Protein 9GVW (pdb70)

Solvent-accessible surface area: 19944 Å² total; per-residue (Å²): 140,54,30,56,88,81,26,29,65,70,102,11,78,9,83,36,24,0,63,81,16,10,127,26,106,97,22,15,12,88,2,2,64,9,3,2,23,0,2,6,2,0,4,46,30,26,50,4,141,25,101,9,0,0,0,0,15,3,8,3,6,1,3,0,0,0,3,0,5,66,24,6,156,40,0,0,1,0,13,56,0,67,79,3,13,112,16,1,57,90,9,28,159,63,36,146,65,19,14,96,3,55,53,1,1,74,46,1,6,67,16,17,6,77,141,38,166,19,107,108,0,31,87,92,0,52,109,5,14,127,60,34,26,85,4,23,5,31,83,73,120,4,10,50,109,64,117,37,86,91,0,21,0,0,0,1,9,38,16,0,4,14,35,0,65,65,76,86,11,1,7,119,0,0,119,16,0,4,73,22,4,76,113,22,0,35,0,0,2,0,2,9,8,100,3,51,55,34,35,6,36,181,62,122,0,19,7,15,71,14,14,31,106,29,0,36,59,3,0,123,111,13,25,6,64,23,64,11,6,1,29,7,60,72,33,25,39,98,105,20,7,62,10,112,0,3,1,4,0,4,0,98,51,140,108,29,56,96,85,29,31,64,71,99,11,76,8,137,38,25,1,76,86,18,9,130,26,99,210,51,22,16,10,73,2,2,54,22,6,3,22,5,3,6,4,3,3,42,10,53,7,143,26,97,12,0,0,0,0,14,4,8,3,5,1,3,1,0,0,4,0,4,66,24,6,149,32,0,0,1,0,12,52,0,70,80,3,14,109,12,0,56,77,10,28,156,68,33,147,48,27,28,96,2,54,55,1,1,73,45,1,6,66,11,17,7,81,136,41,164,17,108,109,1,30,86,95,0,54,108,5,13,131,59,33,26,86,3,22,8,43,85,80,121,4,10,47,109,64,117,34,88,93,0,19,0,0,0,1,9,37,17,1,3,11,33,0,64,65,75,84,10,0,7,123,0,0,122,18,0,4,70,22,4,78,108,22,0,41,0,0,1,0,2,8,8,101,2,50,52,36,34,6,34,177,62,123,0,23,7,16,70,14,14,27,107,29,0,33,57,3,0,122,110,13,25,7,62,24,52,42,5,3,32,9,65,70,32,24,37,95,116,28,5,61,11,112,0,3,3,6,0,2,0,100,53,143

Organism: Homo sapiens (NCBI:txid9606)

Nearest PDB structures (foldseek):
  7rkl-assembly3_C  TM=9.988E-01  e=2.154E-51  Homo sapiens
  7sok-assembly1_C  TM=1.000E+00  e=2.577E-51  Homo sapiens
  6chh-assembly1_A  TM=9.974E-01  e=8.021E-51  Homo sapiens
  7nbq-assembly1_A  TM=9.969E-01  e=1.744E-50  Homo sapiens
  7nbq-assembly4_D  TM=9.943E-01  e=6.494E-50  Homo sapiens

B-factor: mean 25.22, std 9.33, range [12.54, 70.05]

Secondary structure (DSSP, 8-state):
----THHHHHS--HHHHHHHHS----HHHHHHHHHHHHHHIIIIISS--EEEEEESS-TT--GGGTTGGGTEEEEEEEES-HHHHHHHHHHHTT-TTS---HHHHHHHHHHTTSSS-HHHHHHHHHHHEEEEEE--TTSSSTTTT---PPEEEEEEES-HHHH-SSHHHHHHHHHHHHTTEEEEEEEEEEEESS-SEEEETTEEEE-----HHHHHHHHHHTTEEEEEEEEE-----TTTB----EEEEEEEE-/---THHHHHH--HHHHHHHHS-----HHHHHHHHHHHHHHHHHT----EEEEEESS-TT--GGGTTGGGTEEEEEEEES-HHHHHHHHHHHTT-TT----HHHHHHHHHHTTSSS-HHHHHHHHHHHEEEEEE--TTSSSTTTT---PPEEEEEEES-HHHH-SSHHHHHHHHHHHHTTEEEEEEEEEEEESS-SEEEETTEEEE-----HHHHHHHHHHTTEEEEEEEEE-----TTTB----EEEEEEEE-

Sequence (507 aa):
GFTSKDTYLSHFNPRDYLEKYYKFGSAESQILKHLLKNLFKIFCLDGVKGDLLIDIGSGPTIYQLLSACESFKEIVVTDYSDQNLQELEKWLKAAPAAFDWSPVVTYVCDLEGNRVKGPEKEEKLRQAVKQVLKCCDVTQSQPLGAVPLPPADCVLSTLCLDAACPDLPTYCRALRNLGSLLKPGGFLVIMDALKSSYYMIGEQKFSSLPLGREAVEAAVKEAGYTIEWFEVISSQSYSSTMANNEGLFSLVARKLFTSKDTYLSHFNPRDYLEKYYKFGHSAESQILKHLLKNLFKIFCLGVKGDLLIDIGSGPTIYQLLSACESFKEIVVTDYSDQNLQELEKWLKAAPAAFDWSPVVTYVCDLEGNRVKGPEKEEKLRQAVKQVLKCCDVTQSQPLGAVPLPPADCVLSTLCLDAACPDLPTYCRALRNLGSLLKPGGFLVIMDALKSSYYMIGEQKFSSLPLGREAVEAAVKEAGYTIEWFEVISSQSYSSTMANNEGLFSLVARKL

GO terms:
  GO:0008112 nicotinamide N-methyltransferase activity (F, IDA)
  GO:0006769 nicotinamide metabolic process (P, IDA)
  GO:0008112 nicotinamide N-methyltransferase activity (F, IMP)
  GO:0008112 nicotinamide N-methyltransferase activity (F, TAS)
  GO:0030760 pyridine N-methyltransferase activity (F, TAS)
  GO:0005829 cytosol (C, TAS)
  GO:1901847 nicotinate metabolic process (P, TAS)
  GO:0032259 methylation (P, TAS)
  GO:0005829 cytosol (C, IDA)

Structure (mmCIF, N/CA/C/O backbone):
data_9GVW
#
_entry.id   9GVW
#
_cell.length_a   61.887
_cell.length_b   69.818
_cell.length_c   116.789
_cell.angle_alpha   90
_cell.angle_beta   90
_cell.angle_gamma   90
#
_symmetry.space_group_name_H-M   'P 21 21 21'
#
loop_
_entity.id
_entity.type
_entity.pdbx_description
1 polymer 'Nicotinamide N-methyltransferase'
2 non-polymer 4-methoxy-2,3-dimethyl-pyridine
3 non-polymer S-ADENOSYL-L-HOMOCYSTEINE
4 water water
#
loop_
_atom_site.group_PDB
_atom_site.id
_atom_site.type_symbol
_atom_site.label_atom_id
_atom_site.label_alt_id
_atom_site.label_comp_id
_atom_site.label_asym_id
_atom_site.label_entity_id
_atom_site.label_seq_id
_atom_site.pdbx_PDB_ins_code
_atom_site.Cartn_x
_atom_site.Cartn_y
_atom_site.Cartn_z
_atom_site.occupancy
_atom_site.B_iso_or_equiv
_atom_site.auth_seq_id
_atom_site.auth_comp_id
_atom_site.auth_asym_id
_atom_site.auth_atom_id
_atom_site.pdbx_PDB_model_num
ATOM 1 N N . GLY A 1 23 ? -0.413 12.32 21.289 1 29.53 4 GLY A N 1
ATOM 2 C CA . GLY A 1 23 ? 0.889 11.868 21.78 1 28.02 4 GLY A CA 1
ATOM 3 C C . GLY A 1 23 ? 1.264 12.367 23.16 1 26.11 4 GLY A C 1
ATOM 4 O O . GLY A 1 23 ? 2.422 12.218 23.549 1 28.49 4 GLY A O 1
ATOM 5 N N . PHE A 1 24 ? 0.293 12.934 23.934 1 20.49 5 PHE A N 1
ATOM 6 C CA . PHE A 1 24 ? 0.499 13.518 25.277 1 20.08 5 PHE A CA 1
ATOM 7 C C . PHE A 1 24 ? -0.323 12.73 26.309 1 19.74 5 PHE A C 1
ATOM 8 O O . PHE A 1 24 ? -1.454 12.281 25.995 1 20.59 5 PHE A O 1
ATOM 16 N N . THR A 1 25 ? 0.166 12.596 27.552 1 18.54 6 THR A N 1
ATOM 17 C CA . THR A 1 25 ? -0.547 11.925 28.668 1 19.04 6 THR A CA 1
ATOM 18 C C . THR A 1 25 ? -1.99 12.404 28.751 1 21.14 6 THR A C 1
ATOM 19 O O . THR A 1 25 ? -2.255 13.599 28.773 1 21.47 6 THR A O 1
ATOM 23 N N . SER A 1 26 ? -2.924 11.452 28.774 1 22.24 7 SER A N 1
ATOM 24 C CA . SER A 1 26 ? -4.344 11.822 28.917 1 22.03 7 SER A CA 1
ATOM 25 C C . SER A 1 26 ? -4.596 12.31 30.369 1 21.35 7 SER A C 1
ATOM 26 O O . SER A 1 26 ? -3.974 11.813 31.3 1 20.66 7 SER A O 1
ATOM 29 N N . LYS A 1 27 ? -5.526 13.259 30.577 1 22.59 8 LYS A N 1
ATOM 30 C CA . LYS A 1 27 ? -5.756 13.793 31.923 1 23.48 8 LYS A CA 1
ATOM 31 C C . LYS A 1 27 ? -6.176 12.702 32.915 1 22.36 8 LYS A C 1
ATOM 32 O O . LYS A 1 27 ? -5.81 12.745 34.079 1 21.64 8 LYS A O 1
ATOM 38 N N . ASP A 1 28 ? -6.941 11.715 32.45 1 22.07 9 ASP A N 1
ATOM 39 C CA . ASP A 1 28 ? -7.397 10.632 33.321 1 21.61 9 ASP A CA 1
ATOM 40 C C . ASP A 1 28 ? -6.231 9.818 33.897 1 21.64 9 ASP A C 1
ATOM 41 O O . ASP A 1 28 ? -6.375 9.152 34.937 1 22.67 9 ASP A O 1
ATOM 46 N N . THR A 1 29 ? -5.037 9.857 33.251 1 19.93 10 THR A N 1
ATOM 47 C CA . THR A 1 29 ? -3.857 9.197 33.772 1 19.75 10 THR A CA 1
ATOM 48 C C . THR A 1 29 ? -3.483 9.732 35.134 1 19.19 10 THR A C 1
ATOM 49 O O . THR A 1 29 ? -2.919 9.022 35.962 1 18.53 10 THR A O 1
ATOM 53 N N . TYR A 1 30 ? -3.731 11.043 35.367 1 18.06 11 TYR A N 1
ATOM 54 C CA . TYR A 1 30 ? -3.422 11.619 36.663 1 17.79 11 TYR A CA 1
ATOM 55 C C . TYR A 1 30 ? -4.305 11.109 37.765 1 20.23 11 TYR A C 1
ATOM 56 O O . TYR A 1 30 ? -3.856 11.083 38.908 1 22.24 11 TYR A O 1
ATOM 65 N N . LEU A 1 31 ? -5.548 10.66 37.454 1 21.28 12 LEU A N 1
ATOM 66 C CA . LEU A 1 31 ? -6.413 10.157 38.512 1 23.17 12 LEU A CA 1
ATOM 67 C C . LEU A 1 31 ? -5.952 8.786 39.022 1 23.01 12 LEU A C 1
ATOM 68 O O . LEU A 1 31 ? -6.038 8.506 40.207 1 24.21 12 LEU A O 1
ATOM 73 N N . SER A 1 32 ? -5.392 7.989 38.143 1 22.27 13 SER A N 1
ATOM 74 C CA . SER A 1 32 ? -5.076 6.602 38.362 1 22.4 13 SER A CA 1
ATOM 75 C C . SER A 1 32 ? -3.632 6.226 38.528 1 23.64 13 SER A C 1
ATOM 76 O O . SER A 1 32 ? -3.297 5.288 39.283 1 27.48 13 SER A O 1
ATOM 79 N N . HIS A 1 33 ? -2.741 6.914 37.83 1 18.78 14 HIS A N 1
ATOM 80 C CA . HIS A 1 33 ? -1.353 6.492 37.719 1 18.4 14 HIS A CA 1
ATOM 81 C C . HIS A 1 33 ? -0.322 7.413 38.34 1 18.1 14 HIS A C 1
ATOM 82 O O . HIS A 1 33 ? 0.878 7.142 38.276 1 18.07 14 HIS A O 1
ATOM 89 N N . PHE A 1 34 ? -0.769 8.592 38.837 1 18.3 15 PHE A N 1
ATOM 90 C CA . PHE A 1 34 ? 0.138 9.496 39.527 1 18.04 15 PHE A CA 1
ATOM 91 C C . PHE A 1 34 ? 0.091 9.093 40.988 1 18.49 15 PHE A C 1
ATOM 92 O O . PHE A 1 34 ? -0.936 9.287 41.631 1 18.17 15 PHE A O 1
ATOM 100 N N . ASN A 1 35 ? 1.166 8.462 41.456 1 17.79 16 ASN A N 1
ATOM 101 C CA . ASN A 1 35 ? 1.224 7.916 42.811 1 18.94 16 ASN A CA 1
ATOM 102 C C . ASN A 1 35 ? 1.712 9.003 43.727 1 19.1 16 ASN A C 1
ATOM 103 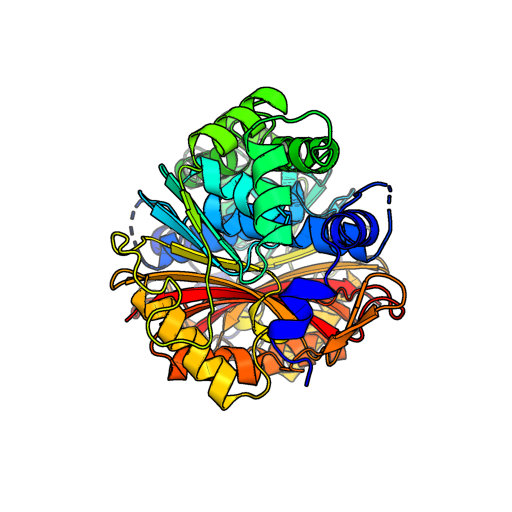O O . ASN A 1 35 ? 2.889 9.364 43.666 1 18.98 16 ASN A O 1
ATOM 108 N N . PRO A 1 36 ? 0.839 9.581 44.57 1 18.6 17 PRO A N 1
ATOM 109 C CA . PRO A 1 36 ? 1.305 10.767 45.352 1 20.42 17 PRO A CA 1
ATOM 110 C C . PRO A 1 36 ? 2.477 10.527 46.291 1 20.69 17 PRO A C 1
ATOM 111 O O . PRO A 1 36 ? 3.389 11.353 46.372 1 19.85 17 PRO A O 1
ATOM 115 N N . ARG A 1 37 ? 2.446 9.401 47.032 1 21.12 18 ARG A N 1
ATOM 116 C CA . ARG A 1 37 ? 3.534 9.142 47.96 1 22.28 18 ARG A CA 1
ATOM 117 C C . ARG A 1 37 ? 4.845 8.887 47.21 1 21.71 18 ARG A C 1
ATOM 118 O O . ARG A 1 37 ? 5.909 9.356 47.643 1 22.2 18 ARG A O 1
ATOM 126 N N . ASP A 1 38 ? 4.768 8.218 46.047 1 19.93 19 ASP A N 1
ATOM 127 C CA . ASP A 1 38 ? 5.991 7.982 45.273 1 20.27 19 ASP A CA 1
ATOM 128 C C . ASP A 1 38 ? 6.527 9.306 44.712 1 19.83 19 ASP A C 1
ATOM 129 O O . ASP A 1 38 ? 7.724 9.542 44.738 1 19.95 19 ASP A O 1
ATOM 134 N N . TYR A 1 39 ? 5.632 10.196 44.284 1 18.57 20 TYR A N 1
ATOM 135 C CA . TYR A 1 39 ? 6.076 11.545 43.819 1 16.22 20 TYR A CA 1
ATOM 136 C C . TYR A 1 39 ? 6.842 12.261 44.951 1 17.59 20 TYR A C 1
ATOM 137 O O . TYR A 1 39 ? 7.903 12.825 44.709 1 17.55 20 TYR A O 1
ATOM 146 N N . LEU A 1 40 ? 6.295 12.231 46.171 1 18.65 21 LEU A N 1
ATOM 147 C CA . LEU A 1 40 ? 6.95 12.901 47.291 1 19.71 21 LEU A CA 1
ATOM 148 C C . LEU A 1 40 ? 8.303 12.263 47.626 1 20.68 21 LEU A C 1
ATOM 149 O O . LEU A 1 40 ? 9.288 12.976 47.834 1 21.15 21 LEU A O 1
ATOM 154 N N . GLU A 1 41 ? 8.348 10.92 47.578 1 20.5 22 GLU A N 1
ATOM 155 C CA . GLU A 1 41 ? 9.609 10.234 47.832 1 22.29 22 GLU A CA 1
ATOM 156 C C . GLU A 1 41 ? 10.67 10.581 46.807 1 22.99 22 GLU A C 1
ATOM 157 O O . GLU A 1 41 ? 11.834 10.722 47.156 1 24.78 22 GLU A O 1
ATOM 163 N N . LYS A 1 42 ? 10.283 10.684 45.521 1 21.92 23 LYS A N 1
ATOM 164 C CA . LYS A 1 42 ? 11.246 10.933 44.461 1 21.37 23 LYS A CA 1
ATOM 165 C C . LYS A 1 42 ? 11.771 12.358 44.42 1 20.14 23 LYS A C 1
ATOM 166 O O . LYS A 1 42 ? 12.94 12.607 44.127 1 22.68 23 LYS A O 1
ATOM 172 N N . TYR A 1 43 ? 10.877 13.323 44.664 1 19.17 24 TYR A N 1
ATOM 173 C CA . TYR A 1 43 ? 11.256 14.722 44.492 1 18.15 24 TYR A CA 1
ATOM 174 C C . TYR A 1 43 ? 11.392 15.58 45.742 1 18.43 24 TYR A C 1
ATOM 175 O O . TYR A 1 43 ? 12.017 16.659 45.662 1 19.19 24 TYR A O 1
ATOM 184 N N . TYR A 1 44 ? 10.778 15.161 46.864 1 19.48 25 TYR A N 1
ATOM 185 C CA . TYR A 1 44 ? 10.686 16.057 48.012 1 21.5 25 TYR A CA 1
ATOM 186 C C . TYR A 1 44 ? 11.2 15.503 49.329 1 24.49 25 TYR A C 1
ATOM 187 O O . TYR A 1 44 ? 10.881 16.063 50.376 1 24.83 25 TYR A O 1
ATOM 196 N N . LYS A 1 45 ? 12 14.452 49.283 1 27.18 26 LYS A N 1
ATOM 197 C CA . LYS A 1 45 ? 12.55 13.849 50.519 1 31.53 26 LYS A CA 1
ATOM 198 C C . LYS A 1 45 ? 13.481 14.805 51.25 1 34.23 26 LYS A C 1
ATOM 199 O O . LYS A 1 45 ? 13.538 14.793 52.499 1 35.75 26 LYS A O 1
ATOM 205 N N . PHE A 1 46 ? 14.218 15.633 50.488 1 33.94 27 PHE A N 1
ATOM 206 C CA . PHE A 1 46 ? 15.096 16.677 51.032 1 35.79 27 PHE A CA 1
ATOM 207 C C . PHE A 1 46 ? 16.1 16.107 52.03 1 38.82 27 PHE A C 1
ATOM 208 O O . PHE A 1 46 ? 16.244 16.638 53.121 1 39.8 27 PHE A O 1
ATOM 216 N N . GLY A 1 47 ? 16.725 14.993 51.67 1 39.68 28 GLY A N 1
ATOM 217 C CA . GLY A 1 47 ? 17.72 14.349 52.526 1 41.89 28 GLY A CA 1
ATOM 218 C C . GLY A 1 47 ? 19.01 15.145 52.608 1 44.32 28 GLY A C 1
ATOM 219 O O . GLY A 1 47 ? 19.168 16.163 51.92 1 45.72 28 GLY A O 1
ATOM 220 N N . SER A 1 51 ? 21.307 16.652 46.185 1 29.14 32 SER A N 1
ATOM 221 C CA . SER A 1 51 ? 20.798 16.158 44.891 1 27.55 32 SER A CA 1
ATOM 222 C C . SER A 1 51 ? 20.292 17.322 44.047 1 24.57 32 SER A C 1
ATOM 223 O O . SER A 1 51 ? 19.939 18.379 44.58 1 24.47 32 SER A O 1
ATOM 226 N N . ALA A 1 52 ? 20.127 17.101 42.736 1 23.18 33 ALA A N 1
ATOM 227 C CA . ALA A 1 52 ? 19.519 18.106 41.851 1 22.1 33 ALA A CA 1
ATOM 228 C C . ALA A 1 52 ? 18.118 18.465 42.324 1 21.28 33 ALA A C 1
ATOM 229 O O . ALA A 1 52 ? 17.757 19.642 42.351 1 21.31 33 ALA A O 1
ATOM 231 N N . GLU A 1 53 ? 17.33 17.46 42.737 1 20.71 34 GLU A N 1
ATOM 232 C CA . GLU A 1 53 ? 15.979 17.718 43.225 1 19.77 34 GLU A CA 1
ATOM 233 C C . GLU A 1 53 ? 15.956 18.619 44.442 1 19.42 34 GLU A C 1
ATOM 234 O O . GLU A 1 53 ? 15.108 19.526 44.536 1 20.43 34 GLU A O 1
ATOM 240 N N . SER A 1 54 ? 16.904 18.41 45.396 1 20.94 35 SER A N 1
ATOM 241 C CA . SER A 1 54 ? 16.92 19.244 46.576 1 22.14 35 SER A CA 1
ATOM 242 C C . SER A 1 54 ? 17.44 20.632 46.256 1 20.45 35 SER A C 1
ATOM 243 O O . SER A 1 54 ? 16.971 21.612 46.865 1 22.55 35 SER A O 1
ATOM 246 N N . GLN A 1 55 ? 18.376 20.763 45.293 1 20.77 36 GLN A N 1
ATOM 247 C CA . GLN A 1 55 ? 18.87 22.101 44.921 1 21.59 36 GLN A CA 1
ATOM 248 C C . GLN A 1 55 ? 17.731 22.918 44.302 1 20.2 36 GLN A C 1
ATOM 249 O O . GLN A 1 55 ? 17.588 24.121 44.607 1 21.05 36 GLN A O 1
ATOM 255 N N . ILE A 1 56 ? 16.912 22.271 43.456 1 18.93 37 ILE A N 1
ATOM 256 C CA . ILE A 1 56 ? 15.774 22.987 42.857 1 18.1 37 ILE A CA 1
ATOM 257 C C . ILE A 1 56 ? 14.771 23.353 43.924 1 17.88 37 ILE A C 1
ATOM 258 O O . ILE A 1 56 ? 14.315 24.506 43.94 1 18.23 37 ILE A O 1
ATOM 263 N N . LEU A 1 57 ? 14.465 22.415 44.856 1 18.71 38 LEU A N 1
ATOM 264 C CA . LEU A 1 57 ? 13.544 22.721 45.962 1 19.5 38 LEU A CA 1
ATOM 265 C C . LEU A 1 57 ? 14.016 23.946 46.782 1 19.51 38 LEU A C 1
ATOM 266 O O . LEU A 1 57 ? 13.221 24.863 47.067 1 20.08 38 LEU A O 1
ATOM 271 N N . LYS A 1 58 ? 15.304 24.014 47.12 1 20.21 39 LYS A N 1
ATOM 272 C CA . LYS A 1 58 ? 15.832 25.156 47.856 1 20.5 39 LYS A CA 1
ATOM 273 C C . LYS A 1 58 ? 15.621 26.452 47.085 1 20.66 39 LYS A C 1
ATOM 274 O O . LYS A 1 58 ? 15.211 27.477 47.669 1 21.03 39 LYS A O 1
ATOM 280 N N . HIS A 1 59 ? 15.872 26.403 45.752 1 20.15 40 HIS A N 1
ATOM 281 C CA . HIS A 1 59 ? 15.678 27.623 44.956 1 20.45 40 HIS A CA 1
ATOM 282 C C . HIS A 1 59 ? 14.224 28.069 44.924 1 18.81 40 HIS A C 1
ATOM 283 O O . HIS A 1 59 ? 13.942 29.253 45.135 1 19.67 40 HIS A O 1
ATOM 290 N N . LEU A 1 60 ? 13.283 27.099 44.741 1 18.56 41 LEU A N 1
ATOM 291 C CA . LEU A 1 60 ? 11.859 27.422 44.76 1 19.03 41 LEU A CA 1
ATOM 292 C C . LEU A 1 60 ? 11.475 28.056 46.101 1 17.97 41 LEU A C 1
ATOM 293 O O . LEU A 1 60 ? 10.804 29.097 46.127 1 18.11 41 LEU A O 1
ATOM 298 N N . LEU A 1 61 ? 11.978 27.485 47.214 1 19.09 42 LEU A N 1
ATOM 299 C CA . LEU A 1 61 ? 11.653 28.046 48.545 1 18.64 42 LEU A CA 1
ATOM 300 C C . LEU A 1 61 ? 12.18 29.472 48.746 1 17.45 42 LEU A C 1
ATOM 301 O O . LEU A 1 61 ? 11.48 30.323 49.32 1 19.67 42 LEU A O 1
ATOM 306 N N . LYS A 1 62 ? 13.375 29.748 48.241 1 18.47 43 LYS A N 1
ATOM 307 C CA . LYS A 1 62 ? 13.929 31.107 48.365 1 19.06 43 LYS A CA 1
ATOM 308 C C . LYS A 1 62 ? 13.055 32.11 47.566 1 19.55 43 LYS A C 1
ATOM 309 O O . LYS A 1 62 ? 12.727 33.216 48.047 1 20.21 43 LYS A O 1
ATOM 315 N N . ASN A 1 63 ? 12.602 31.695 46.349 1 18.97 44 ASN A N 1
ATOM 316 C CA . ASN A 1 63 ? 11.75 32.6 45.564 1 18.32 44 ASN A CA 1
ATOM 317 C C . ASN A 1 63 ? 10.405 32.796 46.213 1 19.15 44 ASN A C 1
ATOM 318 O O . ASN A 1 63 ? 9.877 33.924 46.226 1 19.61 44 ASN A O 1
ATOM 323 N N . LEU A 1 64 ? 9.814 31.736 46.763 1 18.18 45 LEU A N 1
ATOM 324 C CA . LEU A 1 64 ? 8.505 31.873 47.409 1 19.07 45 LEU A CA 1
ATOM 325 C C . LEU A 1 64 ? 8.595 32.802 48.615 1 20.13 45 LEU A C 1
ATOM 326 O O . LEU A 1 64 ? 7.682 33.604 48.864 1 20.63 45 LEU A O 1
ATOM 331 N N . PHE A 1 65 ? 9.692 32.7 49.366 1 20.53 46 PHE A N 1
ATOM 332 C CA . PHE A 1 65 ? 9.927 33.584 50.51 1 21.44 46 PHE A CA 1
ATOM 333 C C . PHE A 1 65 ? 10.05 35.033 50.036 1 21.58 46 PHE A C 1
ATOM 334 O O . PHE A 1 65 ? 9.356 35.925 50.565 1 21.34 46 PHE A O 1
ATOM 342 N N . LYS A 1 66 ? 10.797 35.272 48.989 1 19.92 47 LYS A N 1
ATOM 343 C CA . LYS A 1 66 ? 10.924 36.619 48.455 1 21.24 47 LYS A CA 1
ATOM 344 C C . LYS A 1 66 ? 9.553 37.186 48.047 1 21.69 47 LYS A C 1
ATOM 345 O O . LYS A 1 66 ? 9.198 38.285 48.438 1 23.2 47 LYS A O 1
ATOM 351 N N . ILE A 1 67 ? 8.758 36.401 47.319 1 19.59 48 ILE A N 1
ATOM 352 C CA . ILE A 1 67 ? 7.462 36.882 46.851 1 19.01 48 ILE A CA 1
ATOM 353 C C . ILE A 1 67 ? 6.479 37.178 47.957 1 20.92 48 ILE A C 1
ATOM 354 O O . ILE A 1 67 ? 5.86 38.262 47.967 1 21.92 48 ILE A O 1
ATOM 359 N N . PHE A 1 68 ? 6.287 36.229 48.899 1 20.56 49 PHE A N 1
ATOM 360 C CA . PHE A 1 68 ? 5.208 36.386 49.895 1 23.79 49 PHE A CA 1
ATOM 361 C C . PHE A 1 68 ? 5.613 37.15 51.116 1 26.23 49 PHE A C 1
ATOM 362 O O . PHE A 1 68 ? 4.754 37.785 51.751 1 29.24 49 PHE A O 1
ATOM 370 N N . CYS A 1 69 ? 6.898 37.099 51.476 1 24.35 50 CYS A N 1
ATOM 371 C CA . CYS A 1 69 ? 7.314 37.793 52.68 1 25.86 50 CYS A CA 1
ATOM 372 C C . CYS A 1 69 ? 8.028 39.115 52.419 1 26.59 50 CYS A C 1
ATOM 373 O O . CYS A 1 69 ? 7.936 40.005 53.263 1 28.71 50 CYS A O 1
ATOM 376 N N . LEU A 1 70 ? 8.781 39.228 51.323 1 26.29 51 LEU A N 1
ATOM 377 C CA . LEU A 1 70 ? 9.521 40.469 51.08 1 25.67 51 LEU A CA 1
ATOM 378 C C . LEU A 1 70 ? 8.798 41.399 50.147 1 27 51 LEU A C 1
ATOM 379 O O . LEU A 1 70 ? 8.809 42.613 50.346 1 27.49 51 LEU A O 1
ATOM 384 N N . ASP A 1 71 ? 8.247 40.855 49.079 1 27.71 52 ASP A N 1
ATOM 385 C CA . ASP A 1 71 ? 7.507 41.626 48.108 1 29.38 52 ASP A CA 1
ATOM 386 C C . ASP A 1 71 ? 6.094 41.798 48.744 1 34.51 52 ASP A C 1
ATOM 387 O O . ASP A 1 71 ? 5.789 41.179 49.771 1 37.3 52 ASP A O 1
ATOM 392 N N . GLY A 1 72 ? 5.271 42.636 48.169 1 35.9 53 GLY A N 1
ATOM 393 C CA . GLY A 1 72 ? 3.924 42.87 48.717 1 35.45 53 GLY A CA 1
ATOM 394 C C . GLY A 1 72 ? 2.835 41.864 48.383 1 34.11 53 GLY A C 1
ATOM 395 O O . GLY A 1 72 ? 1.657 42.228 48.452 1 35.04 53 GLY A O 1
ATOM 396 N N . VAL A 1 73 ? 3.187 40.595 48.056 1 31.65 54 VAL A N 1
ATOM 397 C CA . VAL A 1 73 ? 2.154 39.647 47.668 1 29.51 54 VAL A CA 1
ATOM 398 C C . VAL A 1 73 ? 1.444 39.106 48.898 1 29.57 54 VAL A C 1
ATOM 399 O O . VAL A 1 73 ? 1.919 38.176 49.57 1 29.64 54 VAL A O 1
ATOM 403 N N . LYS A 1 74 ? 0.259 39.668 49.168 1 28.7 55 LYS A N 1
ATOM 404 C CA . LYS A 1 74 ? -0.504 39.365 50.353 1 28.39 55 LYS A CA 1
ATOM 405 C C . LYS A 1 74 ? -1.996 39.516 50.063 1 28.13 55 LYS A C 1
ATOM 406 O O . LYS A 1 74 ? -2.386 40.027 48.997 1 28.38 55 LYS A O 1
ATOM 412 N N . GLY A 1 75 ? -2.813 39.108 51.016 1 28.76 56 GLY A N 1
ATOM 413 C CA . GLY A 1 75 ? -4.243 39.272 50.856 1 30.5 56 GLY A CA 1
ATOM 414 C C . GLY A 1 75 ? -5.093 38.347 51.658 1 31.27 56 GLY A C 1
ATOM 415 O O . GLY A 1 75 ? -4.627 37.645 52.557 1 32.14 56 GLY A O 1
ATOM 416 N N . ASP A 1 76 ? -6.365 38.363 51.327 1 30.27 57 ASP A N 1
ATOM 417 C CA . ASP A 1 76 ? -7.33 37.531 52.002 1 30.65 57 ASP A CA 1
ATOM 418 C C . ASP A 1 76 ? -7.342 36.127 51.431 1 30.02 57 ASP A C 1
ATOM 419 O O . ASP A 1 76 ? -7.616 35.189 52.179 1 31.66 57 ASP A O 1
ATOM 424 N N . LEU A 1 77 ? -7.059 35.968 50.102 1 28.91 58 LEU A N 1
ATOM 425 C CA . LEU A 1 77 ? -7.165 34.672 49.495 1 26.4 58 LEU A CA 1
ATOM 426 C C . LEU A 1 77 ? -6.096 34.418 48.427 1 23.66 58 LEU A C 1
ATOM 427 O O . LEU A 1 77 ? -5.925 35.207 47.482 1 22.93 58 LEU A O 1
ATOM 432 N N . LEU A 1 78 ? -5.452 33.25 48.55 1 22.31 59 LEU A N 1
ATOM 433 C CA . LEU A 1 78 ? -4.532 32.741 47.544 1 21.71 59 LEU A CA 1
ATOM 434 C C . LEU A 1 78 ? -5.103 31.403 47.137 1 21.67 59 LEU A C 1
ATOM 435 O O . LEU A 1 78 ? -5.492 30.604 47.996 1 22.79 59 LEU A O 1
ATOM 440 N N . ILE A 1 79 ? -5.14 31.155 45.814 1 20.75 60 ILE A N 1
ATOM 441 C CA . ILE A 1 79 ? -5.527 29.858 45.302 1 20.78 60 ILE A CA 1
ATOM 442 C C . ILE A 1 79 ? -4.251 29.235 44.715 1 19.96 60 ILE A C 1
ATOM 443 O O . ILE A 1 79 ? -3.601 29.836 43.859 1 18.85 60 ILE A O 1
ATOM 448 N N . ASP A 1 80 ? -3.922 28.007 45.171 1 18.89 61 ASP A N 1
ATOM 449 C CA . ASP A 1 80 ? -2.785 27.242 44.647 1 18.6 61 ASP A CA 1
ATOM 450 C C . ASP A 1 80 ? -3.352 26.238 43.682 1 19.21 61 ASP A C 1
ATOM 451 O O . ASP A 1 80 ? -4.282 25.458 44.023 1 20.33 61 ASP A O 1
ATOM 456 N N . ILE A 1 81 ? -2.898 26.283 42.449 1 18.4 62 ILE A N 1
ATOM 457 C CA . ILE A 1 81 ? -3.415 25.501 41.317 1 18.93 62 ILE A CA 1
ATOM 458 C C . ILE A 1 81 ? -2.519 24.366 40.993 1 17.68 62 ILE A C 1
ATOM 459 O O . ILE A 1 81 ? -1.319 24.568 40.786 1 18.21 62 ILE A O 1
ATOM 464 N N . GLY A 1 82 ? -3.06 23.146 41.002 1 16.82 63 GLY A N 1
ATOM 465 C CA . GLY A 1 82 ? -2.233 21.984 40.699 1 16.07 63 GLY A CA 1
ATOM 466 C C . GLY A 1 82 ? -1.242 21.686 41.805 1 16.12 63 GLY A C 1
ATOM 467 O O . GLY A 1 82 ? -0.079 21.331 41.539 1 16.02 63 GLY A O 1
ATOM 468 N N . SER A 1 83 ? -1.696 21.796 43.066 1 15.61 64 SER A N 1
ATOM 469 C CA . SER A 1 83 ? -0.894 21.596 44.261 1 16.85 64 SER A CA 1
ATOM 470 C C . SER A 1 83 ? -0.304 20.193 44.332 1 17.83 64 SER A C 1
ATOM 471 O O . SER A 1 83 ? 0.655 19.974 45.074 1 18.37 64 SER A O 1
ATOM 474 N N . GLY A 1 84 ? -0.948 19.221 43.686 1 17 65 GLY A N 1
ATOM 475 C CA . GLY A 1 84 ? -0.523 17.823 43.853 1 17.68 65 GLY A CA 1
ATOM 476 C C . GLY A 1 84 ? -0.629 17.47 45.337 1 17.64 65 GLY A C 1
ATOM 477 O O . GLY A 1 84 ? -1.482 17.99 46.059 1 18.45 65 GLY A O 1
ATOM 478 N N . PRO A 1 85 ? 0.301 16.628 45.789 1 17.17 66 PRO A N 1
ATOM 479 C CA . PRO A 1 85 ? 0.326 16.277 47.204 1 17.67 66 PRO A CA 1
ATOM 480 C C . PRO A 1 85 ? 1.316 17.131 47.991 1 19.47 66 PRO A C 1
ATOM 481 O O . PRO A 1 85 ? 1.721 16.693 49.084 1 20.53 66 PRO A O 1
ATOM 485 N N . THR A 1 86 ? 1.762 18.286 47.449 1 17.64 67 THR A N 1
ATOM 486 C CA . THR A 1 86 ? 2.801 19.041 48.134 1 17.88 67 THR A CA 1
ATOM 487 C C . THR A 1 86 ? 2.295 20.252 48.897 1 19.02 67 THR A C 1
ATOM 488 O O . THR A 1 86 ? 1.309 20.888 48.505 1 20.75 67 THR A O 1
ATOM 492 N N . ILE A 1 87 ? 3.052 20.61 49.937 1 19.52 68 ILE A N 1
ATOM 493 C CA . ILE A 1 87 ? 2.739 21.83 50.698 1 19.97 68 ILE A CA 1
ATOM 494 C C . ILE A 1 87 ? 3.918 22.798 50.736 1 19.74 68 ILE A C 1
ATOM 495 O O . ILE A 1 87 ? 3.769 23.878 51.282 1 20.13 68 ILE A O 1
ATOM 500 N N . TYR A 1 88 ? 5.111 22.435 50.193 1 19.09 69 TYR A N 1
ATOM 501 C CA . TYR A 1 88 ? 6.269 23.317 50.267 1 20.07 69 TYR A CA 1
ATOM 502 C C . TYR A 1 88 ? 5.988 24.711 49.71 1 19.28 69 TYR A C 1
ATOM 503 O O . TYR A 1 88 ? 6.507 25.714 50.202 1 19.82 69 TYR A O 1
ATOM 512 N N . GLN A 1 89 ? 5.161 24.76 48.655 1 18.16 70 GLN A N 1
ATOM 513 C CA . GLN A 1 89 ? 4.901 26.015 47.972 1 19.01 70 GLN A CA 1
ATOM 514 C C . GLN A 1 89 ? 3.966 26.948 48.749 1 19.25 70 GLN A C 1
ATOM 515 O O . GLN A 1 89 ? 3.731 28.071 48.304 1 19.3 70 GLN A O 1
ATOM 521 N N . LEU A 1 90 ? 3.481 26.524 49.917 1 19.16 71 LEU A N 1
ATOM 522 C CA . LEU A 1 90 ? 2.545 27.295 50.757 1 20.51 71 LEU A CA 1
ATOM 523 C C . LEU A 1 90 ? 3.141 27.782 52.059 1 22.73 71 LEU A C 1
ATOM 524 O O . LEU A 1 90 ? 2.457 28.51 52.793 1 23.61 71 LEU A O 1
ATOM 529 N N . LEU A 1 91 ? 4.357 27.361 52.387 1 21.2 72 LEU A N 1
ATOM 530 C CA . LEU A 1 91 ? 4.923 27.65 53.696 1 22.85 72 LEU A CA 1
ATOM 531 C C . LEU A 1 91 ? 5.199 29.128 53.932 1 24.67 72 LEU A C 1
ATOM 532 O O . LEU A 1 91 ? 4.866 29.608 55.018 1 25.19 72 LEU A O 1
ATOM 537 N N . SER A 1 92 ? 5.693 29.866 52.945 1 22.5 73 SER A N 1
ATOM 538 C CA . SER A 1 92 ? 5.822 31.304 53.129 1 22.7 73 SER A CA 1
ATOM 539 C C . SER A 1 92 ? 4.479 32.002 52.891 1 24.12 73 SER A C 1
ATOM 540 O O . SER A 1 92 ? 4.17 32.972 53.568 1 24.19 73 SER A O 1
ATOM 543 N N . ALA A 1 93 ? 3.679 31.503 51.953 1 23 74 ALA A N 1
ATOM 544 C CA . ALA A 1 93 ? 2.389 32.114 51.647 1 24.49 74 ALA A CA 1
ATOM 545 C C . ALA A 1 93 ? 1.46 32.19 52.848 1 26.62 74 ALA A C 1
ATOM 546 O O . ALA A 1 93 ? 0.681 33.157 52.952 1 27.09 74 ALA A O 1
ATOM 548 N N . CYS A 1 94 ? 1.5 31.197 53.765 1 26.3 75 CYS A N 1
ATOM 549 C CA . CYS A 1 94 ? 0.575 31.23 54.899 1 26.99 75 CYS A CA 1
ATOM 550 C C . CYS A 1 94 ? 0.849 32.408 55.868 1 28.46 75 CYS A C 1
ATOM 551 O O . CYS A 1 94 ? -0.005 32.724 56.7 1 30.69 75 CYS A O 1
ATOM 554 N N . GLU A 1 95 ? 2.007 33.056 55.743 1 27.4 76 GLU A N 1
ATOM 555 C CA . GLU A 1 95 ? 2.28 34.246 56.556 1 28.38 76 GLU A CA 1
ATOM 556 C C . GLU A 1 95 ? 1.551 35.475 56 1 30.01 76 GLU A C 1
ATOM 557 O O . GLU A 1 95 ? 1.37 36.458 56.729 1 31.84 76 GLU A O 1
ATOM 563 N N . SER A 1 96 ? 1.173 35.457 54.703 1 28.66 77 SER A N 1
ATOM 564 C CA . SER A 1 96 ? 0.636 36.633 54.023 1 28.98 77 SER A CA 1
ATOM 565 C C . SER A 1 96 ? -0.782 36.532 53.564 1 29.48 77 SER A C 1
ATOM 566 O O . SER A 1 96 ? -1.336 37.54 53.111 1 29.23 77 SER A O 1
ATOM 569 N N . PHE A 1 97 ? -1.382 35.346 53.641 1 28.17 78 PHE A N 1
ATOM 570 C CA . PHE A 1 97 ? -2.753 35.178 53.211 1 28.85 78 PHE A CA 1
ATOM 571 C C . PHE A 1 97 ? -3.607 34.605 54.338 1 31.78 78 PHE A C 1
ATOM 572 O O . PHE A 1 97 ? -3.222 33.601 54.928 1 33.03 78 PHE A O 1
ATOM 580 N N . LYS A 1 98 ? -4.786 35.186 54.568 1 31.9 79 LYS A N 1
ATOM 581 C CA . LYS A 1 98 ? -5.69 34.694 55.6 1 33.42 79 LYS A CA 1
ATOM 582 C C . LYS A 1 98 ? -6.2 33.3 55.231 1 33.19 79 LYS A C 1
ATOM 583 O O . LYS A 1 98 ? -6.314 32.434 56.101 1 34.97 79 LYS A O 1
ATOM 589 N N . GLU A 1 99 ? -6.494 33.065 53.938 1 30.5 80 GLU A N 1
ATOM 590 C CA . GLU A 1 99 ? -6.987 31.77 53.499 1 29.1 80 GLU A CA 1
ATOM 591 C C . GLU A 1 99 ? -6.205 31.349 52.267 1 28.46 80 GLU A C 1
ATOM 592 O O . GLU A 1 99 ? -5.919 32.159 51.397 1 27.9 80 GLU A O 1
ATOM 598 N N . ILE A 1 100 ? -5.901 30.062 52.206 1 26.02 81 ILE A N 1
ATOM 599 C CA . ILE A 1 100 ? -5.263 29.438 51.053 1 26.02 81 ILE A CA 1
ATOM 600 C C . ILE A 1 100 ? -6.169 28.281 50.633 1 25.37 81 ILE A C 1
ATOM 601 O O . ILE A 1 100 ? -6.598 27.501 51.489 1 27.56 81 ILE A O 1
ATOM 606 N N . VAL A 1 101 ? -6.522 28.218 49.345 1 23.57 82 VAL A N 1
ATOM 607 C CA . VAL A 1 101 ? -7.327 27.144 48.794 1 23.83 82 VAL A CA 1
ATOM 608 C C . VAL A 1 101 ? -6.334 26.312 47.996 1 22.34 82 VAL A C 1
ATOM 609 O O . VAL A 1 101 ? -5.614 26.875 47.172 1 22.43 82 VAL A O 1
ATOM 613 N N . VAL A 1 102 ? -6.298 24.995 48.248 1 21.09 83 VAL A N 1
ATOM 614 C CA . VAL A 1 102 ? -5.417 24.096 47.516 1 22.55 83 VAL A CA 1
ATOM 615 C C . VAL A 1 102 ? -6.258 23.289 46.568 1 21.74 83 VAL A C 1
ATOM 616 O O . VAL A 1 102 ? -7.412 22.955 46.877 1 21.85 83 VAL A O 1
ATOM 620 N N . THR A 1 103 ? -5.739 23.083 45.367 1 20.64 84 THR A N 1
ATOM 621 C CA . THR A 1 103 ? -6.527 22.422 44.329 1 20.7 84 THR A CA 1
ATOM 622 C C . THR A 1 103 ? -5.692 21.495 43.491 1 20.36 84 THR A C 1
ATOM 623 O O . THR A 1 103 ? -4.486 21.736 43.302 1 19.74 84 THR A O 1
ATOM 627 N N . ASP A 1 104 ? -6.325 20.506 42.871 1 19.91 85 ASP A N 1
ATOM 628 C CA . ASP A 1 104 ? -5.607 19.604 41.986 1 19.19 85 ASP A CA 1
ATOM 629 C C . ASP A 1 104 ? -6.602 18.824 41.161 1 18.74 85 ASP A C 1
ATOM 630 O O . ASP A 1 104 ? -7.77 18.639 41.585 1 19.08 85 ASP A O 1
ATOM 635 N N . TYR A 1 105 ? -6.167 18.299 40.021 1 18.46 86 TYR A N 1
ATOM 636 C CA . TYR A 1 105 ? -7.023 17.418 39.228 1 19.21 86 TYR A CA 1
ATOM 637 C C . TYR A 1 105 ? -7.2 16.056 39.907 1 19.03 86 TYR A C 1
ATOM 638 O O . TYR A 1 105 ? -8.248 15.423 39.699 1 20.41 86 TYR A O 1
ATOM 647 N N . SER A 1 106 ? -6.176 15.579 40.606 1 19.1 87 SER A N 1
ATOM 648 C CA . SER A 1 106 ? -6.197 14.23 41.179 1 18.74 87 SER A CA 1
ATOM 649 C C . SER A 1 106 ? -6.776 14.187 42.582 1 19.82 87 SER A C 1
ATOM 650 O O . SER A 1 106 ? -6.209 14.76 43.506 1 20.15 87 SER A O 1
ATOM 653 N N . ASP A 1 107 ? -7.846 13.377 42.767 1 21.38 88 ASP A N 1
ATOM 654 C CA . ASP A 1 107 ? -8.411 13.204 44.105 1 22.37 88 ASP A CA 1
ATOM 655 C C . ASP A 1 107 ? -7.425 12.437 44.983 1 21.03 88 ASP A C 1
ATOM 656 O O . ASP A 1 107 ? -7.362 12.749 46.172 1 23.31 88 ASP A O 1
ATOM 661 N N . GLN A 1 108 ? -6.588 11.509 44.433 1 20.25 89 GLN A N 1
ATOM 662 C CA . GLN A 1 108 ? -5.576 10.825 45.252 1 21.77 89 GLN A CA 1
ATOM 663 C C . GLN A 1 108 ? -4.568 11.831 45.827 1 21.39 89 GLN A C 1
ATOM 664 O O . GLN A 1 108 ? -4.164 11.734 46.996 1 21.82 89 GLN A O 1
ATOM 670 N N . ASN A 1 109 ? -4.193 12.829 45.012 1 19.95 90 ASN A N 1
ATOM 671 C CA . ASN A 1 109 ? -3.272 13.845 45.506 1 20.79 90 ASN A CA 1
ATOM 672 C C . ASN A 1 109 ? -3.903 14.67 46.622 1 21.79 90 ASN A C 1
ATOM 673 O O . ASN A 1 109 ? -3.244 14.94 47.633 1 23.33 90 ASN A O 1
ATOM 678 N N . LEU A 1 110 ? -5.166 15.074 46.449 1 22.05 91 LEU A N 1
ATOM 679 C CA . LEU A 1 110 ? -5.851 15.852 47.482 1 24.21 91 LEU A CA 1
ATOM 680 C C . LEU A 1 110 ? -5.966 15.047 48.777 1 25.56 91 LEU A C 1
ATOM 681 O O . LEU A 1 110 ? -5.831 15.614 49.862 1 27.15 91 LEU A O 1
ATOM 686 N N . GLN A 1 111 ? -6.19 13.732 48.671 1 24.48 92 GLN A N 1
ATOM 687 C CA . GLN A 1 111 ? -6.272 12.901 49.886 1 24.3 92 GLN A CA 1
ATOM 688 C C . GLN A 1 111 ? -4.917 12.837 50.608 1 24.86 92 GLN A C 1
ATOM 689 O O . GLN A 1 111 ? -4.866 12.887 51.839 1 26.74 92 GLN A O 1
ATOM 695 N N . GLU A 1 112 ? -3.812 12.794 49.854 1 24.31 93 GLU A N 1
ATOM 696 C CA . GLU A 1 112 ? -2.477 12.807 50.448 1 24.74 93 GLU A CA 1
ATOM 697 C C . GLU A 1 112 ? -2.211 14.166 51.149 1 26.8 93 GLU A C 1
ATOM 698 O O . GLU A 1 112 ? -1.712 14.185 52.285 1 26.21 93 GLU A O 1
ATOM 704 N N . LEU A 1 113 ? -2.661 15.287 50.536 1 27.43 94 LEU A N 1
ATOM 705 C CA . LEU A 1 113 ? -2.587 16.625 51.145 1 30.31 94 LEU A CA 1
ATOM 706 C C . LEU A 1 113 ? -3.352 16.619 52.447 1 29.7 94 LEU A C 1
ATOM 707 O O . LEU A 1 113 ? -2.854 17.105 53.475 1 29.23 94 LEU A O 1
ATOM 712 N N . GLU A 1 114 ? -4.58 16.089 52.401 1 29.14 95 GLU A N 1
ATOM 713 C CA . GLU A 1 114 ? -5.442 16.092 53.562 1 30.07 95 GLU A CA 1
ATOM 714 C C . GLU A 1 114 ? -4.873 15.277 54.694 1 29.5 95 GLU A C 1
ATOM 715 O O . GLU A 1 114 ? -5.02 15.691 55.834 1 30.31 95 GLU A O 1
ATOM 721 N N . LYS A 1 115 ? -4.119 14.204 54.41 1 29.04 96 LYS A N 1
ATOM 722 C CA . LYS A 1 115 ? -3.458 13.431 55.491 1 29.19 96 LYS A CA 1
ATOM 723 C C . LYS A 1 115 ? -2.482 14.34 56.247 1 28.87 96 LYS A C 1
ATOM 724 O O . LYS A 1 115 ? -2.414 14.297 57.49 1 30.42 96 LYS A O 1
ATOM 730 N N . TRP A 1 116 ? -1.765 15.226 55.518 1 27.57 97 TRP A N 1
ATOM 731 C CA . TRP A 1 116 ? -0.849 16.138 56.182 1 27.47 97 TRP A CA 1
ATOM 732 C C . TRP A 1 116 ? -1.595 17.228 56.913 1 28.23 97 TRP A C 1
ATOM 733 O O . TRP A 1 116 ? -1.241 17.552 58.058 1 27.81 97 TRP A O 1
ATOM 744 N N . LEU A 1 117 ? -2.63 17.805 56.29 1 28.52 98 LEU A N 1
ATOM 745 C CA . LEU A 1 117 ? -3.396 18.869 56.916 1 29.94 98 LEU A CA 1
ATOM 746 C C . LEU A 1 117 ? -4.027 18.411 58.227 1 31.28 98 LEU A C 1
ATOM 747 O O . LEU A 1 117 ? -4.04 19.166 59.188 1 32.66 98 LEU A O 1
ATOM 752 N N . LYS A 1 118 ? -4.512 17.163 58.259 1 31.81 99 LYS A N 1
ATOM 753 C CA . LYS A 1 118 ? -5.111 16.591 59.478 1 33.7 99 LYS A CA 1
ATOM 754 C C . LYS A 1 118 ? -4.083 16 60.45 1 35.23 99 LYS A C 1
ATOM 755 O O . LYS A 1 118 ? -4.484 15.48 61.512 1 34.5 99 LYS A O 1
ATOM 761 N N . ALA A 1 119 ? -2.777 16.129 60.152 1 35.83 100 ALA A N 1
ATOM 762 C CA . ALA A 1 119 ? -1.657 15.622 60.955 1 37.9 100 ALA A CA 1
ATOM 763 C C . ALA A 1 119 ? -1.784 14.134 61.266 1 39.76 100 ALA A C 1
ATOM 764 O O . ALA A 1 119 ? -1.577 13.703 62.404 1 40.78 100 ALA A O 1
ATOM 766 N N . ALA A 1 120 ? -2.155 13.358 60.255 1 39.77 101 ALA A N 1
ATOM 767 C CA . ALA A 1 120 ? -2.279 11.916 60.387 1 41.08 101 ALA A CA 1
ATOM 768 C C . ALA A 1 120 ? -0.878 11.298 60.449 1 42.6 101 ALA A C 1
ATOM 769 O O . ALA A 1 120 ? 0.043 11.75 59.765 1 42.21 101 ALA A O 1
ATOM 771 N N . PRO A 1 121 ? -0.673 10.275 61.295 1 43.74 102 PRO A N 1
ATOM 772 C CA . PRO A 1 121 ? 0.654 9.626 61.364 1 43.73 102 PRO A CA 1
ATOM 773 C C . PRO A 1 121 ? 1.204 9.137 60.02 1 42.64 102 PRO A C 1
ATOM 774 O O . PRO A 1 121 ? 2.42 9.154 59.851 1 43.46 102 PRO A O 1
ATOM 778 N N . ALA A 1 122 ? 0.34 8.758 59.063 1 40.29 103 ALA A N 1
ATOM 779 C CA . ALA A 1 122 ? 0.765 8.313 57.73 1 38.03 103 ALA A CA 1
ATOM 780 C C . ALA A 1 122 ? 1.115 9.468 56.756 1 35.38 103 ALA A C 1
ATOM 781 O O . ALA A 1 122 ? 1.435 9.204 55.6 1 36.56 103 ALA A O 1
ATOM 783 N N . ALA A 1 123 ? 0.969 10.71 57.201 1 33.11 104 ALA A N 1
ATOM 784 C CA . ALA A 1 123 ? 1.272 11.873 56.368 1 32.23 104 ALA A CA 1
ATOM 785 C C . ALA A 1 123 ? 2.75 11.922 56.044 1 30.98 104 ALA A C 1
ATOM 786 O O . ALA A 1 123 ? 3.58 11.431 56.799 1 31.78 104 ALA A O 1
ATOM 788 N N . PHE A 1 124 ? 3.106 12.589 54.938 1 27.8 105 PHE A N 1
ATOM 789 C CA . PHE A 1 124 ? 4.504 12.736 54.574 1 26.92 105 PHE A CA 1
ATOM 790 C C . PHE A 1 124 ? 5.236 13.621 55.598 1 27.78 105 PHE A C 1
ATOM 791 O O . PHE A 1 124 ? 4.651 14.555 56.159 1 29.04 105 PHE A O 1
ATOM 799 N N . ASP A 1 125 ? 6.521 13.365 55.786 1 28.75 106 ASP A N 1
ATOM 800 C CA . ASP A 1 125 ? 7.318 14.165 56.71 1 29.07 106 ASP A CA 1
ATOM 801 C C . ASP A 1 125 ? 7.925 15.363 55.99 1 27.95 106 ASP A C 1
ATOM 802 O O . ASP A 1 125 ? 8.953 15.239 55.326 1 29.4 106 ASP A O 1
ATOM 807 N N . TRP A 1 126 ? 7.301 16.527 56.148 1 26.32 107 TRP A N 1
ATOM 808 C CA . TRP A 1 126 ? 7.813 17.768 55.563 1 25.73 107 TRP A CA 1
ATOM 809 C C . TRP A 1 126 ? 8.751 18.525 56.525 1 27.34 107 TRP A C 1
ATOM 810 O O . TRP A 1 126 ? 9.221 19.616 56.172 1 26.56 107 TRP A O 1
ATOM 821 N N . SER A 1 127 ? 9.052 17.975 57.733 1 28.57 108 SER A N 1
ATOM 822 C CA . SER A 1 127 ? 9.837 18.742 58.722 1 29.98 108 SER A CA 1
ATOM 823 C C . SER A 1 127 ? 11.19 19.299 58.23 1 30.17 108 SER A C 1
ATOM 824 O O . SER A 1 127 ? 11.489 20.457 58.576 1 30.51 108 SER A O 1
ATOM 827 N N . PRO A 1 128 ? 11.999 18.616 57.382 1 31.45 109 PRO A N 1
ATOM 828 C CA . PRO A 1 128 ? 13.256 19.251 56.924 1 30.96 109 PRO A CA 1
ATOM 829 C C . PRO A 1 128 ? 12.993 20.497 56.062 1 29.8 109 PRO A C 1
ATOM 830 O O . PRO A 1 128 ? 13.74 21.45 56.098 1 30.78 109 PRO A O 1
ATOM 834 N N . VAL A 1 129 ? 11.898 20.473 55.271 1 28.37 110 VAL A N 1
ATOM 835 C CA . VAL A 1 129 ? 11.543 21.59 54.423 1 26.61 110 VAL A CA 1
ATOM 836 C C . VAL A 1 129 ? 10.994 22.723 55.283 1 27.08 110 VAL A C 1
ATOM 837 O O . VAL A 1 129 ? 11.338 23.888 55.072 1 26.77 110 VAL A O 1
ATOM 841 N N . VAL A 1 130 ? 10.119 22.387 56.269 1 27.26 111 VAL A N 1
ATOM 842 C CA . VAL A 1 130 ? 9.564 23.411 57.158 1 28.27 111 VAL A CA 1
ATOM 843 C C . VAL A 1 130 ? 10.691 24.139 57.927 1 29.26 111 VAL A C 1
ATOM 844 O O . VAL A 1 130 ? 10.689 25.368 58.033 1 29.92 111 VAL A O 1
ATOM 848 N N . THR A 1 131 ? 11.669 23.379 58.397 1 29.81 112 THR A N 1
ATOM 849 C CA . THR A 1 131 ? 12.819 23.936 59.127 1 30.43 112 THR A CA 1
ATOM 850 C C . THR A 1 131 ? 13.592 24.892 58.218 1 30.74 112 THR A C 1
ATOM 851 O O . THR A 1 131 ? 13.946 25.989 58.644 1 32.04 112 THR A O 1
ATOM 855 N N . TYR A 1 132 ? 13.794 24.497 56.94 1 29.36 113 TYR A N 1
ATOM 856 C CA . TYR A 1 132 ? 14.508 25.329 55.971 1 29.22 113 TYR A CA 1
ATOM 857 C C . TYR A 1 132 ? 13.781 26.667 55.764 1 27.6 113 TYR A C 1
ATOM 858 O O . TYR A 1 132 ? 14.416 27.722 55.796 1 28.06 113 TYR A O 1
ATOM 867 N N . VAL A 1 133 ? 12.435 26.65 55.63 1 24.81 114 VAL A N 1
ATOM 868 C CA . VAL A 1 133 ? 11.67 27.897 55.488 1 24.54 114 VAL A CA 1
ATOM 869 C C . VAL A 1 133 ? 11.747 28.75 56.77 1 26.56 114 VAL A C 1
ATOM 870 O O . VAL A 1 133 ? 11.874 29.969 56.68 1 26.34 114 VAL A O 1
ATOM 874 N N . CYS A 1 134 ? 11.682 28.115 57.953 1 27.79 115 CYS A N 1
ATOM 875 C CA . CYS A 1 134 ? 11.805 28.864 59.213 1 29.45 115 CYS A CA 1
ATOM 876 C C . CYS A 1 134 ? 13.151 29.603 59.283 1 30.28 115 CYS A C 1
ATOM 877 O O . CYS A 1 134 ? 13.202 30.752 59.716 1 31 115 CYS A O 1
ATOM 880 N N . ASP A 1 135 ? 14.215 28.929 58.82 1 30.17 116 ASP A N 1
ATOM 881 C CA . ASP A 1 135 ? 15.555 29.517 58.744 1 30.99 116 ASP A CA 1
ATOM 882 C C . ASP A 1 135 ? 15.587 30.72 57.782 1 32.61 116 ASP A C 1
ATOM 883 O O . ASP A 1 135 ? 16.126 31.764 58.136 1 34.8 116 ASP A O 1
ATOM 888 N N . LEU A 1 136 ? 15.009 30.564 56.562 1 32.06 117 LEU A N 1
ATOM 889 C CA . LEU A 1 136 ? 14.987 31.647 55.566 1 32.6 117 LEU A CA 1
ATOM 890 C C . LEU A 1 136 ? 14.309 32.895 56.119 1 31.75 117 LEU A C 1
ATOM 891 O O . LEU A 1 136 ? 14.755 34.023 55.863 1 31.3 117 LEU A O 1
ATOM 896 N N . GLU A 1 137 ? 13.18 32.681 56.842 1 31.45 118 GLU A N 1
ATOM 897 C CA . GLU A 1 137 ? 12.328 33.735 57.374 1 32.15 118 GLU A CA 1
ATOM 898 C C . GLU A 1 137 ? 12.872 34.429 58.627 1 34.4 118 GLU A C 1
ATOM 899 O O . GLU A 1 137 ? 12.243 35.367 59.119 1 36.99 118 GLU A O 1
ATOM 905 N N . GLY A 1 138 ? 14.055 34.039 59.084 1 33.58 119 GLY A N 1
ATOM 906 C CA . GLY A 1 138 ? 14.71 34.72 60.19 1 34.37 119 GLY A CA 1
ATOM 907 C C . GLY A 1 138 ? 14.65 34.032 61.533 1 35.33 119 GLY A C 1
ATOM 908 O O . GLY A 1 138 ? 15.007 34.631 62.556 1 35.95 119 GLY A O 1
ATOM 909 N N . ASN A 1 139 ? 14.2 32.771 61.55 1 35.56 120 ASN A N 1
ATOM 910 C CA . ASN A 1 139 ? 14.03 32.013 62.79 1 37.12 120 ASN A CA 1
ATOM 911 C C . ASN A 1 139 ? 13.12 32.734 63.774 1 38.87 120 ASN A C 1
ATOM 912 O O . ASN A 1 139 ? 13.359 32.708 64.984 1 39.81 120 ASN A O 1
ATOM 917 N N . ARG A 1 140 ? 12.103 33.441 63.24 1 39.24 121 ARG A N 1
ATOM 918 C CA . ARG A 1 140 ? 11.111 34.122 64.066 1 39.75 121 ARG A CA 1
ATOM 919 C C . ARG A 1 140 ? 10.254 33.069 64.774 1 41.15 121 ARG A C 1
ATOM 920 O O . ARG A 1 140 ? 9.808 33.304 65.9 1 42.6 121 ARG A O 1
ATOM 928 N N . VAL A 1 141 ? 9.977 31.928 64.103 1 40.73 122 VAL A N 1
ATOM 929 C CA . VAL A 1 141 ? 9.19 30.825 64.642 1 40.94 122 VAL A CA 1
ATOM 930 C C . VAL A 1 141 ? 9.908 29.476 64.425 1 40.68 122 VAL A C 1
ATOM 931 O O . VAL A 1 141 ? 10.814 29.361 63.591 1 41.23 122 VAL A O 1
ATOM 935 N N . LYS A 1 142 ? 9.483 28.448 65.164 1 39.45 123 LYS A N 1
ATOM 936 C CA . LYS A 1 142 ? 9.997 27.104 65.004 1 39.32 123 LYS A CA 1
ATOM 937 C C . LYS A 1 142 ? 8.994 26.289 64.166 1 38.56 123 LYS A C 1
ATOM 938 O O . LYS A 1 142 ? 7.868 26.742 63.933 1 38.08 123 LYS A O 1
ATOM 944 N N . GLY A 1 143 ? 9.408 25.097 63.755 1 38.43 124 GLY A N 1
ATOM 945 C CA . GLY A 1 143 ? 8.627 24.212 62.889 1 39.5 124 GLY A CA 1
ATOM 946 C C . GLY A 1 143 ? 7.161 24.026 63.255 1 40.79 124 GLY A C 1
ATOM 947 O O . GLY A 1 143 ? 6.287 24.25 62.412 1 40.66 124 GLY A O 1
ATOM 948 N N . PRO A 1 144 ? 6.845 23.602 64.501 1 40.84 125 PRO A N 1
ATOM 949 C CA . PRO A 1 144 ? 5.434 23.351 64.841 1 41.05 125 PRO A CA 1
ATOM 950 C C . PRO A 1 144 ? 4.507 24.564 64.676 1 39.9 125 PRO A C 1
ATOM 951 O O . PRO A 1 144 ? 3.366 24.4 64.223 1 40 125 PRO A O 1
ATOM 955 N N . GLU A 1 145 ? 4.981 25.76 65.02 1 38.3 126 GLU A N 1
ATOM 956 C CA . GLU A 1 145 ? 4.189 26.984 64.883 1 37.34 126 GLU A CA 1
ATOM 957 C C . GLU A 1 145 ? 3.943 27.272 63.389 1 36.6 126 GLU A C 1
ATOM 958 O O . GLU A 1 145 ? 2.83 27.638 63.008 1 36.96 126 GLU A O 1
ATOM 964 N N . LYS A 1 146 ? 4.978 27.111 62.56 1 34.16 127 LYS A N 1
ATOM 965 C CA . LYS A 1 146 ? 4.841 27.301 61.106 1 33.42 127 LYS A CA 1
ATOM 966 C C . LYS A 1 146 ? 3.792 26.331 60.515 1 32.99 127 LYS A C 1
ATOM 967 O O . LYS A 1 146 ? 2.893 26.759 59.783 1 32.8 127 LYS A O 1
ATOM 973 N N . G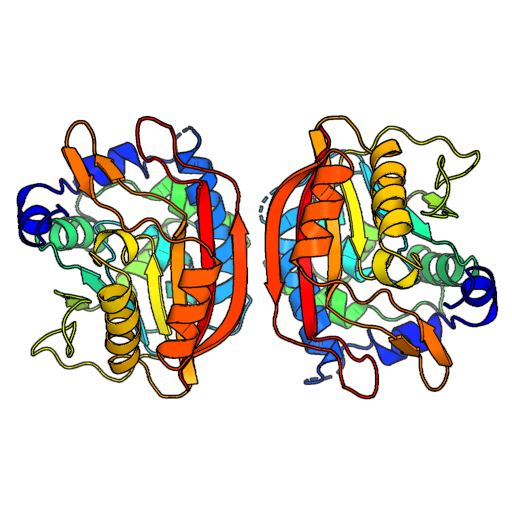LU A 1 147 ? 3.892 25.045 60.845 1 33.2 128 GLU A N 1
ATOM 974 C CA . GLU A 1 147 ? 2.937 24.057 60.348 1 33.21 128 GLU A CA 1
ATOM 975 C C . GLU A 1 147 ? 1.526 24.352 60.793 1 33.8 128 GLU A C 1
ATOM 976 O O . GLU A 1 147 ? 0.592 24.2 60.007 1 33.73 128 GLU A O 1
ATOM 982 N N . GLU A 1 148 ? 1.361 24.788 62.068 1 34.57 129 GLU A N 1
ATOM 983 C CA . GLU A 1 148 ? 0.014 25.098 62.547 1 35.38 129 GLU A CA 1
ATOM 984 C C . GLU A 1 148 ? -0.563 26.29 61.794 1 35.05 129 GLU A C 1
ATOM 985 O O . GLU A 1 148 ? -1.748 26.27 61.45 1 36.88 129 GLU A O 1
ATOM 991 N N . LYS A 1 149 ? 0.262 27.288 61.495 1 33.57 130 LYS A N 1
ATOM 992 C CA . LYS A 1 149 ? -0.193 28.446 60.731 1 34.19 130 LYS A CA 1
ATOM 993 C C . LYS A 1 149 ? -0.692 28.028 59.321 1 33.04 130 LYS A C 1
ATOM 994 O O . LYS A 1 149 ? -1.758 28.476 58.868 1 33.13 130 LYS A O 1
ATOM 1000 N N . LEU A 1 150 ? 0.026 27.098 58.688 1 30.39 131 LEU A N 1
ATOM 1001 C CA . LEU A 1 150 ? -0.411 26.615 57.382 1 29.31 131 LEU A CA 1
ATOM 1002 C C . LEU A 1 150 ? -1.699 25.811 57.486 1 30.39 131 LEU A C 1
ATOM 1003 O O . LEU A 1 150 ? -2.631 26.016 56.7 1 30.38 131 LEU A O 1
ATOM 1008 N N . ARG A 1 151 ? -1.796 24.928 58.481 1 30.72 132 ARG A N 1
ATOM 1009 C CA . ARG A 1 151 ? -3.007 24.123 58.655 1 32.57 132 ARG A CA 1
ATOM 1010 C C . ARG A 1 151 ? -4.225 25.011 58.89 1 33.9 132 ARG A C 1
ATOM 1011 O O . ARG A 1 151 ? -5.288 24.734 58.341 1 34.85 132 ARG A O 1
ATOM 1019 N N . GLN A 1 152 ? -4.05 26.117 59.656 1 35.05 133 GLN A N 1
ATOM 1020 C CA . GLN A 1 152 ? -5.165 27.028 59.889 1 36.79 133 GLN A CA 1
ATOM 1021 C C . GLN A 1 152 ? -5.546 27.829 58.653 1 36.22 133 GLN A C 1
ATOM 1022 O O . GLN A 1 152 ? -6.708 28.199 58.51 1 37.19 133 GLN A O 1
ATOM 1028 N N . ALA A 1 153 ? -4.599 28.055 57.735 1 33.99 134 ALA A N 1
ATOM 1029 C CA . ALA A 1 153 ? -4.878 28.832 56.53 1 34.07 134 ALA A CA 1
ATOM 1030 C C . ALA A 1 153 ? -5.644 28.077 55.477 1 33.27 134 ALA A C 1
ATOM 1031 O O . ALA A 1 153 ? -6.418 28.676 54.742 1 32.9 134 ALA A O 1
ATOM 1033 N N . VAL A 1 154 ? -5.47 26.753 55.421 1 33.66 135 VAL A N 1
ATOM 1034 C CA . VAL A 1 154 ? -6.128 25.952 54.392 1 34.74 135 VAL A CA 1
ATOM 1035 C C . VAL A 1 154 ? -7.515 25.502 54.83 1 37.25 135 VAL A C 1
ATOM 1036 O O . VAL A 1 154 ? -7.61 24.648 55.701 1 37.34 135 VAL A O 1
ATOM 1040 N N . LYS A 1 155 ? -8.595 26.046 54.232 1 38.84 136 LYS A N 1
ATOM 1041 C CA . LYS A 1 155 ? -9.969 25.639 54.59 1 39.97 136 LYS A CA 1
ATOM 1042 C C . LYS A 1 155 ? -10.657 24.807 53.525 1 38.39 136 LYS A C 1
ATOM 1043 O O . LYS A 1 155 ? -11.604 24.079 53.828 1 40.26 136 LYS A O 1
ATOM 1049 N N . GLN A 1 156 ? -10.209 24.929 52.252 1 34.62 137 GLN A N 1
ATOM 1050 C CA . GLN A 1 156 ? -10.835 24.205 51.166 1 30.73 137 GLN A CA 1
ATOM 1051 C C . GLN A 1 156 ? -9.793 23.479 50.333 1 28.8 137 GLN A C 1
ATOM 1052 O O . GLN A 1 156 ? -8.721 24.025 50.074 1 28.9 137 GLN A O 1
ATOM 1058 N N . VAL A 1 157 ? -10.094 22.252 49.968 1 27.33 138 VAL A N 1
ATOM 1059 C CA . VAL A 1 157 ? -9.25 21.364 49.186 1 26.93 138 VAL A CA 1
ATOM 1060 C C . VAL A 1 157 ? -10.162 20.928 48.048 1 27.36 138 VAL A C 1
ATOM 1061 O O . VAL A 1 157 ? -11.132 20.206 48.284 1 29.2 138 VAL A O 1
ATOM 1065 N N . LEU A 1 158 ? -9.918 21.446 46.827 1 26.1 139 LEU A N 1
ATOM 1066 C CA . LEU A 1 158 ? -10.836 21.338 45.716 1 24.61 139 LEU A CA 1
ATOM 1067 C C . LEU A 1 158 ? -10.293 20.726 44.478 1 23.69 139 LEU A C 1
ATOM 1068 O O . LEU A 1 158 ? -9.13 20.911 44.141 1 22.83 139 LEU A O 1
ATOM 1073 N N . LYS A 1 159 ? -11.154 20.136 43.693 1 23.45 140 LYS A N 1
ATOM 1074 C CA . LYS A 1 159 ? -10.865 19.66 42.38 1 24.02 140 LYS A CA 1
ATOM 1075 C C . LYS A 1 159 ? -10.691 20.844 41.427 1 24.97 140 LYS A C 1
ATOM 1076 O O . LYS A 1 159 ? -11.446 21.834 41.474 1 25.95 140 LYS A O 1
ATOM 1082 N N A CYS A 1 160 ? -9.701 20.754 40.55 0.5 22.96 141 CYS A N 1
ATOM 1083 N N B CYS A 1 160 ? -9.701 20.73 40.551 0.5 23.43 141 CYS A N 1
ATOM 1084 C CA A CYS A 1 160 ? -9.524 21.755 39.522 0.5 22.28 141 CYS A CA 1
ATOM 1085 C CA B CYS A 1 160 ? -9.388 21.756 39.591 0.5 23.09 141 CYS A CA 1
ATOM 1086 C C A CYS A 1 160 ? -9.089 21.128 38.22 0.5 20.61 141 CYS A C 1
ATOM 1087 C C B CYS A 1 160 ? -9.008 21.149 38.241 0.5 21.02 141 CYS A C 1
ATOM 1088 O O A CYS A 1 160 ? -8.483 20.051 38.2 0.5 20.84 141 CYS A O 1
ATOM 1089 O O B CYS A 1 160 ? -8.307 20.136 38.208 0.5 21.21 141 CYS A O 1
ATOM 1094 N N . ASP A 1 161 ? -9.38 21.821 37.113 1 19.88 142 ASP A N 1
ATOM 1095 C CA . ASP A 1 161 ? -8.916 21.407 35.806 1 18.36 142 ASP A CA 1
ATOM 1096 C C . ASP A 1 161 ? -8.552 22.715 35.087 1 19.01 142 ASP A C 1
ATOM 1097 O O . ASP A 1 161 ? -9.44 23.463 34.666 1 20.71 142 ASP A O 1
ATOM 1102 N N . VAL A 1 162 ? -7.256 22.979 34.952 1 17.37 143 VAL A N 1
ATOM 1103 C CA . VAL A 1 162 ? -6.814 24.264 34.353 1 18.19 143 VAL A CA 1
ATOM 1104 C C . VAL A 1 162 ? -7.222 24.431 32.906 1 19.87 143 VAL A C 1
ATOM 1105 O O . VAL A 1 162 ? -7.128 25.559 32.376 1 19.44 143 VAL A O 1
ATOM 1109 N N . THR A 1 163 ? -7.557 23.322 32.214 1 19.22 144 THR A N 1
ATOM 1110 C CA . THR A 1 163 ? -7.911 23.448 30.79 1 20.74 144 THR A CA 1
ATOM 1111 C C . THR A 1 163 ? -9.353 23.908 30.581 1 22.22 144 THR A C 1
ATOM 1112 O O . THR A 1 163 ? -9.741 24.114 29.416 1 23.62 144 THR A O 1
ATOM 1116 N N . GLN A 1 164 ? -10.135 24.059 31.653 1 21.06 145 GLN A N 1
ATOM 1117 C CA . GLN A 1 164 ? -11.536 24.447 31.499 1 22.06 145 GLN A CA 1
ATOM 1118 C C . GLN A 1 164 ? -11.703 25.911 31.799 1 23.29 145 GLN A C 1
ATOM 1119 O O . GLN A 1 164 ? -11.029 26.489 32.681 1 23.4 145 GLN A O 1
ATOM 1125 N N . SER A 1 165 ? -12.683 26.527 31.105 1 24.1 146 SER A N 1
ATOM 1126 C CA . SER A 1 165 ? -12.989 27.946 31.287 1 25.51 146 SER A CA 1
ATOM 1127 C C . SER A 1 165 ? -13.306 28.258 32.764 1 26.86 146 SER A C 1
ATOM 1128 O O . SER A 1 165 ? -12.994 29.369 33.243 1 27.44 146 SER A O 1
ATOM 1131 N N . GLN A 1 166 ? -13.932 27.323 33.452 1 27.08 147 GLN A N 1
ATOM 1132 C CA . GLN A 1 166 ? -14.168 27.431 34.878 1 27.5 147 GLN A CA 1
ATOM 1133 C C . GLN A 1 166 ? -13.299 26.319 35.505 1 26.91 147 GLN A C 1
ATOM 1134 O O . GLN A 1 166 ? -13.75 25.17 35.608 1 27.87 147 GLN A O 1
ATOM 1140 N N . PRO A 1 167 ? -12.057 26.603 35.938 1 24.15 148 PRO A N 1
ATOM 1141 C CA . PRO A 1 167 ? -11.202 25.51 36.448 1 24.09 148 PRO A CA 1
ATOM 1142 C C . PRO A 1 167 ? -11.733 24.821 37.69 1 25.37 148 PRO A C 1
ATOM 1143 O O . PRO A 1 167 ? -11.458 23.622 37.878 1 25.67 148 PRO A O 1
ATOM 1147 N N . LEU A 1 168 ? -12.5 25.503 38.512 1 26.16 149 LEU A N 1
ATOM 1148 C CA . LEU A 1 168 ? -13.048 24.923 39.721 1 26.79 149 LEU A CA 1
ATOM 1149 C C . LEU A 1 168 ? -14.452 24.38 39.533 1 27.21 149 LEU A C 1
ATOM 1150 O O . LEU A 1 168 ? -15.091 24.057 40.532 1 28.46 149 LEU A O 1
ATOM 1155 N N . GLY A 1 169 ? -14.898 24.275 38.279 1 28.8 150 GLY A N 1
ATOM 1156 C CA . GLY A 1 169 ? -16.21 23.731 37.933 1 29.52 150 GLY A CA 1
ATOM 1157 C C . GLY A 1 169 ? -17.366 24.493 38.541 1 31.71 150 GLY A C 1
ATOM 1158 O O . GLY A 1 169 ? -17.475 25.704 38.378 1 33.54 150 GLY A O 1
ATOM 1159 N N . ALA A 1 170 ? -18.259 23.776 39.236 1 32.66 151 ALA A N 1
ATOM 1160 C CA . ALA A 1 170 ? -19.407 24.411 39.853 1 33.45 151 ALA A CA 1
ATOM 1161 C C . ALA A 1 170 ? -19.109 25.097 41.176 1 34.45 151 ALA A C 1
ATOM 1162 O O . ALA A 1 170 ? -19.979 25.792 41.69 1 36.01 151 ALA A O 1
ATOM 1164 N N . VAL A 1 171 ? -17.864 24.972 41.72 1 32.26 152 VAL A N 1
ATOM 1165 C CA . VAL A 1 171 ? -17.579 25.555 43.02 1 32.41 152 VAL A CA 1
ATOM 1166 C C . VAL A 1 171 ? -17.277 27.032 42.916 1 32.67 152 VAL A C 1
ATOM 1167 O O . VAL A 1 171 ? -16.305 27.42 42.271 1 33.43 152 VAL A O 1
ATOM 1171 N N . PRO A 1 172 ? -18.029 27.856 43.646 1 31.65 153 PRO A N 1
ATOM 1172 C CA . PRO A 1 172 ? -17.76 29.289 43.603 1 32.47 153 PRO A CA 1
ATOM 1173 C C . PRO A 1 172 ? -16.734 29.719 44.641 1 33.86 153 PRO A C 1
ATOM 1174 O O . PRO A 1 172 ? -16.682 29.181 45.742 1 35.53 153 PRO A O 1
ATOM 1178 N N . LEU A 1 173 ? -15.915 30.685 44.278 1 32.3 154 LEU A N 1
ATOM 1179 C CA . LEU A 1 173 ? -14.958 31.275 45.199 1 31.28 154 LEU A CA 1
ATOM 1180 C C . LEU A 1 173 ? -14.943 32.761 44.958 1 31.01 154 LEU A C 1
ATOM 1181 O O . LEU A 1 173 ? -15.126 33.211 43.822 1 32.63 154 LEU A O 1
ATOM 1186 N N . PRO A 1 174 ? -14.587 33.575 45.97 1 31.28 155 PRO A N 1
ATOM 1187 C CA . PRO A 1 174 ? -14.385 35.008 45.728 1 31.94 155 PRO A CA 1
ATOM 1188 C C . PRO A 1 174 ? -13.194 35.18 44.78 1 30.6 155 PRO A C 1
ATOM 1189 O O . PRO A 1 174 ? -12.319 34.307 44.741 1 30.17 155 PRO A O 1
ATOM 1193 N N . PRO A 1 175 ? -13.101 36.278 44.027 1 29.86 156 PRO A N 1
ATOM 1194 C CA . PRO A 1 175 ? -11.89 36.519 43.22 1 29 156 PRO A CA 1
ATOM 1195 C C . PRO A 1 175 ? -10.67 36.554 44.152 1 29.28 156 PRO A C 1
ATOM 1196 O O . PRO A 1 175 ? -10.707 37.188 45.198 1 31.38 156 PRO A O 1
ATOM 1200 N N . ALA A 1 176 ? -9.607 35.825 43.789 1 25.61 157 ALA A N 1
ATOM 1201 C CA . ALA A 1 176 ? -8.443 35.732 44.645 1 24.27 157 ALA A CA 1
ATOM 1202 C C . ALA A 1 176 ? -7.523 36.934 44.514 1 22.29 157 ALA A C 1
ATOM 1203 O O . ALA A 1 176 ? -7.492 37.643 43.481 1 23.08 157 ALA A O 1
ATOM 1205 N N . ASP A 1 177 ? -6.759 37.169 45.549 1 22.48 158 ASP A N 1
ATOM 1206 C CA . ASP A 1 177 ? -5.72 38.174 45.512 1 23.15 158 ASP A CA 1
ATOM 1207 C C . ASP A 1 177 ? -4.465 37.663 44.76 1 22.33 158 ASP A C 1
ATOM 1208 O O . ASP A 1 177 ? -3.681 38.451 44.246 1 22.85 158 ASP A O 1
ATOM 1213 N N . CYS A 1 178 ? -4.234 36.315 44.784 1 21.02 159 CYS A N 1
ATOM 1214 C CA . CYS A 1 178 ? -3.094 35.707 44.13 1 20.16 159 CYS A CA 1
ATOM 1215 C C . CYS A 1 178 ? -3.489 34.322 43.684 1 20.19 159 CYS A C 1
ATOM 1216 O O . CYS A 1 178 ? -4.188 33.614 44.404 1 20.36 159 CYS A O 1
ATOM 1219 N N . VAL A 1 179 ? -2.989 33.943 42.509 1 17.8 160 VAL A N 1
ATOM 1220 C CA . VAL A 1 179 ? -3.092 32.56 42.01 1 18.29 160 VAL A CA 1
ATOM 1221 C C . VAL A 1 179 ? -1.632 32.1 41.857 1 17.69 160 VAL A C 1
ATOM 1222 O O . VAL A 1 179 ? -0.829 32.786 41.204 1 17.87 160 VAL A O 1
ATOM 1226 N N . LEU A 1 180 ? -1.317 30.965 42.467 1 17.47 161 LEU A N 1
ATOM 1227 C CA . LEU A 1 180 ? 0.024 30.374 42.449 1 16.52 161 LEU A CA 1
ATOM 1228 C C . LEU A 1 180 ? -0.06 29.039 41.746 1 16 161 LEU A C 1
ATOM 1229 O O . LEU A 1 180 ? -1.009 28.278 41.963 1 17.13 161 LEU A O 1
ATOM 1234 N N . SER A 1 181 ? 0.946 28.725 40.934 1 15.22 162 SER A N 1
ATOM 1235 C CA . SER A 1 181 ? 0.985 27.375 40.347 1 14.69 162 SER A CA 1
ATOM 1236 C C . SER A 1 181 ? 2.413 26.938 40.169 1 14.49 162 SER A C 1
ATOM 1237 O O . SER A 1 181 ? 3.167 27.579 39.403 1 15.87 162 SER A O 1
ATOM 1240 N N . THR A 1 182 ? 2.808 25.844 40.832 1 14.57 163 THR A N 1
ATOM 1241 C CA . THR A 1 182 ? 4.191 25.338 40.742 1 14.29 163 THR A CA 1
ATOM 1242 C C . THR A 1 182 ? 4.198 23.977 40.063 1 14.06 163 THR A C 1
ATOM 1243 O O . THR A 1 182 ? 3.478 23.049 40.457 1 14.77 163 THR A O 1
ATOM 1247 N N . LEU A 1 183 ? 4.956 23.886 38.98 1 13.79 164 LEU A N 1
ATOM 1248 C CA . LEU A 1 183 ? 5.205 22.606 38.294 1 13.92 164 LEU A CA 1
ATOM 1249 C C . LEU A 1 183 ? 3.945 21.927 37.819 1 13.55 164 LEU A C 1
ATOM 1250 O O . LEU A 1 183 ? 3.913 20.706 37.708 1 14.91 164 LEU A O 1
ATOM 1255 N N . CYS A 1 184 ? 2.931 22.697 37.463 1 12.54 165 CYS A N 1
ATOM 1256 C CA . CYS A 1 184 ? 1.65 22.179 36.996 1 13.45 165 CYS A CA 1
ATOM 1257 C C . CYS A 1 184 ? 1.407 22.418 35.52 1 14.39 165 CYS A C 1
ATOM 1258 O O . CYS A 1 184 ? 1.001 21.485 34.803 1 14.55 165 CYS A O 1
ATOM 1261 N N . LEU A 1 185 ? 1.548 23.655 35.039 1 13.62 166 LEU A N 1
ATOM 1262 C CA . LEU A 1 185 ? 1.056 23.958 33.715 1 15.38 166 LEU A CA 1
ATOM 1263 C C . LEU A 1 185 ? 1.761 23.239 32.614 1 15.23 166 LEU A C 1
ATOM 1264 O O . LEU A 1 185 ? 1.071 22.831 31.661 1 16.35 166 LEU A O 1
ATOM 1269 N N . ASP A 1 186 ? 3.064 22.951 32.724 1 16.11 167 ASP A N 1
ATOM 1270 C CA . ASP A 1 186 ? 3.709 22.203 31.629 1 15.61 167 ASP A CA 1
ATOM 1271 C C . ASP A 1 186 ? 3.157 20.744 31.578 1 15.94 167 ASP A C 1
ATOM 1272 O O . ASP A 1 186 ? 3.075 20.153 30.494 1 18.12 167 ASP A O 1
ATOM 1277 N N . ALA A 1 187 ? 2.805 20.189 32.734 1 15.1 168 ALA A N 1
ATOM 1278 C CA . ALA A 1 187 ? 2.267 18.82 32.754 1 15.5 168 ALA A CA 1
ATOM 1279 C C . ALA A 1 187 ? 0.812 18.811 32.247 1 16.26 168 ALA A C 1
ATOM 1280 O O . ALA A 1 187 ? 0.335 17.806 31.718 1 16.52 168 ALA A O 1
ATOM 1282 N N . ALA A 1 188 ? 0.051 19.886 32.508 1 15.33 169 ALA A N 1
ATOM 1283 C CA . ALA A 1 188 ? -1.379 19.905 32.219 1 17.53 169 ALA A CA 1
ATOM 1284 C C . ALA A 1 188 ? -1.725 20.291 30.819 1 17.49 169 ALA A C 1
ATOM 1285 O O . ALA A 1 188 ? -2.895 20.068 30.419 1 19.96 169 ALA A O 1
ATOM 1287 N N . CYS A 1 189 ? -0.859 20.969 30.072 1 16.47 170 CYS A N 1
ATOM 1288 C CA . CYS A 1 189 ? -1.22 21.553 28.793 1 17.34 170 CYS A CA 1
ATOM 1289 C C . CYS A 1 189 ? -0.552 20.87 27.65 1 18.14 170 CYS A C 1
ATOM 1290 O O . CYS A 1 189 ? 0.662 20.91 27.573 1 18.67 170 CYS A O 1
ATOM 1293 N N . PRO A 1 190 ? -1.3 20.214 26.738 1 20.16 171 PRO A N 1
ATOM 1294 C CA . PRO A 1 190 ? -0.642 19.432 25.671 1 21.45 171 PRO A CA 1
ATOM 1295 C C . PRO A 1 190 ? 0.004 20.245 24.564 1 23.35 171 PRO A C 1
ATOM 1296 O O . PRO A 1 190 ? 0.845 19.717 23.829 1 25.02 171 PRO A O 1
ATOM 1300 N N . ASP A 1 191 ? -0.347 21.521 24.448 1 21.82 172 ASP A N 1
ATOM 1301 C CA . ASP A 1 191 ? 0.216 22.358 23.411 1 22.31 172 ASP A CA 1
ATOM 1302 C C . ASP A 1 191 ? 0.176 23.821 23.831 1 21.83 172 ASP A C 1
ATOM 1303 O O . ASP A 1 191 ? -0.421 24.142 24.859 1 21.13 172 ASP A O 1
ATOM 1308 N N . LEU A 1 192 ? 0.872 24.672 23.08 1 22.44 173 LEU A N 1
ATOM 1309 C CA . LEU A 1 192 ? 0.975 26.082 23.406 1 23.14 173 LEU A CA 1
ATOM 1310 C C . LEU A 1 192 ? -0.382 26.826 23.412 1 23.84 173 LEU A C 1
ATOM 1311 O O . LEU A 1 192 ? -0.632 27.581 24.365 1 22.4 173 LEU A O 1
ATOM 1316 N N . PRO A 1 193 ? -1.314 26.564 22.475 1 25.07 174 PRO A N 1
ATOM 1317 C CA . PRO A 1 193 ? -2.619 27.217 22.586 1 24.64 174 PRO A CA 1
ATOM 1318 C C . PRO A 1 193 ? -3.347 26.824 23.879 1 22.92 174 PRO A C 1
ATOM 1319 O O . PRO A 1 193 ? -3.92 27.714 24.499 1 23.15 174 PRO A O 1
ATOM 1323 N N . THR A 1 194 ? -3.242 25.562 24.332 1 21.4 175 THR A N 1
ATOM 1324 C CA . THR A 1 194 ? -3.879 25.171 25.596 1 20.34 175 THR A CA 1
ATOM 1325 C C . THR A 1 194 ? -3.186 25.893 26.768 1 19.67 175 THR A C 1
ATOM 1326 O O . THR A 1 194 ? -3.844 26.293 27.726 1 20.05 175 THR A O 1
ATOM 1330 N N . TYR A 1 195 ? -1.866 26.039 26.707 1 18.37 176 TYR A N 1
ATOM 1331 C CA . TYR A 1 195 ? -1.124 26.754 27.759 1 16.67 176 TYR A CA 1
ATOM 1332 C C . TYR A 1 195 ? -1.613 28.214 27.889 1 17.37 176 TYR A C 1
ATOM 1333 O O . TYR A 1 195 ? -1.901 28.68 29.008 1 17.86 176 TYR A O 1
ATOM 1342 N N . CYS A 1 196 ? -1.749 28.903 26.753 1 18.86 177 CYS A N 1
ATOM 1343 C CA . CYS A 1 196 ? -2.234 30.273 26.821 1 19.29 177 CYS A CA 1
ATOM 1344 C C . CYS A 1 196 ? -3.68 30.32 27.348 1 20.01 177 CYS A C 1
ATOM 1345 O O . CYS A 1 196 ? -4.018 31.154 28.221 1 19.9 177 CYS A O 1
ATOM 1348 N N . ARG A 1 197 ? -4.531 29.364 26.897 1 20.45 178 ARG A N 1
ATOM 1349 C CA . ARG A 1 197 ? -5.879 29.342 27.415 1 20.62 178 ARG A CA 1
ATOM 1350 C C . ARG A 1 197 ? -5.877 29.05 28.922 1 19.3 178 ARG A C 1
ATOM 1351 O O . ARG A 1 197 ? -6.662 29.653 29.646 1 19.73 178 ARG A O 1
ATOM 1359 N N . ALA A 1 198 ? -5.004 28.14 29.414 1 17.14 179 ALA A N 1
ATOM 1360 C CA . ALA A 1 198 ? -4.967 27.846 30.839 1 17.25 179 ALA A CA 1
ATOM 1361 C C . ALA A 1 198 ? -4.595 29.099 31.633 1 18.59 179 ALA A C 1
ATOM 1362 O O . ALA A 1 198 ? -5.166 29.306 32.687 1 18.48 179 ALA A O 1
ATOM 1364 N N . LEU A 1 199 ? -3.703 29.947 31.088 1 17.29 180 LEU A N 1
ATOM 1365 C CA . LEU A 1 199 ? -3.362 31.179 31.786 1 17.7 180 LEU A CA 1
ATOM 1366 C C . LEU A 1 199 ? -4.585 32.12 31.862 1 19.32 180 LEU A C 1
ATOM 1367 O O . LEU A 1 199 ? -4.833 32.733 32.905 1 19.82 180 LEU A O 1
ATOM 1372 N N . ARG A 1 200 ? -5.384 32.159 30.79 1 19.07 181 ARG A N 1
ATOM 1373 C CA . ARG A 1 200 ? -6.638 32.943 30.832 1 20.59 181 ARG A CA 1
ATOM 1374 C C . ARG A 1 200 ? -7.595 32.328 31.848 1 21.94 181 ARG A C 1
ATOM 1375 O O . ARG A 1 200 ? -8.268 33.061 32.586 1 22.89 181 ARG A O 1
ATOM 1383 N N . ASN A 1 201 ? -7.673 30.972 31.892 1 20.17 182 ASN A N 1
ATOM 1384 C CA . ASN A 1 201 ? -8.597 30.32 32.804 1 20.54 182 ASN A CA 1
ATOM 1385 C C . ASN A 1 201 ? -8.196 30.562 34.245 1 21.46 182 ASN A C 1
ATOM 1386 O O . ASN A 1 201 ? -9.073 30.792 35.072 1 23.04 182 ASN A O 1
ATOM 1391 N N . LEU A 1 202 ? -6.894 30.552 34.573 1 19.61 183 LEU A N 1
ATOM 1392 C CA . LEU A 1 202 ? -6.456 30.893 35.919 1 20.56 183 LEU A CA 1
ATOM 1393 C C . LEU A 1 202 ? -6.82 32.366 36.213 1 21 183 LEU A C 1
ATOM 1394 O O . LEU A 1 202 ? -7.171 32.689 37.326 1 21.23 183 LEU A O 1
ATOM 1399 N N . GLY A 1 203 ? -6.728 33.23 35.212 1 20.38 184 GLY A N 1
ATOM 1400 C CA . GLY A 1 203 ? -7.048 34.642 35.377 1 20.59 184 GLY A CA 1
ATOM 1401 C C . GLY A 1 203 ? -8.498 34.845 35.76 1 22.24 184 GLY A C 1
ATOM 1402 O O . GLY A 1 203 ? -8.805 35.792 36.489 1 23.29 184 GLY A O 1
ATOM 1403 N N . SER A 1 204 ? -9.404 33.935 35.334 1 23.29 185 SER A N 1
ATOM 1404 C CA . SER A 1 204 ? -10.837 34.082 35.699 1 23.44 185 SER A CA 1
ATOM 1405 C C . SER A 1 204 ? -11.022 33.911 37.227 1 24.71 185 SER A C 1
ATOM 1406 O O . SER A 1 204 ? -12.087 34.227 37.744 1 26.99 185 SER A O 1
ATOM 1409 N N . LEU A 1 205 ? -10.052 33.373 37.943 1 22.66 186 LEU A N 1
ATOM 1410 C CA . LEU A 1 205 ? -10.127 33.164 39.397 1 22.1 186 LEU A CA 1
ATOM 1411 C C . LEU A 1 205 ? -9.538 34.333 40.173 1 23.95 186 LEU A C 1
ATOM 1412 O O . LEU A 1 205 ? -9.562 34.294 41.401 1 25.4 186 LEU A O 1
ATOM 1417 N N . LEU A 1 206 ? -8.931 35.292 39.478 1 23.04 187 LEU A N 1
ATOM 1418 C CA . LEU A 1 206 ? -8.115 36.342 40.043 1 23.49 187 LEU A CA 1
ATOM 1419 C C . LEU A 1 206 ? -8.852 37.685 39.916 1 25.42 187 LEU A C 1
ATOM 1420 O O . LEU A 1 206 ? -9.413 38.017 38.863 1 26.97 187 LEU A O 1
ATOM 1425 N N . LYS A 1 207 ? -8.731 38.475 40.945 1 24.81 188 LYS A N 1
ATOM 1426 C CA . LYS A 1 207 ? -9.329 39.809 40.934 1 26.48 188 LYS A CA 1
ATOM 1427 C C . LYS A 1 207 ? -8.555 40.681 39.915 1 26.79 188 LYS A C 1
ATOM 1428 O O . LYS A 1 207 ? -7.373 40.459 39.686 1 25.65 188 LYS A O 1
ATOM 1434 N N . PRO A 1 208 ? -9.175 41.778 39.37 1 29.26 189 PRO A N 1
ATOM 1435 C CA . PRO A 1 208 ? -8.403 42.687 38.492 1 29.09 189 PRO A CA 1
ATOM 1436 C C . PRO A 1 208 ? -7.169 43.203 39.266 1 27.49 189 PRO A C 1
ATOM 1437 O O . PRO A 1 208 ? -7.276 43.54 40.47 1 27.03 189 PRO A O 1
ATOM 1441 N N . GLY A 1 209 ? -6.007 43.222 38.632 1 27.39 190 GLY A N 1
ATOM 1442 C CA . GLY A 1 209 ? -4.797 43.642 39.319 1 26.19 190 GLY A CA 1
ATOM 1443 C C . GLY A 1 209 ? -4.18 42.606 40.265 1 24.55 190 GLY A C 1
ATOM 1444 O O . GLY A 1 209 ? -3.165 42.892 40.907 1 24.37 190 GLY A O 1
ATOM 1445 N N . GLY A 1 210 ? -4.792 41.44 40.367 1 22.8 191 GLY A N 1
ATOM 1446 C CA . GLY A 1 210 ? -4.292 40.39 41.233 1 23.33 191 GLY A CA 1
ATOM 1447 C C . GLY A 1 210 ? -2.984 39.796 40.722 1 21.67 191 GLY A C 1
ATOM 1448 O O . GLY A 1 210 ? -2.622 39.939 39.544 1 21.61 191 GLY A O 1
ATOM 1449 N N . PHE A 1 211 ? -2.307 39.082 41.597 1 19.74 192 PHE A N 1
ATOM 1450 C CA . PHE A 1 211 ? -0.989 38.504 41.233 1 19.66 192 PHE A CA 1
ATOM 1451 C C . PHE A 1 211 ? -1.063 37.086 40.749 1 18.78 192 PHE A C 1
ATOM 1452 O O . PHE A 1 211 ? -1.804 36.262 41.295 1 20.43 192 PHE A O 1
ATOM 1460 N N . LEU A 1 212 ? -0.273 36.819 39.716 1 17.18 193 LEU A N 1
ATOM 1461 C CA . LEU A 1 212 ? -0.098 35.456 39.17 1 16.61 193 LEU A CA 1
ATOM 1462 C C . LEU A 1 212 ? 1.356 35.067 39.427 1 15.88 193 LEU A C 1
ATOM 1463 O O . LEU A 1 212 ? 2.268 35.798 39.035 1 15.88 193 LEU A O 1
ATOM 1468 N N . VAL A 1 213 ? 1.558 33.941 40.117 1 15.24 194 VAL A N 1
ATOM 1469 C CA . VAL A 1 213 ? 2.911 33.464 40.427 1 15.21 194 VAL A CA 1
ATOM 1470 C C . VAL A 1 213 ? 3.055 32.075 39.819 1 15.16 194 VAL A C 1
ATOM 1471 O O . VAL A 1 213 ? 2.29 31.181 40.198 1 15.26 194 VAL A O 1
ATOM 1475 N N . ILE A 1 214 ? 3.979 31.9 38.863 1 14.52 195 ILE A N 1
ATOM 1476 C CA . ILE A 1 214 ? 4.163 30.615 38.192 1 13.91 195 ILE A CA 1
ATOM 1477 C C . ILE A 1 214 ? 5.61 30.219 38.306 1 14.38 195 ILE A C 1
ATOM 1478 O O . ILE A 1 214 ? 6.508 31.02 38.086 1 14.14 195 ILE A O 1
ATOM 1483 N N . MET A 1 215 ? 5.85 28.94 38.624 1 13.22 196 MET A N 1
ATOM 1484 C CA . MET A 1 215 ? 7.206 28.385 38.614 1 13.28 196 MET A CA 1
ATOM 1485 C C . MET A 1 215 ? 7.104 27.05 37.899 1 14.12 196 MET A C 1
ATOM 1486 O O . MET A 1 215 ? 6.19 26.3 38.191 1 14.98 196 MET A O 1
ATOM 1491 N N . ASP A 1 216 ? 7.971 26.769 36.951 1 12.97 197 ASP A N 1
ATOM 1492 C CA . ASP A 1 216 ? 7.861 25.499 36.181 1 13.23 197 ASP A CA 1
ATOM 1493 C C . ASP A 1 216 ? 9.12 25.217 35.424 1 13.28 197 ASP A C 1
ATOM 1494 O O . ASP A 1 216 ? 10.065 25.981 35.423 1 13.84 197 ASP A O 1
ATOM 1499 N N . ALA A 1 217 ? 9.173 23.999 34.889 1 14.28 198 ALA A N 1
ATOM 1500 C CA . ALA A 1 217 ? 10.318 23.559 34.142 1 13.54 198 ALA A CA 1
ATOM 1501 C C . ALA A 1 217 ? 10.399 24.181 32.758 1 15.19 198 ALA A C 1
ATOM 1502 O O . ALA A 1 217 ? 9.364 24.474 32.127 1 17.82 198 ALA A O 1
ATOM 1504 N N . LEU A 1 218 ? 11.623 24.386 32.275 1 15.02 199 LEU A N 1
ATOM 1505 C CA . LEU A 1 218 ? 11.818 24.857 30.902 1 16 199 LEU A CA 1
ATOM 1506 C C . LEU A 1 218 ? 12.295 23.694 30.035 1 16.25 199 LEU A C 1
ATOM 1507 O O . LEU A 1 218 ? 13.088 22.856 30.493 1 15.84 199 LEU A O 1
ATOM 1512 N N . LYS A 1 219 ? 11.751 23.621 28.806 1 16.32 200 LYS A N 1
ATOM 1513 C CA . LYS A 1 219 ? 12.175 22.702 27.752 1 17.52 200 LYS A CA 1
ATOM 1514 C C . LYS A 1 219 ? 12.118 21.251 28.161 1 19.21 200 LYS A C 1
ATOM 1515 O O . LYS A 1 219 ? 12.921 20.457 27.671 1 22.25 200 LYS A O 1
ATOM 1521 N N . SER A 1 220 ? 11.184 20.888 29.019 1 17.75 201 SER A N 1
ATOM 1522 C CA . SER A 1 220 ? 11.016 19.486 29.438 1 17.3 201 SER A CA 1
ATOM 1523 C C . SER A 1 220 ? 9.901 18.874 28.614 1 17.93 201 SER A C 1
ATOM 1524 O O . SER A 1 220 ? 8.805 19.427 28.52 1 17.17 201 SER A O 1
ATOM 1527 N N . SER A 1 221 ? 10.158 17.68 28.028 1 17.83 202 SER A N 1
ATOM 1528 C CA . SER A 1 221 ? 9.116 16.971 27.307 1 18.67 202 SER A CA 1
ATOM 1529 C C . SER A 1 221 ? 8.583 15.76 28.082 1 17.25 202 SER A C 1
ATOM 1530 O O . SER A 1 221 ? 7.566 15.197 27.659 1 17.97 202 SER A O 1
ATOM 1533 N N . TYR A 1 222 ? 9.165 15.43 29.22 1 16.67 203 TYR A N 1
ATOM 1534 C CA . TYR A 1 222 ? 8.608 14.425 30.108 1 17.45 203 TYR A CA 1
ATOM 1535 C C . TYR A 1 222 ? 9.171 14.567 31.506 1 16.9 203 TYR A C 1
ATOM 1536 O O . TYR A 1 222 ? 10.217 15.234 31.713 1 16.64 203 TYR A O 1
ATOM 1545 N N . TYR A 1 223 ? 8.538 13.93 32.464 1 15.71 204 TYR A N 1
ATOM 1546 C CA . TYR A 1 223 ? 9.076 13.711 33.781 1 15.84 204 TYR A CA 1
ATOM 1547 C C . TYR A 1 223 ? 8.628 12.315 34.244 1 15.77 204 TYR A C 1
ATOM 1548 O O . TYR A 1 223 ? 7.611 11.786 33.768 1 16.27 204 TYR A O 1
ATOM 1557 N N . MET A 1 224 ? 9.384 11.76 35.171 1 15.91 205 MET A N 1
ATOM 1558 C CA . MET A 1 224 ? 9.176 10.376 35.63 1 16.35 205 MET A CA 1
ATOM 1559 C C . MET A 1 224 ? 8.834 10.312 37.08 1 16.95 205 MET A C 1
ATOM 1560 O O . MET A 1 224 ? 9.328 11.105 37.902 1 18.04 205 MET A O 1
ATOM 1565 N N . ILE A 1 225 ? 7.996 9.305 37.451 1 16.51 206 ILE A N 1
ATOM 1566 C CA . ILE A 1 225 ? 7.806 9 38.852 1 17.19 206 ILE A CA 1
ATOM 1567 C C . ILE A 1 225 ? 8.11 7.506 38.893 1 17.98 206 ILE A C 1
ATOM 1568 O O . ILE A 1 225 ? 7.266 6.678 38.537 1 18.55 206 ILE A O 1
ATOM 1573 N N . GLY A 1 226 ? 9.371 7.181 39.15 1 19.22 207 GLY A N 1
ATOM 1574 C CA . GLY A 1 226 ? 9.801 5.781 39.072 1 20.62 207 GLY A CA 1
ATOM 1575 C C . GLY A 1 226 ? 9.729 5.362 37.61 1 20.99 207 GLY A C 1
ATOM 1576 O O . GLY A 1 226 ? 10.271 6.085 36.756 1 21.51 207 GLY A O 1
ATOM 1577 N N . GLU A 1 227 ? 9.058 4.222 37.293 1 20.9 208 GLU A N 1
ATOM 1578 C CA . GLU A 1 227 ? 8.984 3.813 35.892 1 19.68 208 GLU A CA 1
ATOM 1579 C C . GLU A 1 227 ? 7.818 4.465 35.152 1 19.55 208 GLU A C 1
ATOM 1580 O O . GLU A 1 227 ? 7.704 4.266 33.93 1 19.74 208 GLU A O 1
ATOM 1586 N N . GLN A 1 228 ? 6.971 5.261 35.855 1 17.12 209 GLN A N 1
ATOM 1587 C CA . GLN A 1 228 ? 5.848 5.877 35.19 1 17.01 209 GLN A CA 1
ATOM 1588 C C . GLN A 1 228 ? 6.263 7.196 34.51 1 16.43 209 GLN A C 1
ATOM 1589 O O . GLN A 1 228 ? 6.734 8.121 35.172 1 16.54 209 GLN A O 1
ATOM 1595 N N . LYS A 1 229 ? 6.063 7.276 33.207 1 16.27 210 LYS A N 1
ATOM 1596 C CA . LYS A 1 229 ? 6.34 8.481 32.429 1 16.52 210 LYS A CA 1
ATOM 1597 C C . LYS A 1 229 ? 5.115 9.34 32.361 1 16.74 210 LYS A C 1
ATOM 1598 O O . LYS A 1 229 ? 3.99 8.852 32.187 1 17.48 210 LYS A O 1
ATOM 1604 N N . PHE A 1 230 ? 5.346 10.668 32.415 1 15.81 211 PHE A N 1
ATOM 1605 C CA . PHE A 1 230 ? 4.281 11.662 32.189 1 16.6 211 PHE A CA 1
ATOM 1606 C C . PHE A 1 230 ? 4.813 12.649 31.165 1 16.2 211 PHE A C 1
ATOM 1607 O O . PHE A 1 230 ? 5.962 13.076 31.243 1 16.57 211 PHE A O 1
ATOM 1615 N N . SER A 1 231 ? 3.989 13.078 30.241 1 16.08 212 SER A N 1
ATOM 1616 C CA . SER A 1 231 ? 4.379 14.098 29.248 1 16.06 212 SER A CA 1
ATOM 1617 C C . SER A 1 231 ? 4.514 15.478 29.927 1 16.6 212 SER A C 1
ATOM 1618 O O . SER A 1 231 ? 3.887 15.776 30.953 1 15.6 212 SER A O 1
ATOM 1621 N N . SER A 1 232 ? 5.307 16.32 29.271 1 15.97 213 SER A N 1
ATOM 1622 C CA . SER A 1 232 ? 5.379 17.747 29.663 1 15.16 213 SER A CA 1
ATOM 1623 C C . SER A 1 232 ? 5.47 18.527 28.365 1 16.22 213 SER A C 1
ATOM 1624 O O . SER A 1 232 ? 6.032 18.071 27.363 1 16.96 213 SER A O 1
ATOM 1627 N N . LEU A 1 233 ? 4.963 19.77 28.426 1 15.75 214 LEU A N 1
ATOM 1628 C CA . LEU A 1 233 ? 5.065 20.661 27.255 1 16.53 214 LEU A CA 1
ATOM 1629 C C . LEU A 1 233 ? 6.436 21.375 27.298 1 17.08 214 LEU A C 1
ATOM 1630 O O . LEU A 1 233 ? 6.742 22.063 28.279 1 17.81 214 LEU A O 1
ATOM 1635 N N . PRO A 1 234 ? 7.277 21.213 26.268 1 18.71 215 PRO A N 1
ATOM 1636 C CA . PRO A 1 234 ? 8.649 21.72 26.37 1 19.56 215 PRO A CA 1
ATOM 1637 C C . PRO A 1 234 ? 8.845 23.194 25.971 1 22.68 215 PRO A C 1
ATOM 1638 O O . PRO A 1 234 ? 9.634 23.478 25.055 1 28.46 215 PRO A O 1
ATOM 1642 N N . LEU A 1 235 ? 8.407 24.088 26.798 1 19.99 216 LEU A N 1
ATOM 1643 C CA . LEU A 1 235 ? 8.506 25.534 26.467 1 19.04 216 LEU A CA 1
ATOM 1644 C C . LEU A 1 235 ? 9.782 26.181 26.884 1 18.45 216 LEU A C 1
ATOM 1645 O O . LEU A 1 235 ? 10.318 25.91 27.967 1 19.08 216 LEU A O 1
ATOM 1650 N N . GLY A 1 236 ? 10.247 27.122 26.058 1 18.75 217 GLY A N 1
ATOM 1651 C CA . GLY A 1 236 ? 11.341 27.973 26.437 1 18.71 217 GLY A CA 1
ATOM 1652 C C . GLY A 1 236 ? 10.83 29.276 27.073 1 18.12 217 GLY A C 1
ATOM 1653 O O . GLY A 1 236 ? 9.619 29.573 27.06 1 17.61 217 GLY A O 1
ATOM 1654 N N . ARG A 1 237 ? 11.749 30.065 27.625 1 17.47 218 ARG A N 1
ATOM 1655 C CA . ARG A 1 237 ? 11.361 31.261 28.349 1 17.38 218 ARG A CA 1
ATOM 1656 C C . ARG A 1 237 ? 10.62 32.256 27.452 1 17.54 218 ARG A C 1
ATOM 1657 O O . ARG A 1 237 ? 9.706 32.934 27.928 1 17.67 218 ARG A O 1
ATOM 1665 N N . GLU A 1 238 ? 10.974 32.353 26.18 1 17.07 219 GLU A N 1
ATOM 1666 C CA . GLU A 1 238 ? 10.306 33.338 25.31 1 17.93 219 GLU A CA 1
ATOM 1667 C C . GLU A 1 238 ? 8.831 32.968 25.122 1 18.86 219 GLU A C 1
ATOM 1668 O O . GLU A 1 238 ? 7.97 33.864 25.156 1 19.38 219 GLU A O 1
ATOM 1674 N N . ALA A 1 239 ? 8.533 31.676 24.91 1 16.95 220 ALA A N 1
ATOM 1675 C CA . ALA A 1 239 ? 7.136 31.264 24.704 1 17.69 220 ALA A CA 1
ATOM 1676 C C . ALA A 1 239 ? 6.331 31.422 25.987 1 17.27 220 ALA A C 1
ATOM 1677 O O . ALA A 1 239 ? 5.145 31.795 25.909 1 17.55 220 ALA A O 1
ATOM 1679 N N . VAL A 1 240 ? 6.929 31.199 27.162 1 15.66 221 VAL A N 1
ATOM 1680 C CA . VAL A 1 240 ? 6.214 31.423 28.431 1 14.9 221 VAL A CA 1
ATOM 1681 C C . VAL A 1 240 ? 5.855 32.905 28.585 1 15.3 221 VAL A C 1
ATOM 1682 O O . VAL A 1 240 ? 4.681 33.243 28.824 1 16.78 221 VAL A O 1
ATOM 1686 N N . GLU A 1 241 ? 6.832 33.784 28.383 1 15.42 222 GLU A N 1
ATOM 1687 C CA . GLU A 1 241 ? 6.559 35.207 28.511 1 16.66 222 GLU A CA 1
ATOM 1688 C C . GLU A 1 241 ? 5.52 35.659 27.498 1 17.5 222 GLU A C 1
ATOM 1689 O O . GLU A 1 241 ? 4.614 36.455 27.857 1 18.49 222 GLU A O 1
ATOM 1695 N N . ALA A 1 242 ? 5.615 35.196 26.251 1 17.08 223 ALA A N 1
ATOM 1696 C CA . ALA A 1 242 ? 4.636 35.605 25.232 1 17.28 223 ALA A CA 1
ATOM 1697 C C . ALA A 1 242 ? 3.237 35.11 25.628 1 17.94 223 ALA A C 1
ATOM 1698 O O . ALA A 1 242 ? 2.252 35.856 25.409 1 19.55 223 ALA A O 1
ATOM 1700 N N . ALA A 1 243 ? 3.112 33.906 26.192 1 16.93 224 ALA A N 1
ATOM 1701 C CA . ALA A 1 243 ? 1.774 33.381 26.51 1 16.95 224 ALA A CA 1
ATOM 1702 C C . ALA A 1 243 ? 1.164 34.178 27.672 1 17.56 224 ALA A C 1
ATOM 1703 O O . ALA A 1 243 ? -0.044 34.474 27.666 1 18.09 224 ALA A O 1
ATOM 1705 N N . VAL A 1 244 ? 1.973 34.607 28.63 1 17.13 225 VAL A N 1
ATOM 1706 C CA . VAL A 1 244 ? 1.485 35.406 29.762 1 17.2 225 VAL A CA 1
ATOM 1707 C C . VAL A 1 244 ? 1.013 36.769 29.275 1 17.61 225 VAL A C 1
ATOM 1708 O O . VAL A 1 244 ? -0.057 37.211 29.699 1 18.15 225 VAL A O 1
ATOM 1712 N N . LYS A 1 245 ? 1.746 37.395 28.36 1 17.8 226 LYS A N 1
ATOM 1713 C CA . LYS A 1 245 ? 1.268 38.685 27.796 1 18.69 226 LYS A CA 1
ATOM 1714 C C . LYS A 1 245 ? 0.02 38.479 26.952 1 19.73 226 LYS A C 1
ATOM 1715 O O . LYS A 1 245 ? -0.908 39.34 26.973 1 20.61 226 LYS A O 1
ATOM 1721 N N . GLU A 1 246 ? -0.039 37.397 26.148 1 18.74 227 GLU A N 1
ATOM 1722 C CA . GLU A 1 246 ? -1.219 37.153 25.327 1 20.11 227 GLU A CA 1
ATOM 1723 C C . GLU A 1 246 ? -2.446 36.941 26.214 1 19.12 227 GLU A C 1
ATOM 1724 O O . GLU A 1 246 ? -3.558 37.424 25.857 1 20.92 227 GLU A O 1
ATOM 1730 N N . ALA A 1 247 ? -2.266 36.303 27.402 1 18.5 228 ALA A N 1
ATOM 1731 C CA . ALA A 1 247 ? -3.366 35.99 28.287 1 18.94 228 ALA A CA 1
ATOM 1732 C C . ALA A 1 247 ? -3.842 37.159 29.144 1 21.08 228 ALA A C 1
ATOM 1733 O O . ALA A 1 247 ? -4.793 36.985 29.925 1 22.53 228 ALA A O 1
ATOM 1735 N N . GLY A 1 248 ? -3.2 38.312 29.001 1 19.19 229 GLY A N 1
ATOM 1736 C CA . GLY A 1 248 ? -3.699 39.526 29.625 1 20.79 229 GLY A CA 1
ATOM 1737 C C . GLY A 1 248 ? -3.062 39.862 30.935 1 20.03 229 GLY A C 1
ATOM 1738 O O . GLY A 1 248 ? -3.715 40.421 31.786 1 20.86 229 GLY A O 1
ATOM 1739 N N . TYR A 1 249 ? -1.768 39.592 31.076 1 18.85 230 TYR A N 1
ATOM 1740 C CA . TYR A 1 249 ? -1.025 39.975 32.283 1 17.25 230 TYR A CA 1
ATOM 1741 C C . TYR A 1 249 ? 0.137 40.878 31.922 1 17.5 230 TYR A C 1
ATOM 1742 O O . TYR A 1 249 ? 0.491 41 30.742 1 19.48 230 TYR A O 1
ATOM 1751 N N . THR A 1 250 ? 0.682 41.52 32.931 1 17.58 231 THR A N 1
ATOM 1752 C CA . THR A 1 250 ? 1.891 42.313 32.794 1 17.69 231 THR A CA 1
ATOM 1753 C C . THR A 1 250 ? 2.913 41.752 33.749 1 18.89 231 THR A C 1
ATOM 1754 O O . THR A 1 250 ? 2.604 41.558 34.935 1 18.71 231 THR A O 1
ATOM 1758 N N . ILE A 1 251 ? 4.127 41.5 33.269 1 17.2 232 ILE A N 1
ATOM 1759 C CA . ILE A 1 251 ? 5.136 40.8 34.08 1 16.75 232 ILE A CA 1
ATOM 1760 C C . ILE A 1 251 ? 6.002 41.742 34.894 1 17.25 232 ILE A C 1
ATOM 1761 O O . ILE A 1 251 ? 6.496 42.735 34.341 1 18.52 232 ILE A O 1
ATOM 1766 N N . GLU A 1 252 ? 6.112 41.475 36.212 1 17.05 233 GLU A N 1
ATOM 1767 C CA . GLU A 1 252 ? 6.936 42.291 37.132 1 17.38 233 GLU A CA 1
ATOM 1768 C C . GLU A 1 252 ? 8.365 41.798 37.177 1 17.35 233 GLU A C 1
ATOM 1769 O O . GLU A 1 252 ? 9.271 42.615 37.189 1 17.62 233 GLU A O 1
ATOM 1775 N N . TRP A 1 253 ? 8.575 40.493 37.217 1 15.77 234 TRP A N 1
ATOM 1776 C CA . TRP A 1 253 ? 9.937 39.939 37.147 1 15.79 234 TRP A CA 1
ATOM 1777 C C . TRP A 1 253 ? 9.893 38.518 36.641 1 14.7 234 TRP A C 1
ATOM 1778 O O . TRP A 1 253 ? 8.832 37.85 36.74 1 14.22 234 TRP A O 1
ATOM 1789 N N . PHE A 1 254 ? 11.014 38.101 36.053 1 13.83 235 PHE A N 1
ATOM 1790 C CA . PHE A 1 254 ? 11.078 36.794 35.444 1 14.19 235 PHE A CA 1
ATOM 1791 C C . PHE A 1 254 ? 12.502 36.296 35.659 1 14.61 235 PHE A C 1
ATOM 1792 O O . PHE A 1 254 ? 13.475 36.967 35.273 1 14.63 235 PHE A O 1
ATOM 1800 N N . GLU A 1 255 ? 12.659 35.109 36.289 1 13.57 236 GLU A N 1
ATOM 1801 C CA . GLU A 1 255 ? 13.978 34.542 36.566 1 13.64 236 GLU A CA 1
ATOM 1802 C C . GLU A 1 255 ? 14.128 33.166 35.92 1 14.06 236 GLU A C 1
ATOM 1803 O O . GLU A 1 255 ? 13.163 32.397 35.975 1 14.98 236 GLU A O 1
ATOM 1809 N N . VAL A 1 256 ? 15.264 32.864 35.366 1 13.24 237 VAL A N 1
ATOM 1810 C CA . VAL A 1 256 ? 15.611 31.538 34.862 1 13.59 237 VAL A CA 1
ATOM 1811 C C . VAL A 1 256 ? 16.747 31.04 35.682 1 15.15 237 VAL A C 1
ATOM 1812 O O . VAL A 1 256 ? 17.747 31.775 35.906 1 16.33 237 VAL A O 1
ATOM 1816 N N . ILE A 1 257 ? 16.676 29.79 36.133 1 15 238 ILE A N 1
ATOM 1817 C CA . ILE A 1 257 ? 17.81 29.106 36.776 1 16.01 238 ILE A CA 1
ATOM 1818 C C . ILE A 1 257 ? 18.252 28.003 35.851 1 16.34 238 ILE A C 1
ATOM 1819 O O . ILE A 1 257 ? 17.424 27.365 35.197 1 17.54 238 ILE A O 1
ATOM 1824 N N A SER A 1 258 ? 19.544 27.738 35.804 0.5 15.42 239 SER A N 1
ATOM 1825 N N B SER A 1 258 ? 19.529 27.715 35.85 0.5 16.15 239 SER A N 1
ATOM 1826 C CA A SER A 1 258 ? 20.055 26.718 34.897 0.5 15.23 239 SER A CA 1
ATOM 1827 C CA B SER A 1 258 ? 20.097 26.718 34.951 0.5 17.02 239 SER A CA 1
ATOM 1828 C C A SER A 1 25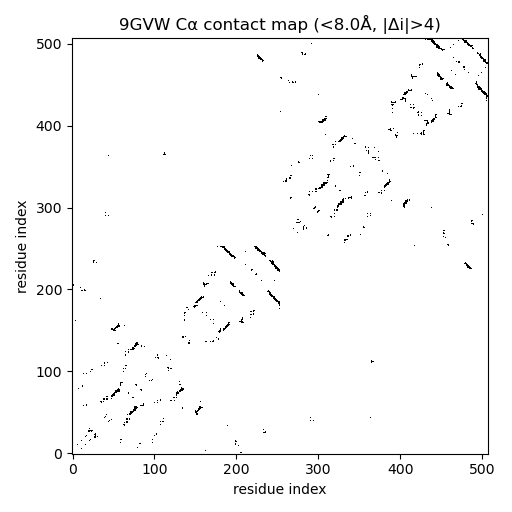8 ? 19.906 25.308 35.457 0.5 17.03 239 SER A C 1
ATOM 1829 C C B SER A 1 258 ? 20.059 25.286 35.493 0.5 18.16 239 SER A C 1
ATOM 1830 O O A SER A 1 258 ? 19.797 24.37 34.663 0.5 17.28 239 SER A O 1
ATOM 1831 O O B SER A 1 258 ? 20.187 24.324 34.724 0.5 18.8 239 SER A O 1
ATOM 1836 N N . GLN A 1 259 ? 19.905 25.126 36.806 1 17.02 240 GLN A N 1
ATOM 1837 C CA . GLN A 1 259 ? 19.861 23.783 37.433 1 17 240 GLN A CA 1
ATOM 1838 C C . GLN A 1 259 ? 18.703 22.983 36.883 1 17.09 240 GLN A C 1
ATOM 1839 O O . GLN A 1 259 ? 17.562 23.431 36.856 1 17.86 240 GLN A O 1
ATOM 1845 N N . SER A 1 260 ? 19.025 21.753 36.46 1 17.71 241 SER A N 1
ATOM 1846 C CA . SER A 1 260 ? 18.015 20.853 35.922 1 18.17 241 SER A CA 1
ATOM 1847 C C . SER A 1 260 ? 17.835 19.687 36.861 1 18.81 241 SER A C 1
ATOM 1848 O O . SER A 1 260 ? 18.663 19.441 37.729 1 19.68 241 SER A O 1
ATOM 1851 N N . TYR A 1 261 ? 16.714 18.928 36.686 1 17.49 242 TYR A N 1
ATOM 1852 C CA . TYR A 1 261 ? 16.506 17.742 37.509 1 18.68 242 TYR A CA 1
ATOM 1853 C C . TYR A 1 261 ? 17.531 16.712 37.089 1 20.54 242 TYR A C 1
ATOM 1854 O O . TYR A 1 261 ? 18.109 16.755 35.987 1 20.59 242 TYR A O 1
ATOM 1863 N N . SER A 1 262 ? 17.608 15.654 37.9 1 21.92 243 SER A N 1
ATOM 1864 C CA . SER A 1 262 ? 18.459 14.51 37.582 1 22.93 243 SER A CA 1
ATOM 1865 C C . SER A 1 262 ? 17.981 13.88 36.251 1 23.57 243 SER A C 1
ATOM 1866 O O . SER A 1 262 ? 16.778 13.878 35.956 1 20.41 243 SER A O 1
ATOM 1869 N N . SER A 1 263 ? 18.893 13.265 35.479 1 26.65 244 SER A N 1
ATOM 1870 C CA . SER A 1 263 ? 18.534 12.705 34.18 1 28.83 244 SER A CA 1
ATOM 1871 C C . SER A 1 263 ? 17.49 11.587 34.21 1 28 244 SER A C 1
ATOM 1872 O O . SER A 1 263 ? 16.753 11.432 33.242 1 30.17 244 SER A O 1
ATOM 1875 N N . THR A 1 264 ? 17.365 10.889 35.362 1 27.33 245 THR A N 1
ATOM 1876 C CA . THR A 1 264 ? 16.372 9.815 35.58 1 28.08 245 THR A CA 1
ATOM 1877 C C . THR A 1 264 ? 15.01 10.375 35.907 1 26.67 245 THR A C 1
ATOM 1878 O O . THR A 1 264 ? 14.029 9.626 35.99 1 26.99 245 THR A O 1
ATOM 1882 N N . MET A 1 265 ? 14.905 11.715 36.106 1 22.64 246 MET A N 1
ATOM 1883 C CA . MET A 1 265 ? 13.66 12.309 36.471 1 21.59 246 MET A CA 1
ATOM 1884 C C . MET A 1 265 ? 13.045 13.077 35.331 1 21.18 246 MET A C 1
ATOM 1885 O O . MET A 1 265 ? 11.842 13.018 35.145 1 19.86 246 MET A O 1
ATOM 1890 N N . ALA A 1 266 ? 13.814 13.934 34.669 1 20.23 247 ALA A N 1
ATOM 1891 C CA . ALA A 1 266 ? 13.225 14.816 33.646 1 20.66 247 ALA A CA 1
ATOM 1892 C C . ALA A 1 266 ? 14.275 15.388 32.745 1 22.72 247 ALA A C 1
ATOM 1893 O O . ALA A 1 266 ? 15.448 15.421 33.139 1 26.27 247 ALA A O 1
ATOM 1895 N N . ASN A 1 267 ? 13.885 15.77 31.529 1 19.82 248 ASN A N 1
ATOM 1896 C CA . ASN A 1 267 ? 14.856 16.302 30.567 1 19.54 248 ASN A CA 1
ATOM 1897 C C . ASN A 1 267 ? 14.773 17.827 30.425 1 21.19 248 ASN A C 1
ATOM 1898 O O . ASN A 1 267 ? 14.948 18.345 29.322 1 23.64 248 ASN A O 1
ATOM 1903 N N . ASN A 1 268 ? 14.593 18.545 31.54 1 17.74 249 ASN A N 1
ATOM 1904 C CA . ASN A 1 268 ? 14.467 19.999 31.44 1 16.83 249 ASN A CA 1
ATOM 1905 C C . ASN A 1 268 ? 15.821 20.643 31.23 1 17.8 249 ASN A C 1
ATOM 1906 O O . ASN A 1 268 ? 16.877 20.072 31.465 1 19.42 249 ASN A O 1
ATOM 1911 N N . GLU A 1 269 ? 15.772 21.914 30.841 1 16.62 250 GLU A N 1
ATOM 1912 C CA . GLU A 1 269 ? 16.911 22.815 30.765 1 18.16 250 GLU A CA 1
ATOM 1913 C C . GLU A 1 269 ? 16.558 23.97 31.686 1 18.24 250 GLU A C 1
ATOM 1914 O O . GLU A 1 269 ? 16.169 25.064 31.248 1 18.36 250 GLU A O 1
ATOM 1920 N N . GLY A 1 270 ? 16.656 23.699 32.971 1 15.89 251 GLY A N 1
ATOM 1921 C CA . GLY A 1 270 ? 16.394 24.685 34.009 1 16.86 251 GLY A CA 1
ATOM 1922 C C . GLY A 1 270 ? 14.929 24.911 34.308 1 14.73 251 GLY A C 1
ATOM 1923 O O . GLY A 1 270 ? 14.042 24.108 33.955 1 14.92 251 GLY A O 1
ATOM 1924 N N . LEU A 1 271 ? 14.653 25.972 35.048 1 14.83 252 LEU A N 1
ATOM 1925 C CA . LEU A 1 271 ? 13.308 26.295 35.495 1 13.87 252 LEU A CA 1
ATOM 1926 C C . LEU A 1 271 ? 13.144 27.778 35.447 1 13.62 252 LEU A C 1
ATOM 1927 O O . LEU A 1 271 ? 14.132 28.52 35.485 1 15.12 252 LEU A O 1
ATOM 1932 N N . PHE A 1 272 ? 11.932 28.235 35.386 1 13.59 253 PHE A N 1
ATOM 1933 C CA . PHE A 1 272 ? 11.617 29.643 35.485 1 13.32 253 PHE A CA 1
ATOM 1934 C C . PHE A 1 272 ? 10.714 29.912 36.677 1 13.49 253 PHE A C 1
ATOM 1935 O O . PHE A 1 272 ? 9.955 29.053 37.101 1 13.84 253 PHE A O 1
ATOM 1943 N N . SER A 1 273 ? 10.724 31.19 37.092 1 13.65 254 SER A N 1
ATOM 1944 C CA . SER A 1 273 ? 9.799 31.729 38.072 1 14.25 254 SER A CA 1
ATOM 1945 C C . SER A 1 273 ? 9.38 33.09 37.562 1 13.42 254 SER A C 1
ATOM 1946 O O . SER A 1 273 ? 10.219 33.866 37.101 1 13.57 254 SER A O 1
ATOM 1949 N N . LEU A 1 274 ? 8.112 33.415 37.719 1 13.07 255 LEU A N 1
ATOM 1950 C CA . LEU A 1 274 ? 7.631 34.743 37.346 1 14.59 255 LEU A CA 1
ATOM 1951 C C . LEU A 1 274 ? 6.562 35.221 38.26 1 14.45 255 LEU A C 1
ATOM 1952 O O . LEU A 1 274 ? 5.803 34.423 38.817 1 14.46 255 LEU A O 1
ATOM 1957 N N . VAL A 1 275 ? 6.441 36.57 38.343 1 14.39 256 VAL A N 1
ATOM 1958 C CA . VAL A 1 275 ? 5.329 37.231 39.039 1 15.09 256 VAL A CA 1
ATOM 1959 C C . VAL A 1 275 ? 4.777 38.239 38.026 1 15.18 256 VAL A C 1
ATOM 1960 O O . VAL A 1 275 ? 5.519 39.034 37.414 1 15.23 256 VAL A O 1
ATOM 1964 N N . ALA A 1 276 ? 3.459 38.166 37.855 1 16.5 257 ALA A N 1
ATOM 1965 C CA . ALA A 1 276 ? 2.751 39.052 36.953 1 17.47 257 ALA A CA 1
ATOM 1966 C C . ALA A 1 276 ? 1.489 39.574 37.639 1 16.95 257 ALA A C 1
ATOM 1967 O O . ALA A 1 276 ? 1.052 39.032 38.655 1 17.41 257 ALA A O 1
ATOM 1969 N N . ARG A 1 277 ? 0.89 40.628 37.052 1 17.62 258 ARG A N 1
ATOM 1970 C CA . ARG A 1 277 ? -0.402 41.133 37.511 1 18.02 258 ARG A CA 1
ATOM 1971 C C . ARG A 1 277 ? -1.433 41.026 36.382 1 17.75 258 ARG A C 1
ATOM 1972 O O . ARG A 1 277 ? -1.097 41.28 35.218 1 19.05 258 ARG A O 1
ATOM 1980 N N . LYS A 1 278 ? -2.653 40.697 36.733 1 19.63 259 LYS A N 1
ATOM 1981 C CA . LYS A 1 278 ? -3.709 40.638 35.729 1 19.84 259 LYS A CA 1
ATOM 1982 C C . LYS A 1 278 ? -4.156 42.033 35.309 1 22.52 259 LYS A C 1
ATOM 1983 O O . LYS A 1 278 ? -4.37 42.843 36.175 1 24.56 259 LYS A O 1
ATOM 1989 N N . LEU A 1 279 ? -4.275 42.267 34.01 1 23.42 260 LEU A N 1
ATOM 1990 C CA . LEU A 1 279 ? -4.817 43.581 33.529 1 25.87 260 LEU A CA 1
ATOM 1991 C C . LEU A 1 279 ? -6.355 43.538 33.59 1 29.78 260 LEU A C 1
ATOM 1992 O O . LEU A 1 279 ? -6.974 42.534 33.297 1 31.03 260 LEU A O 1
ATOM 1997 N N . PHE B 1 24 ? 31.215 58.454 23.889 1 24.21 5 PHE B N 1
ATOM 1998 C CA . PHE B 1 24 ? 31.039 57.856 25.21 1 22.74 5 PHE B CA 1
ATOM 1999 C C . PHE B 1 24 ? 31.868 58.61 26.26 1 20.51 5 PHE B C 1
ATOM 2000 O O . PHE B 1 24 ? 32.995 59.02 25.991 1 20.41 5 PHE B O 1
ATOM 2008 N N . THR B 1 25 ? 31.346 58.766 27.478 1 18.56 6 THR B N 1
ATOM 2009 C CA . THR B 1 25 ? 32.04 59.497 28.557 1 17.27 6 THR B CA 1
ATOM 2010 C C . THR B 1 25 ? 33.393 58.845 28.823 1 18.19 6 THR B C 1
ATOM 2011 O O . THR B 1 25 ? 33.482 57.654 29.084 1 18.74 6 THR B O 1
ATOM 2015 N N . SER B 1 26 ? 34.46 59.667 28.768 1 19.86 7 SER B N 1
ATOM 2016 C CA . SER B 1 26 ? 35.814 59.151 29.03 1 21.24 7 SER B CA 1
ATOM 2017 C C . SER B 1 26 ? 35.994 58.852 30.5 1 20.4 7 SER B C 1
ATOM 2018 O O . SER B 1 26 ? 35.367 59.52 31.329 1 19.87 7 SER B O 1
ATOM 2021 N N . LYS B 1 27 ? 36.868 57.898 30.879 1 18.93 8 LYS B N 1
ATOM 2022 C CA . LYS B 1 27 ? 37.01 57.518 32.284 1 19.06 8 LYS B CA 1
ATOM 2023 C C . LYS B 1 27 ? 37.538 58.661 33.115 1 20.3 8 LYS B C 1
ATOM 2024 O O . LYS B 1 27 ? 37.153 58.777 34.273 1 20.56 8 LYS B O 1
ATOM 2030 N N . ASP B 1 28 ? 38.358 59.564 32.546 1 20.39 9 ASP B N 1
ATOM 2031 C CA . ASP B 1 28 ? 38.823 60.721 33.327 1 20.28 9 ASP B CA 1
ATOM 2032 C C . ASP B 1 28 ? 37.656 61.598 33.795 1 19.82 9 ASP B C 1
ATOM 2033 O O . ASP B 1 28 ? 37.775 62.275 34.824 1 21.2 9 ASP B O 1
ATOM 2038 N N . THR B 1 29 ? 36.498 61.58 33.08 1 19.01 10 THR B N 1
ATOM 2039 C CA . THR B 1 29 ? 35.335 62.357 33.499 1 18.22 10 THR B CA 1
ATOM 2040 C C . THR B 1 29 ? 34.823 61.912 34.875 1 17.2 10 THR B C 1
ATOM 2041 O O . THR B 1 29 ? 34.234 62.687 35.632 1 18.73 10 THR B O 1
ATOM 2045 N N . TYR B 1 30 ? 34.995 60.623 35.196 1 16.2 11 TYR B N 1
ATOM 2046 C CA . TYR B 1 30 ? 34.597 60.128 36.518 1 16.84 11 TYR B CA 1
ATOM 2047 C C . TYR B 1 30 ? 35.451 60.685 37.633 1 19.17 11 TYR B C 1
ATOM 2048 O O . TYR B 1 30 ? 34.953 60.812 38.74 1 22.01 11 TYR B O 1
ATOM 2057 N N . LEU B 1 31 ? 36.718 61.007 37.357 1 18.1 12 LEU B N 1
ATOM 2058 C CA . LEU B 1 31 ? 37.575 61.543 38.415 1 19.75 12 LEU B CA 1
ATOM 2059 C C . LEU B 1 31 ? 37.133 62.956 38.837 1 21.61 12 LEU B C 1
ATOM 2060 O O . LEU B 1 31 ? 37.164 63.306 40.014 1 22.85 12 LEU B O 1
ATOM 2065 N N . SER B 1 32 ? 36.677 63.736 37.861 1 21.32 13 SER B N 1
ATOM 2066 C CA . SER B 1 32 ? 36.404 65.161 38.003 1 21.81 13 SER B CA 1
ATOM 2067 C C . SER B 1 32 ? 34.938 65.56 38.118 1 21.74 13 SER B C 1
ATOM 2068 O O . SER B 1 32 ? 34.605 66.521 38.832 1 25.46 13 SER B O 1
ATOM 2071 N N . HIS B 1 33 ? 34.039 64.837 37.425 1 17.85 14 HIS B N 1
ATOM 2072 C CA . HIS B 1 33 ? 32.676 65.278 37.295 1 16.97 14 HIS B CA 1
ATOM 2073 C C . HIS B 1 33 ? 31.616 64.43 37.975 1 17.62 14 HIS B C 1
ATOM 2074 O O . HIS B 1 33 ? 30.418 64.75 37.923 1 18.69 14 HIS B O 1
ATOM 2081 N N . PHE B 1 34 ? 32.013 63.255 38.505 1 17.38 15 PHE B N 1
ATOM 2082 C CA . PHE B 1 34 ? 31.039 62.419 39.251 1 16.16 15 PHE B CA 1
ATOM 2083 C C . PHE B 1 34 ? 31.07 62.866 40.721 1 17.72 15 PHE B C 1
ATOM 2084 O O . PHE B 1 34 ? 32.083 62.689 41.401 1 17.32 15 PHE B O 1
ATOM 2092 N N . ASN B 1 35 ? 30.024 63.56 41.139 1 17.39 16 ASN B N 1
ATOM 2093 C CA . ASN B 1 35 ? 29.956 64.132 42.474 1 18.03 16 ASN B CA 1
ATOM 2094 C C . ASN B 1 35 ? 29.374 63.095 43.409 1 17.71 16 ASN B C 1
ATOM 2095 O O . ASN B 1 35 ? 28.203 62.804 43.305 1 18.05 16 ASN B O 1
ATOM 2100 N N . PRO B 1 36 ? 30.185 62.506 44.31 1 17.69 17 PRO B N 1
ATOM 2101 C CA . PRO B 1 36 ? 29.654 61.366 45.11 1 18.32 17 PRO B CA 1
ATOM 2102 C C . PRO B 1 36 ? 28.485 61.718 46.012 1 19.28 17 PRO B C 1
ATOM 2103 O O . PRO B 1 36 ? 27.537 60.939 46.11 1 17.99 17 PRO B O 1
ATOM 2107 N N . ARG B 1 37 ? 28.522 62.911 46.637 1 19.85 18 ARG B N 1
ATOM 2108 C CA . ARG B 1 37 ? 27.429 63.285 47.532 1 21.41 18 ARG B CA 1
ATOM 2109 C C . ARG B 1 37 ? 26.154 63.518 46.731 1 20.21 18 ARG B C 1
ATOM 2110 O O . ARG B 1 37 ? 25.059 63.171 47.191 1 21.11 18 ARG B O 1
ATOM 2118 N N . ASP B 1 38 ? 26.258 64.12 45.537 1 18.94 19 ASP B N 1
ATOM 2119 C CA . ASP B 1 38 ? 25.065 64.345 44.728 1 19.15 19 ASP B CA 1
ATOM 2120 C C . ASP B 1 38 ? 24.507 63.033 44.214 1 18.49 19 ASP B C 1
ATOM 2121 O O . ASP B 1 38 ? 23.3 62.837 44.191 1 19.42 19 ASP B O 1
ATOM 2126 N N . TYR B 1 39 ? 25.396 62.077 43.845 1 16.82 20 TYR B N 1
ATOM 2127 C CA . TYR B 1 39 ? 24.909 60.737 43.424 1 16.79 20 TYR B CA 1
ATOM 2128 C C . TYR B 1 39 ? 24.098 60.092 44.541 1 17.21 20 TYR B C 1
ATOM 2129 O O . TYR B 1 39 ? 23.033 59.547 44.283 1 17.21 20 TYR B O 1
ATOM 2138 N N . LEU B 1 40 ? 24.623 60.145 45.788 1 17.98 21 LEU B N 1
ATOM 2139 C CA . LEU B 1 40 ? 23.911 59.565 46.926 1 18.81 21 LEU B CA 1
ATOM 2140 C C . LEU B 1 40 ? 22.572 60.254 47.177 1 19.57 21 LEU B C 1
ATOM 2141 O O . LEU B 1 40 ? 21.559 59.586 47.368 1 21.57 21 LEU B O 1
ATOM 2146 N N . GLU B 1 41 ? 22.583 61.58 47.091 1 19.46 22 GLU B N 1
ATOM 2147 C CA . GLU B 1 41 ? 21.338 62.322 47.269 1 21.25 22 GLU B CA 1
ATOM 2148 C C . GLU B 1 41 ? 20.291 61.977 46.22 1 22.07 22 GLU B C 1
ATOM 2149 O O . GLU B 1 41 ? 19.085 61.892 46.539 1 24.29 22 GLU B O 1
ATOM 2155 N N . LYS B 1 42 ? 20.707 61.826 44.949 1 20.58 23 LYS B N 1
ATOM 2156 C CA . LYS B 1 42 ? 19.757 61.568 43.876 1 21.06 23 LYS B CA 1
ATOM 2157 C C . LYS B 1 42 ? 19.178 60.163 43.868 1 20.98 23 LYS B C 1
ATOM 2158 O O . LYS B 1 42 ? 18.003 59.961 43.523 1 23.26 23 LYS B O 1
ATOM 2164 N N . TYR B 1 43 ? 20.029 59.17 44.17 1 19 24 TYR B N 1
ATOM 2165 C CA . TYR B 1 43 ? 19.582 57.783 44.034 1 18.62 24 TYR B CA 1
ATOM 2166 C C . TYR B 1 43 ? 19.403 56.991 45.301 1 19.27 24 TYR B C 1
ATOM 2167 O O . TYR B 1 43 ? 18.73 55.96 45.241 1 20.27 24 TYR B O 1
ATOM 2176 N N . TYR B 1 44 ? 19.986 57.435 46.434 1 18.64 25 TYR B N 1
ATOM 2177 C CA . TYR B 1 44 ? 20.049 56.572 47.626 1 20.31 25 TYR B CA 1
ATOM 2178 C C . TYR B 1 44 ? 19.545 57.196 48.925 1 23.52 25 TYR B C 1
ATOM 2179 O O . TYR B 1 44 ? 19.807 56.673 50.003 1 23.56 25 TYR B O 1
ATOM 2188 N N . LYS B 1 45 ? 18.777 58.279 48.822 1 24.44 26 LYS B N 1
ATOM 2189 C CA . LYS B 1 45 ? 18.219 58.932 50.021 1 28.37 26 LYS B CA 1
ATOM 2190 C C . LYS B 1 45 ? 17.183 58.023 50.683 1 30.28 26 LYS B C 1
ATOM 2191 O O . LYS B 1 45 ? 17.057 58.051 51.918 1 31.88 26 LYS B O 1
ATOM 2197 N N . PHE B 1 46 ? 16.439 57.243 49.897 1 30.53 27 PHE B N 1
ATOM 2198 C CA . PHE B 1 46 ? 15.48 56.256 50.396 1 31.32 27 PHE B CA 1
ATOM 2199 C C . PHE B 1 46 ? 14.446 56.882 51.332 1 33.52 27 PHE B C 1
ATOM 2200 O O . PHE B 1 46 ? 14.192 56.367 52.417 1 34.42 27 PHE B O 1
ATOM 2208 N N . GLY B 1 47 ? 13.897 58.008 50.912 1 34.19 28 GLY B N 1
ATOM 2209 C CA . GLY B 1 47 ? 12.865 58.707 51.677 1 35.42 28 GLY B CA 1
ATOM 2210 C C . GLY B 1 47 ? 11.521 58.003 51.626 1 37.57 28 GLY B C 1
ATOM 2211 O O . GLY B 1 47 ? 11.369 56.936 51.014 1 36.97 28 GLY B O 1
ATOM 2212 N N . HIS B 1 50 ? 7.614 56.975 47.613 1 42.08 31 HIS B N 1
ATOM 2213 C CA . HIS B 1 50 ? 7.437 55.849 46.687 1 41.46 31 HIS B CA 1
ATOM 2214 C C . HIS B 1 50 ? 8.036 56.137 45.283 1 40.38 31 HIS B C 1
ATOM 2215 O O . HIS B 1 50 ? 7.377 55.902 44.26 1 42.6 31 HIS B O 1
ATOM 2222 N N . SER B 1 51 ? 9.305 56.559 45.226 1 36.27 32 SER B N 1
ATOM 2223 C CA . SER B 1 51 ? 9.93 56.916 43.947 1 32.5 32 SER B CA 1
ATOM 2224 C C . SER B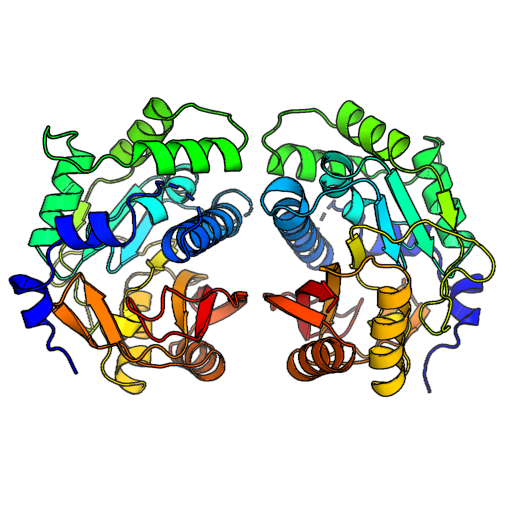 1 51 ? 10.416 55.696 43.19 1 29.28 32 SER B C 1
ATOM 2225 O O . SER B 1 51 ? 10.688 54.67 43.794 1 26.93 32 SER B O 1
ATOM 2228 N N . ALA B 1 52 ? 10.64 55.827 41.859 1 27.59 33 ALA B N 1
ATOM 2229 C CA . ALA B 1 52 ? 11.194 54.72 41.075 1 25.62 33 ALA B CA 1
ATOM 2230 C C . ALA B 1 52 ? 12.581 54.349 41.616 1 23.47 33 ALA B C 1
ATOM 2231 O O . ALA B 1 52 ? 12.893 53.183 41.709 1 23.65 33 ALA B O 1
ATOM 2233 N N . GLU B 1 53 ? 13.389 55.366 42 1 23.09 34 GLU B N 1
ATOM 2234 C CA . GLU B 1 53 ? 14.746 55.096 42.556 1 22.55 34 GLU B CA 1
ATOM 2235 C C . GLU B 1 53 ? 14.685 54.273 43.819 1 23.21 34 GLU B C 1
ATOM 2236 O O . GLU B 1 53 ? 15.469 53.345 43.971 1 23.23 34 GLU B O 1
ATOM 2242 N N . SER B 1 54 ? 13.724 54.566 44.724 1 24.28 35 SER B N 1
ATOM 2243 C CA . SER B 1 54 ? 13.616 53.765 45.946 1 24.75 35 SER B CA 1
ATOM 2244 C C . SER B 1 54 ? 13.058 52.387 45.665 1 24.88 35 SER B C 1
ATOM 2245 O O . SER B 1 54 ? 13.468 51.439 46.307 1 24.86 35 SER B O 1
ATOM 2248 N N . GLN B 1 55 ? 12.152 52.249 44.686 1 24.36 36 GLN B N 1
ATOM 2249 C CA . GLN B 1 55 ? 11.629 50.926 44.336 1 24.38 36 GLN B CA 1
ATOM 2250 C C . GLN B 1 55 ? 12.755 50.051 43.785 1 23.58 36 GLN B C 1
ATOM 2251 O O . GLN B 1 55 ? 12.825 48.869 44.1 1 24.25 36 GLN B O 1
ATOM 2257 N N . ILE B 1 56 ? 13.625 50.631 42.945 1 23.31 37 ILE B N 1
ATOM 2258 C CA . ILE B 1 56 ? 14.755 49.86 42.405 1 22.48 37 ILE B CA 1
ATOM 2259 C C . ILE B 1 56 ? 15.722 49.503 43.514 1 21.71 37 ILE B C 1
ATOM 2260 O O . ILE B 1 56 ? 16.148 48.369 43.558 1 21.99 37 ILE B O 1
ATOM 2265 N N . LEU B 1 57 ? 15.988 50.452 44.42 1 21.12 38 LEU B N 1
ATOM 2266 C CA . LEU B 1 57 ? 16.869 50.14 45.572 1 20.59 38 LEU B CA 1
ATOM 2267 C C . LEU B 1 57 ? 16.312 48.944 46.405 1 21.07 38 LEU B C 1
ATOM 2268 O O . LEU B 1 57 ? 17.035 47.999 46.696 1 21.37 38 LEU B O 1
ATOM 2273 N N . LYS B 1 58 ? 14.991 48.936 46.672 1 22.67 39 LYS B N 1
ATOM 2274 C CA . LYS B 1 58 ? 14.393 47.802 47.393 1 22.6 39 LYS B CA 1
ATOM 2275 C C . LYS B 1 58 ? 14.565 46.516 46.638 1 22.35 39 LYS B C 1
ATOM 2276 O O . LYS B 1 58 ? 14.902 45.498 47.231 1 21.55 39 LYS B O 1
ATOM 2282 N N . HIS B 1 59 ? 14.352 46.533 45.29 1 22.56 40 HIS B N 1
ATOM 2283 C CA . HIS B 1 59 ? 14.554 45.318 44.524 1 24.36 40 HIS B CA 1
ATOM 2284 C C . HIS B 1 59 ? 15.986 44.813 44.561 1 23.6 40 HIS B C 1
ATOM 2285 O O . HIS B 1 59 ? 16.208 43.629 44.748 1 24.72 40 HIS B O 1
ATOM 2292 N N . LEU B 1 60 ? 16.97 45.727 44.412 1 21.88 41 LEU B N 1
ATOM 2293 C CA . LEU B 1 60 ? 18.372 45.33 44.491 1 20.84 41 LEU B CA 1
ATOM 2294 C C . LEU B 1 60 ? 18.672 44.699 45.867 1 18.66 41 LEU B C 1
ATOM 2295 O O . LEU B 1 60 ? 19.292 43.644 45.906 1 19.78 41 LEU B O 1
ATOM 2300 N N . LEU B 1 61 ? 18.164 45.329 46.957 1 19.45 42 LEU B N 1
ATOM 2301 C CA . LEU B 1 61 ? 18.413 44.79 48.285 1 19.44 42 LEU B CA 1
ATOM 2302 C C . LEU B 1 61 ? 17.792 43.405 48.476 1 19.61 42 LEU B C 1
ATOM 2303 O O . LEU B 1 61 ? 18.41 42.529 49.044 1 19.2 42 LEU B O 1
ATOM 2308 N N . LYS B 1 62 ? 16.574 43.207 47.957 1 20.08 43 LYS B N 1
ATOM 2309 C CA . LYS B 1 62 ? 15.955 41.867 48.081 1 20.82 43 LYS B CA 1
ATOM 2310 C C . LYS B 1 62 ? 16.713 40.808 47.31 1 21.34 43 LYS B C 1
ATOM 2311 O O . LYS B 1 62 ? 16.91 39.711 47.797 1 22.29 43 LYS B O 1
ATOM 2317 N N . ASN B 1 63 ? 17.204 41.173 46.094 1 21.66 44 ASN B N 1
ATOM 2318 C CA . ASN B 1 63 ? 17.996 40.208 45.337 1 22.35 44 ASN B CA 1
ATOM 2319 C C . ASN B 1 63 ? 19.325 39.898 45.973 1 20.81 44 ASN B C 1
ATOM 2320 O O . ASN B 1 63 ? 19.757 38.768 45.971 1 21.85 44 ASN B O 1
ATOM 2325 N N . LEU B 1 64 ? 19.999 40.925 46.536 1 19.67 45 LEU B N 1
ATOM 2326 C CA . LEU B 1 64 ? 21.259 40.699 47.224 1 19.4 45 LEU B CA 1
ATOM 2327 C C . LEU B 1 64 ? 21.053 39.797 48.442 1 19.41 45 LEU B C 1
ATOM 2328 O O . LEU B 1 64 ? 21.866 38.938 48.698 1 21.31 45 LEU B O 1
ATOM 2333 N N . PHE B 1 65 ? 19.926 40.001 49.17 1 20.67 46 PHE B N 1
ATOM 2334 C CA . PHE B 1 65 ? 19.635 39.149 50.33 1 23.59 46 PHE B CA 1
ATOM 2335 C C . PHE B 1 65 ? 19.383 37.713 49.827 1 22.34 46 PHE B C 1
ATOM 2336 O O . PHE B 1 65 ? 19.965 36.801 50.363 1 23.1 46 PHE B O 1
ATOM 2344 N N . LYS B 1 66 ? 18.658 37.555 48.689 1 20.83 47 LYS B N 1
ATOM 2345 C CA . LYS B 1 66 ? 18.434 36.193 48.115 1 23.02 47 LYS B CA 1
ATOM 2346 C C . LYS B 1 66 ? 19.728 35.478 47.72 1 23.35 47 LYS B C 1
ATOM 2347 O O . LYS B 1 66 ? 19.863 34.255 47.864 1 24.88 47 LYS B O 1
ATOM 2353 N N . ILE B 1 67 ? 20.685 36.238 47.176 1 22.14 48 ILE B N 1
ATOM 2354 C CA . ILE B 1 67 ? 21.95 35.629 46.756 1 21.68 48 ILE B CA 1
ATOM 2355 C C . ILE B 1 67 ? 22.887 35.321 47.929 1 23.13 48 ILE B C 1
ATOM 2356 O O . ILE B 1 67 ? 23.565 34.28 47.952 1 25.03 48 ILE B O 1
ATOM 2361 N N . PHE B 1 68 ? 22.971 36.248 48.904 1 22.92 49 PHE B N 1
ATOM 2362 C CA . PHE B 1 68 ? 23.976 36.111 49.984 1 25.02 49 PHE B CA 1
ATOM 2363 C C . PHE B 1 68 ? 23.495 35.508 51.278 1 29.9 49 PHE B C 1
ATOM 2364 O O . PHE B 1 68 ? 24.271 34.819 51.947 1 31.27 49 PHE B O 1
ATOM 2372 N N . CYS B 1 69 ? 22.285 35.852 51.687 1 33.58 50 CYS B N 1
ATOM 2373 C CA . CYS B 1 69 ? 21.823 35.373 52.973 1 36.53 50 CYS B CA 1
ATOM 2374 C C . CYS B 1 69 ? 20.928 34.18 52.768 1 41.04 50 CYS B C 1
ATOM 2375 O O . CYS B 1 69 ? 21.31 33.089 53.211 1 43.64 50 CYS B O 1
ATOM 2378 N N . LEU B 1 70 ? 19.892 34.291 51.92 1 42.41 51 LEU B N 1
ATOM 2379 C CA . LEU B 1 70 ? 19.084 33.123 51.567 1 44.19 51 LEU B CA 1
ATOM 2380 C C . LEU B 1 70 ? 19.949 32.017 50.897 1 46.79 51 LEU B C 1
ATOM 2381 O O . LEU B 1 70 ? 21.197 32.111 50.865 1 48.33 51 LEU B O 1
ATOM 2386 N N . GLY B 1 72 ? 23.648 30.618 50.411 1 37.19 53 GLY B N 1
ATOM 2387 C CA . GLY B 1 72 ? 23.971 30.829 49.011 1 36.02 53 GLY B CA 1
ATOM 2388 C C . GLY B 1 72 ? 25.442 31.12 48.813 1 34.87 53 GLY B C 1
ATOM 2389 O O . GLY B 1 72 ? 26.3 30.338 49.232 1 35.97 53 GLY B O 1
ATOM 2390 N N . VAL B 1 73 ? 25.75 32.282 48.247 1 30.96 54 VAL B N 1
ATOM 2391 C CA . VAL B 1 73 ? 27.148 32.672 48.008 1 29.14 54 VAL B CA 1
ATOM 2392 C C . VAL B 1 73 ? 27.805 33.154 49.299 1 28.35 54 VAL B C 1
ATOM 2393 O O . VAL B 1 73 ? 27.285 34.043 49.987 1 28.29 54 VAL B O 1
ATOM 2397 N N . LYS B 1 74 ? 28.934 32.549 49.642 1 27.64 55 LYS B N 1
ATOM 2398 C CA . LYS B 1 74 ? 29.664 32.853 50.874 1 28.44 55 LYS B CA 1
ATOM 2399 C C . LYS B 1 74 ? 31.174 32.588 50.679 1 27.67 55 LYS B C 1
ATOM 2400 O O . LYS B 1 74 ? 31.589 32.015 49.643 1 29.46 55 LYS B O 1
ATOM 2406 N N . GLY B 1 75 ? 31.966 33.006 51.658 1 25.4 56 GLY B N 1
ATOM 2407 C CA . GLY B 1 75 ? 33.383 32.744 51.587 1 24.89 56 GLY B CA 1
ATOM 2408 C C . GLY B 1 75 ? 34.249 33.644 52.404 1 24.81 56 GLY B C 1
ATOM 2409 O O . GLY B 1 75 ? 33.766 34.37 53.282 1 26.39 56 GLY B O 1
ATOM 2410 N N . ASP B 1 76 ? 35.518 33.565 52.149 1 22.84 57 ASP B N 1
ATOM 2411 C CA . ASP B 1 76 ? 36.49 34.33 52.883 1 23.87 57 ASP B CA 1
ATOM 2412 C C . ASP B 1 76 ? 36.619 35.723 52.292 1 21.88 57 ASP B C 1
ATOM 2413 O O . ASP B 1 76 ? 36.927 36.656 53.047 1 25.05 57 ASP B O 1
ATOM 2418 N N . LEU B 1 77 ? 36.462 35.867 50.939 1 18.26 58 LEU B N 1
ATOM 2419 C CA . LEU B 1 77 ? 36.713 37.168 50.352 1 17.37 58 LEU B CA 1
ATOM 2420 C C . LEU B 1 77 ? 35.74 37.474 49.213 1 15.55 58 LEU B C 1
ATOM 2421 O O . LEU B 1 77 ? 35.575 36.706 48.255 1 15.95 58 LEU B O 1
ATOM 2426 N N . LEU B 1 78 ? 35.165 38.665 49.276 1 14.83 59 LEU B N 1
ATOM 2427 C CA . LEU B 1 78 ? 34.316 39.234 48.207 1 14.69 59 LEU B CA 1
ATOM 2428 C C . LEU B 1 78 ? 34.999 40.532 47.777 1 14.92 59 LEU B C 1
ATOM 2429 O O . LEU B 1 78 ? 35.408 41.313 48.64 1 15.5 59 LEU B O 1
ATOM 2434 N N . ILE B 1 79 ? 35.104 40.761 46.481 1 14.29 60 ILE B N 1
ATOM 2435 C CA . ILE B 1 79 ? 35.596 42.036 45.941 1 14.89 60 ILE B CA 1
ATOM 2436 C C . ILE B 1 79 ? 34.429 42.709 45.255 1 15.79 60 ILE B C 1
ATOM 2437 O O . ILE B 1 79 ? 33.804 42.109 44.373 1 15.11 60 ILE B O 1
ATOM 2442 N N . ASP B 1 80 ? 34.111 43.952 45.646 1 14.42 61 ASP B N 1
ATOM 2443 C CA . ASP B 1 80 ? 33.041 44.753 45.037 1 13.57 61 ASP B CA 1
ATOM 2444 C C . ASP B 1 80 ? 33.715 45.695 44.066 1 14.69 61 ASP B C 1
ATOM 2445 O O . ASP B 1 80 ? 34.663 46.44 44.437 1 15.92 61 ASP B O 1
ATOM 2450 N N . ILE B 1 81 ? 33.314 45.652 42.81 1 13.62 62 ILE B N 1
ATOM 2451 C CA . ILE B 1 81 ? 33.938 46.373 41.691 1 15.23 62 ILE B CA 1
ATOM 2452 C C . ILE B 1 81 ? 33.088 47.555 41.3 1 14.33 62 ILE B C 1
ATOM 2453 O O . ILE B 1 81 ? 31.893 47.405 41.017 1 15.46 62 ILE B O 1
ATOM 2458 N N . GLY B 1 82 ? 33.696 48.737 41.283 1 13.49 63 GLY B N 1
ATOM 2459 C CA . GLY B 1 82 ? 32.93 49.923 40.91 1 13.88 63 GLY B CA 1
ATOM 2460 C C . GLY B 1 82 ? 31.897 50.276 41.952 1 13.34 63 GLY B C 1
ATOM 2461 O O . GLY B 1 82 ? 30.776 50.67 41.611 1 14.08 63 GLY B O 1
ATOM 2462 N N . SER B 1 83 ? 32.272 50.188 43.215 1 13.7 64 SER B N 1
ATOM 2463 C CA . SER B 1 83 ? 31.461 50.449 44.392 1 14.69 64 SER B CA 1
ATOM 2464 C C . SER B 1 83 ? 30.888 51.874 44.393 1 15.7 64 SER B C 1
ATOM 2465 O O . SER B 1 83 ? 29.905 52.162 45.072 1 15.99 64 SER B O 1
ATOM 2468 N N . GLY B 1 84 ? 31.592 52.802 43.743 1 16.11 65 GLY B N 1
ATOM 2469 C CA . GLY B 1 84 ? 31.223 54.213 43.873 1 16.37 65 GLY B CA 1
ATOM 2470 C C . GLY B 1 84 ? 31.326 54.598 45.35 1 15.87 65 GLY B C 1
ATOM 2471 O O . GLY B 1 84 ? 32.141 54.047 46.102 1 16.74 65 GLY B O 1
ATOM 2472 N N . PRO B 1 85 ? 30.424 55.486 45.761 1 15.79 66 PRO B N 1
ATOM 2473 C CA . PRO B 1 85 ? 30.397 55.886 47.181 1 15.7 66 PRO B CA 1
ATOM 2474 C C . PRO B 1 85 ? 29.34 55.1 47.956 1 17.22 66 PRO B C 1
ATOM 2475 O O . PRO B 1 85 ? 28.916 55.579 48.997 1 18.54 66 PRO B O 1
ATOM 2479 N N . THR B 1 86 ? 28.873 53.94 47.46 1 16.1 67 THR B N 1
ATOM 2480 C CA . THR B 1 86 ? 27.748 53.261 48.088 1 16.97 67 THR B CA 1
ATOM 2481 C C . THR B 1 86 ? 28.173 52.033 48.862 1 16.12 67 THR B C 1
ATOM 2482 O O . THR B 1 86 ? 29.13 51.334 48.514 1 15.99 67 THR B O 1
ATOM 2486 N N . ILE B 1 87 ? 27.374 51.722 49.9 1 16.15 68 ILE B N 1
ATOM 2487 C CA . ILE B 1 87 ? 27.616 50.527 50.698 1 16.26 68 ILE B CA 1
ATOM 2488 C C . ILE B 1 87 ? 26.366 49.614 50.709 1 16.58 68 ILE B C 1
ATOM 2489 O O . ILE B 1 87 ? 26.447 48.544 51.287 1 17.37 68 ILE B O 1
ATOM 2494 N N . TYR B 1 88 ? 25.227 50.03 50.129 1 15.97 69 TYR B N 1
ATOM 2495 C CA . TYR B 1 88 ? 24.005 49.218 50.175 1 16.65 69 TYR B CA 1
ATOM 2496 C C . TYR B 1 88 ? 24.212 47.808 49.663 1 16.27 69 TYR B C 1
ATOM 2497 O O . TYR B 1 88 ? 23.584 46.859 50.154 1 17.49 69 TYR B O 1
ATOM 2506 N N . GLN B 1 89 ? 25.089 47.68 48.657 1 15.2 70 GLN B N 1
ATOM 2507 C CA . GLN B 1 89 ? 25.29 46.397 47.987 1 16.09 70 GLN B CA 1
ATOM 2508 C C . GLN B 1 89 ? 26.114 45.439 48.786 1 15.65 70 GLN B C 1
ATOM 2509 O O . GLN B 1 89 ? 26.294 44.294 48.39 1 15.6 70 GLN B O 1
ATOM 2515 N N . LEU B 1 90 ? 26.581 45.875 49.992 1 16.52 71 LEU B N 1
ATOM 2516 C CA . LEU B 1 90 ? 27.433 45.07 50.883 1 16.9 71 LEU B CA 1
ATOM 2517 C C . LEU B 1 90 ? 26.722 44.639 52.145 1 18.1 71 LEU B C 1
ATOM 2518 O O . LEU B 1 90 ? 27.298 43.897 52.932 1 19.77 71 LEU B O 1
ATOM 2523 N N . LEU B 1 91 ? 25.494 45.143 52.404 1 17.03 72 LEU B N 1
ATOM 2524 C CA . LEU B 1 91 ? 24.87 44.919 53.706 1 18.11 72 LEU B CA 1
ATOM 2525 C C . LEU B 1 91 ? 24.475 43.479 53.937 1 19.99 72 LEU B C 1
ATOM 2526 O O . LEU B 1 91 ? 24.724 43.003 55.038 1 22.32 72 LEU B O 1
ATOM 2531 N N . SER B 1 92 ? 23.956 42.756 52.948 1 18.46 73 SER B N 1
ATOM 2532 C CA . SER B 1 92 ? 23.685 41.323 53.147 1 19.57 73 SER B CA 1
ATOM 2533 C C . SER B 1 92 ? 25.003 40.542 53.001 1 20.12 73 SER B C 1
ATOM 2534 O O . SER B 1 92 ? 25.211 39.548 53.713 1 21.45 73 SER B O 1
ATOM 2537 N N . ALA B 1 93 ? 25.879 40.964 52.063 1 19.15 74 ALA B N 1
ATOM 2538 C CA . ALA B 1 93 ? 27.149 40.273 51.855 1 18.75 74 ALA B CA 1
ATOM 2539 C C . ALA B 1 93 ? 28.013 40.182 53.086 1 19.36 74 ALA B C 1
ATOM 2540 O O . ALA B 1 93 ? 28.697 39.167 53.242 1 20.12 74 ALA B O 1
ATOM 2542 N N . CYS B 1 94 ? 27.993 41.192 53.976 1 19.39 75 CYS B N 1
ATOM 2543 C CA . CYS B 1 94 ? 28.872 41.141 55.17 1 20.17 75 CYS B CA 1
ATOM 2544 C C . CYS B 1 94 ? 28.465 40.024 56.148 1 22.28 75 CYS B C 1
ATOM 2545 O O . CYS B 1 94 ? 29.254 39.691 57.037 1 22.98 75 CYS B O 1
ATOM 2548 N N . GLU B 1 95 ? 27.276 39.435 55.979 1 21.6 76 GLU B N 1
ATOM 2549 C CA . GLU B 1 95 ? 26.91 38.3 56.833 1 22.32 76 GLU B CA 1
ATOM 2550 C C . GLU B 1 95 ? 27.589 37.011 56.354 1 23.89 76 GLU B C 1
ATOM 2551 O O . GLU B 1 95 ? 27.667 36.04 57.117 1 25.68 76 GLU B O 1
ATOM 2557 N N . SER B 1 96 ? 28 36.954 55.074 1 22.57 77 SER B N 1
ATOM 2558 C CA . SER B 1 96 ? 28.516 35.739 54.438 1 23.93 77 SER B CA 1
ATOM 2559 C C . SER B 1 96 ? 29.958 35.763 54.044 1 23.33 77 SER B C 1
ATOM 2560 O O . SER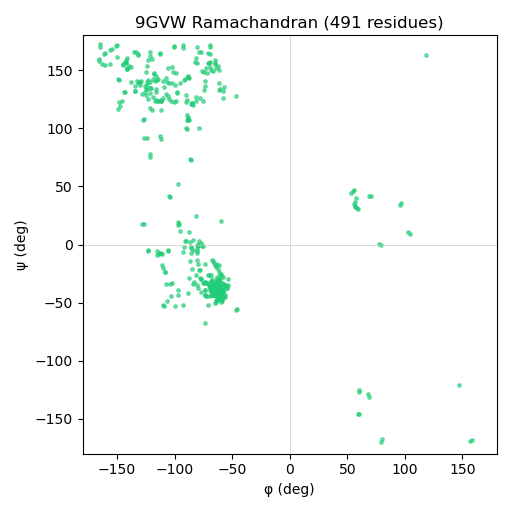 B 1 96 ? 30.476 34.714 53.628 1 24.38 77 SER B O 1
ATOM 2563 N N . PHE B 1 97 ? 30.624 36.909 54.154 1 21.25 78 PHE B N 1
ATOM 2564 C CA . PHE B 1 97 ? 32.04 36.995 53.789 1 20.91 78 PHE B CA 1
ATOM 2565 C C . PHE B 1 97 ? 32.851 37.538 54.938 1 22.41 78 PHE B C 1
ATOM 2566 O O . PHE B 1 97 ? 32.506 38.595 55.48 1 24.83 78 PHE B O 1
ATOM 2574 N N . LYS B 1 98 ? 33.974 36.914 55.229 1 23.12 79 LYS B N 1
ATOM 2575 C CA . LYS B 1 98 ? 34.84 37.368 56.31 1 24.04 79 LYS B CA 1
ATOM 2576 C C . LYS B 1 98 ? 35.466 38.725 55.953 1 23.28 79 LYS B C 1
ATOM 2577 O O . LYS B 1 98 ? 35.614 39.584 56.825 1 23.54 79 LYS B O 1
ATOM 2583 N N . GLU B 1 99 ? 35.875 38.885 54.698 1 20.74 80 GLU B N 1
ATOM 2584 C CA . GLU B 1 99 ? 36.501 40.13 54.254 1 19.3 80 GLU B CA 1
ATOM 2585 C C . GLU B 1 99 ? 35.844 40.591 52.968 1 17.91 80 GLU B C 1
ATOM 2586 O O . GLU B 1 99 ? 35.505 39.781 52.099 1 16.99 80 GLU B O 1
ATOM 2592 N N . ILE B 1 100 ? 35.637 41.899 52.859 1 17.22 81 ILE B N 1
ATOM 2593 C CA . ILE B 1 100 ? 35.11 42.521 51.645 1 16.61 81 ILE B CA 1
ATOM 2594 C C . ILE B 1 100 ? 36.104 43.626 51.235 1 18.3 81 ILE B C 1
ATOM 2595 O O . ILE B 1 100 ? 36.592 44.386 52.095 1 20.01 81 ILE B O 1
ATOM 2600 N N . VAL B 1 101 ? 36.505 43.653 49.962 1 16.29 82 VAL B N 1
ATOM 2601 C CA . VAL B 1 101 ? 37.384 44.706 49.433 1 16.19 82 VAL B CA 1
ATOM 2602 C C . VAL B 1 101 ? 36.485 45.57 48.544 1 16.66 82 VAL B C 1
ATOM 2603 O O . VAL B 1 101 ? 35.709 45.034 47.746 1 16.77 82 VAL B O 1
ATOM 2607 N N . VAL B 1 102 ? 36.504 46.894 48.742 1 15.52 83 VAL B N 1
ATOM 2608 C CA . VAL B 1 102 ? 35.701 47.804 47.94 1 15.52 83 VAL B CA 1
ATOM 2609 C C . VAL B 1 102 ? 36.621 48.558 47.001 1 15.03 83 VAL B C 1
ATOM 2610 O O . VAL B 1 102 ? 37.774 48.85 47.333 1 15.34 83 VAL B O 1
ATOM 2614 N N . THR B 1 103 ? 36.148 48.814 45.781 1 15.36 84 THR B N 1
ATOM 2615 C CA . THR B 1 103 ? 37.01 49.397 44.752 1 15.24 84 THR B CA 1
ATOM 2616 C C . THR B 1 103 ? 36.288 50.339 43.864 1 15.82 84 THR B C 1
ATOM 2617 O O . THR B 1 103 ? 35.081 50.15 43.639 1 16.86 84 THR B O 1
ATOM 2621 N N . ASP B 1 104 ? 36.991 51.289 43.239 1 15.3 85 ASP B N 1
ATOM 2622 C CA . ASP B 1 104 ? 36.326 52.183 42.276 1 15.59 85 ASP B CA 1
ATOM 2623 C C . ASP B 1 104 ? 37.384 52.904 41.463 1 15.05 85 ASP B C 1
ATOM 2624 O O . ASP B 1 104 ? 38.539 53.041 41.926 1 15.57 85 ASP B O 1
ATOM 2629 N N . TYR B 1 105 ? 37.002 53.418 40.28 1 15.28 86 TYR B N 1
ATOM 2630 C CA . TYR B 1 105 ? 37.936 54.24 39.509 1 14.99 86 TYR B CA 1
ATOM 2631 C C . TYR B 1 105 ? 38.113 55.629 40.128 1 15.58 86 TYR B C 1
ATOM 2632 O O . TYR B 1 105 ? 39.179 56.217 39.956 1 17.33 86 TYR B O 1
ATOM 2641 N N . SER B 1 106 ? 37.069 56.166 40.764 1 16.16 87 SER B N 1
ATOM 2642 C CA . SER B 1 106 ? 37.129 57.548 41.263 1 15.95 87 SER B CA 1
ATOM 2643 C C . SER B 1 106 ? 37.677 57.602 42.689 1 16.27 87 SER B C 1
ATOM 2644 O O . SER B 1 106 ? 37.086 57.087 43.622 1 16.51 87 SER B O 1
ATOM 2647 N N . ASP B 1 107 ? 38.755 58.389 42.88 1 17.94 88 ASP B N 1
ATOM 2648 C CA . ASP B 1 107 ? 39.319 58.584 44.227 1 18.37 88 ASP B CA 1
ATOM 2649 C C . ASP B 1 107 ? 38.332 59.39 45.066 1 18.35 88 ASP B C 1
ATOM 2650 O O . ASP B 1 107 ? 38.239 59.119 46.274 1 19.8 88 ASP B O 1
ATOM 2655 N N . GLN B 1 108 ? 37.53 60.323 44.466 1 17.61 89 GLN B N 1
ATOM 2656 C CA . GLN B 1 108 ? 36.531 61.053 45.257 1 18.69 89 GLN B CA 1
ATOM 2657 C C . GLN B 1 108 ? 35.49 60.077 45.843 1 17.6 89 GLN B C 1
ATOM 2658 O O . GLN B 1 108 ? 35.064 60.215 46.986 1 18.44 89 GLN B O 1
ATOM 2664 N N . ASN B 1 109 ? 35.106 59.044 45.055 1 16.14 90 ASN B N 1
ATOM 2665 C CA . ASN B 1 109 ? 34.153 58.093 45.542 1 16.62 90 ASN B CA 1
ATOM 2666 C C . ASN B 1 109 ? 34.739 57.257 46.685 1 17.03 90 ASN B C 1
ATOM 2667 O O . ASN B 1 109 ? 34.055 57.003 47.691 1 18.33 90 ASN B O 1
ATOM 2672 N N . LEU B 1 110 ? 35.994 56.845 46.542 1 17.59 91 LEU B N 1
ATOM 2673 C CA . LEU B 1 110 ? 36.639 56.056 47.611 1 19.32 91 LEU B CA 1
ATOM 2674 C C . LEU B 1 110 ? 36.755 56.876 48.902 1 18.93 91 LEU B C 1
ATOM 2675 O O . LEU B 1 110 ? 36.572 56.343 50.003 1 19.95 91 LEU B O 1
ATOM 2680 N N . GLN B 1 111 ? 37.024 58.176 48.758 1 18.39 92 GLN B N 1
ATOM 2681 C CA . GLN B 1 111 ? 37.106 59.012 49.962 1 19.35 92 GLN B CA 1
ATOM 2682 C C . GLN B 1 111 ? 35.744 59.121 50.637 1 18.14 92 GLN B C 1
ATOM 2683 O O . GLN B 1 111 ? 35.663 59.108 51.873 1 19.62 92 GLN B O 1
ATOM 2689 N N . GLU B 1 112 ? 34.655 59.175 49.86 1 18.22 93 GLU B N 1
ATOM 2690 C CA . GLU B 1 112 ? 33.299 59.242 50.412 1 20.13 93 GLU B CA 1
ATOM 2691 C C . GLU B 1 112 ? 32.956 57.919 51.138 1 21.45 93 GLU B C 1
ATOM 2692 O O . GLU B 1 112 ? 32.45 57.945 52.275 1 21.84 93 GLU B O 1
ATOM 2698 N N . LEU B 1 113 ? 33.387 56.782 50.558 1 20.61 94 LEU B N 1
ATOM 2699 C CA . LEU B 1 113 ? 33.241 55.465 51.207 1 22.53 94 LEU B CA 1
ATOM 2700 C C . LEU B 1 113 ? 33.993 55.448 52.524 1 22.36 94 LEU B C 1
ATOM 2701 O O . LEU B 1 113 ? 33.458 55.011 53.552 1 22.46 94 LEU B O 1
ATOM 2706 N N . GLU B 1 114 ? 35.223 55.928 52.498 1 21.59 95 GLU B N 1
ATOM 2707 C CA . GLU B 1 114 ? 36.066 55.92 53.682 1 23.76 95 GLU B CA 1
ATOM 2708 C C . GLU B 1 114 ? 35.509 56.766 54.788 1 23.1 95 GLU B C 1
ATOM 2709 O O . GLU B 1 114 ? 35.616 56.368 55.954 1 23.94 95 GLU B O 1
ATOM 2715 N N . LYS B 1 115 ? 34.821 57.877 54.459 1 21.67 96 LYS B N 1
ATOM 2716 C CA . LYS B 1 115 ? 34.182 58.701 55.502 1 22.43 96 LYS B CA 1
ATOM 2717 C C . LYS B 1 115 ? 33.135 57.862 56.246 1 22.14 96 LYS B C 1
ATOM 2718 O O . LYS B 1 115 ? 33.035 57.929 57.47 1 24.37 96 LYS B O 1
ATOM 2724 N N . TRP B 1 116 ? 32.382 57.004 55.507 1 21.1 97 TRP B N 1
ATOM 2725 C CA . TRP B 1 116 ? 31.4 56.165 56.158 1 20.77 97 TRP B CA 1
ATOM 2726 C C . TRP B 1 116 ? 32.06 55.053 56.945 1 20.36 97 TRP B C 1
ATOM 2727 O O . TRP B 1 116 ? 31.666 54.783 58.098 1 20.72 97 TRP B O 1
ATOM 2738 N N . LEU B 1 117 ? 33.064 54.397 56.361 1 20.2 98 LEU B N 1
ATOM 2739 C CA . LEU B 1 117 ? 33.743 53.299 57.045 1 21.46 98 LEU B CA 1
ATOM 2740 C C . LEU B 1 117 ? 34.366 53.756 58.362 1 22.62 98 LE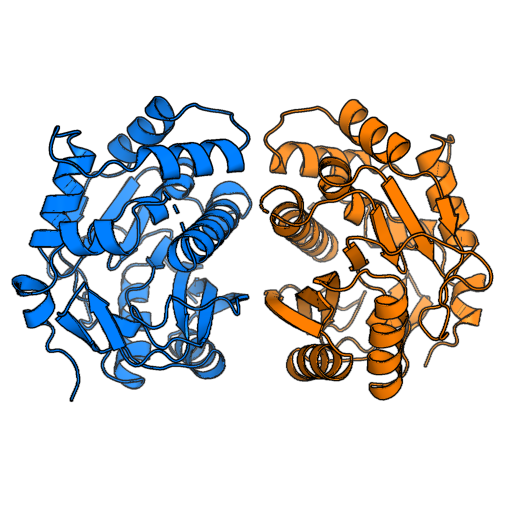U B C 1
ATOM 2741 O O . LEU B 1 117 ? 34.279 53.054 59.359 1 24.28 98 LEU B O 1
ATOM 2746 N N . LYS B 1 118 ? 34.943 54.961 58.371 1 22.47 99 LYS B N 1
ATOM 2747 C CA . LYS B 1 118 ? 35.542 55.521 59.6 1 24.32 99 LYS B CA 1
ATOM 2748 C C . LYS B 1 118 ? 34.555 56.268 60.478 1 26.16 99 LYS B C 1
ATOM 2749 O O . LYS B 1 118 ? 34.987 56.832 61.496 1 27.26 99 LYS B O 1
ATOM 2755 N N . ALA B 1 119 ? 33.272 56.325 60.13 1 25.48 100 ALA B N 1
ATOM 2756 C CA . ALA B 1 119 ? 32.249 57.047 60.901 1 26.66 100 ALA B CA 1
ATOM 2757 C C . ALA B 1 119 ? 32.613 58.518 61.062 1 28.2 100 ALA B C 1
ATOM 2758 O O . ALA B 1 119 ? 32.346 59.113 62.11 1 29.58 100 ALA B O 1
ATOM 2760 N N . ALA B 1 120 ? 33.141 59.122 60.001 1 27.2 101 ALA B N 1
ATOM 2761 C CA . ALA B 1 120 ? 33.466 60.555 60.008 1 27.13 101 ALA B CA 1
ATOM 2762 C C . ALA B 1 120 ? 32.173 61.367 60.027 1 28.37 101 ALA B C 1
ATOM 2763 O O . ALA B 1 120 ? 31.133 60.923 59.58 1 28.51 101 ALA B O 1
ATOM 2765 N N . PRO B 1 121 ? 32.201 62.596 60.588 1 30.93 102 PRO B N 1
ATOM 2766 C CA . PRO B 1 121 ? 30.951 63.364 60.718 1 31.78 102 PRO B CA 1
ATOM 2767 C C . PRO B 1 121 ? 30.217 63.673 59.412 1 32.3 102 PRO B C 1
ATOM 2768 O O . PRO B 1 121 ? 28.983 63.708 59.411 1 34.06 102 PRO B O 1
ATOM 2772 N N . ALA B 1 122 ? 30.941 63.855 58.311 1 31.05 103 ALA B N 1
ATOM 2773 C CA . ALA B 1 122 ? 30.278 64.181 57.052 1 31.49 103 ALA B CA 1
ATOM 2774 C C . ALA B 1 122 ? 29.845 62.95 56.265 1 30.52 103 ALA B C 1
ATOM 2775 O O . ALA B 1 122 ? 29.512 63.099 55.084 1 31.02 103 ALA B O 1
ATOM 2777 N N . ALA B 1 123 ? 29.898 61.747 56.871 1 29.64 104 ALA B N 1
ATOM 2778 C CA . ALA B 1 123 ? 29.52 60.516 56.184 1 29.37 104 ALA B CA 1
ATOM 2779 C C . ALA B 1 123 ? 28.053 60.545 55.827 1 27.35 104 ALA B C 1
ATOM 2780 O O . ALA B 1 123 ? 27.238 61.18 56.514 1 27.88 104 ALA B O 1
ATOM 2782 N N . PHE B 1 124 ? 27.682 59.834 54.738 1 25.34 105 PHE B N 1
ATOM 2783 C CA . PHE B 1 124 ? 26.274 59.764 54.336 1 22.94 105 PHE B CA 1
ATOM 2784 C C . PHE B 1 124 ? 25.461 58.969 55.336 1 24.8 105 PHE B C 1
ATOM 2785 O O . PHE B 1 124 ? 25.963 58.023 55.942 1 24.63 105 PHE B O 1
ATOM 2793 N N . ASP B 1 125 ? 24.186 59.308 55.472 1 24.43 106 ASP B N 1
ATOM 2794 C CA . ASP B 1 125 ? 23.312 58.583 56.401 1 24.38 106 ASP B CA 1
ATOM 2795 C C . ASP B 1 125 ? 22.645 57.422 55.68 1 24.19 106 ASP B C 1
ATOM 2796 O O . ASP B 1 125 ? 21.644 57.592 54.99 1 25.21 106 ASP B O 1
ATOM 2801 N N . TRP B 1 126 ? 23.198 56.213 55.884 1 22.34 107 TRP B N 1
ATOM 2802 C CA . TRP B 1 126 ? 22.624 54.993 55.298 1 21.65 107 TRP B CA 1
ATOM 2803 C C . TRP B 1 126 ? 21.599 54.34 56.222 1 21.32 107 TRP B C 1
ATOM 2804 O O . TRP B 1 126 ? 21.065 53.281 55.871 1 21.74 107 TRP B O 1
ATOM 2815 N N . SER B 1 127 ? 21.282 54.942 57.405 1 22.31 108 SER B N 1
ATOM 2816 C CA . SER B 1 127 ? 20.41 54.253 58.379 1 24.57 108 SER B CA 1
ATOM 2817 C C . SER B 1 127 ? 19.047 53.77 57.835 1 24.55 108 SER B C 1
ATOM 2818 O O . SER B 1 127 ? 18.676 52.651 58.215 1 26.14 108 SER B O 1
ATOM 2821 N N . PRO B 1 128 ? 18.314 54.477 56.936 1 26.35 109 PRO B N 1
ATOM 2822 C CA . PRO B 1 128 ? 17.039 53.907 56.439 1 26.91 109 PRO B CA 1
ATOM 2823 C C . PRO B 1 128 ? 17.249 52.628 55.626 1 25.44 109 PRO B C 1
ATOM 2824 O O . PRO B 1 128 ? 16.454 51.714 55.677 1 26.87 109 PRO B O 1
ATOM 2828 N N . VAL B 1 129 ? 18.372 52.567 54.865 1 22.15 110 VAL B N 1
ATOM 2829 C CA . VAL B 1 129 ? 18.685 51.391 54.068 1 21.23 110 VAL B CA 1
ATOM 2830 C C . VAL B 1 129 ? 19.112 50.261 54.997 1 19.94 110 VAL B C 1
ATOM 2831 O O . VAL B 1 129 ? 18.685 49.109 54.816 1 20.28 110 VAL B O 1
ATOM 2835 N N . VAL B 1 130 ? 19.971 50.572 55.988 1 21.07 111 VAL B N 1
ATOM 2836 C CA . VAL B 1 130 ? 20.42 49.541 56.946 1 22.21 111 VAL B CA 1
ATOM 2837 C C . VAL B 1 130 ? 19.22 48.914 57.69 1 22.66 111 VAL B C 1
ATOM 2838 O O . VAL B 1 130 ? 19.142 47.691 57.817 1 22.81 111 VAL B O 1
ATOM 2842 N N . THR B 1 131 ? 18.281 49.766 58.114 1 23.8 112 THR B N 1
ATOM 2843 C CA . THR B 1 131 ? 17.089 49.28 58.806 1 24.78 112 THR B CA 1
ATOM 2844 C C . THR B 1 131 ? 16.266 48.349 57.909 1 24.7 112 THR B C 1
ATOM 2845 O O . THR B 1 131 ? 15.834 47.285 58.347 1 26.08 112 THR B O 1
ATOM 2849 N N . TYR B 1 132 ? 16.133 48.731 56.61 1 23.18 113 TYR B N 1
ATOM 2850 C CA . TYR B 1 132 ? 15.39 47.913 55.667 1 23.51 113 TYR B CA 1
ATOM 2851 C C . TYR B 1 132 ? 16.037 46.521 55.49 1 23.03 113 TYR B C 1
ATOM 2852 O O . TYR B 1 132 ? 15.332 45.499 55.501 1 23.86 113 TYR B O 1
ATOM 2861 N N . VAL B 1 133 ? 17.381 46.458 55.405 1 22.82 114 VAL B N 1
ATOM 2862 C CA . VAL B 1 133 ? 18.068 45.177 55.299 1 21.98 114 VAL B CA 1
ATOM 2863 C C . VAL B 1 133 ? 17.915 44.355 56.598 1 23.35 114 VAL B C 1
ATOM 2864 O O . VAL B 1 133 ? 17.721 43.152 56.549 1 24.08 114 VAL B O 1
ATOM 2868 N N . CYS B 1 134 ? 17.988 45.023 57.758 1 23.97 115 CYS B N 1
ATOM 2869 C CA . CYS B 1 134 ? 17.782 44.303 59.039 1 24.32 115 CYS B CA 1
ATOM 2870 C C . CYS B 1 134 ? 16.384 43.637 59.072 1 25.6 115 CYS B C 1
ATOM 2871 O O . CYS B 1 134 ? 16.243 42.507 59.533 1 26.45 115 CYS B O 1
ATOM 2874 N N . ASP B 1 135 ? 15.385 44.35 58.536 1 26.56 116 ASP B N 1
ATOM 2875 C CA . ASP B 1 135 ? 14.02 43.829 58.43 1 26.15 116 ASP B CA 1
ATOM 2876 C C . ASP B 1 135 ? 13.96 42.606 57.503 1 27.03 116 ASP B C 1
ATOM 2877 O O . ASP B 1 135 ? 13.327 41.606 57.849 1 27.86 116 ASP B O 1
ATOM 2882 N N . LEU B 1 136 ? 14.57 42.694 56.306 1 25.83 117 LEU B N 1
ATOM 2883 C CA . LEU B 1 136 ? 14.584 41.587 55.329 1 26.8 117 LEU B CA 1
ATOM 2884 C C . LEU B 1 136 ? 15.16 40.306 55.942 1 27.9 117 LEU B C 1
ATOM 2885 O O . LEU B 1 136 ? 14.674 39.19 55.703 1 28.14 117 LEU B O 1
ATOM 2890 N N . GLU B 1 137 ? 16.255 40.475 56.676 1 26.84 118 GLU B N 1
ATOM 2891 C CA . GLU B 1 137 ? 17.031 39.392 57.263 1 27.42 118 GLU B CA 1
ATOM 2892 C C . GLU B 1 137 ? 16.43 38.79 58.546 1 28.84 118 GLU B C 1
ATOM 2893 O O . GLU B 1 137 ? 17.012 37.866 59.105 1 31.3 118 GLU B O 1
ATOM 2899 N N . GLY B 1 138 ? 15.254 39.254 58.964 1 27.84 119 GLY B N 1
ATOM 2900 C CA . GLY B 1 138 ? 14.542 38.643 60.074 1 29.35 119 GLY B CA 1
ATOM 2901 C C . GLY B 1 138 ? 14.562 39.379 61.388 1 29.76 119 GLY B C 1
ATOM 2902 O O . GLY B 1 138 ? 14.151 38.825 62.417 1 29.72 119 GLY B O 1
ATOM 2903 N N . ASN B 1 139 ? 15.074 40.617 61.378 1 29.45 120 ASN B N 1
ATOM 2904 C CA . ASN B 1 139 ? 15.218 41.422 62.609 1 29.23 120 ASN B CA 1
ATOM 2905 C C . ASN B 1 139 ? 16.054 40.696 63.654 1 30.52 120 ASN B C 1
ATOM 2906 O O . ASN B 1 139 ? 15.75 40.733 64.863 1 32.62 120 ASN B O 1
ATOM 2911 N N . ARG B 1 140 ? 17.083 39.974 63.172 1 29.48 121 ARG B N 1
ATOM 2912 C CA . ARG B 1 140 ? 18.005 39.279 64.063 1 30.13 121 ARG B CA 1
ATOM 2913 C C . ARG B 1 140 ? 18.839 40.331 64.819 1 30.19 121 ARG B C 1
ATOM 2914 O O . ARG B 1 140 ? 19.232 40.092 65.954 1 32.72 121 ARG B O 1
ATOM 2922 N N . VAL B 1 141 ? 19.201 41.447 64.146 1 28.6 122 VAL B N 1
ATOM 2923 C CA . VAL B 1 141 ? 20.008 42.522 64.715 1 28.91 122 VAL B CA 1
ATOM 2924 C C . VAL B 1 141 ? 19.374 43.893 64.388 1 28.6 122 VAL B C 1
ATOM 2925 O O . VAL B 1 141 ? 18.506 43.999 63.493 1 29.05 122 VAL B O 1
ATOM 2929 N N . LYS B 1 142 ? 19.824 44.944 65.086 1 26.93 123 LYS B N 1
ATOM 2930 C CA . LYS B 1 142 ? 19.424 46.304 64.8 1 26.84 123 LYS B CA 1
ATOM 2931 C C . LYS B 1 142 ? 20.533 47 63.982 1 26.69 123 LYS B C 1
ATOM 2932 O O . LYS B 1 142 ? 21.643 46.488 63.86 1 26.69 123 LYS B O 1
ATOM 2938 N N . GLY B 1 143 ? 20.224 48.185 63.493 1 26.85 124 GLY B N 1
ATOM 2939 C CA . GLY B 1 143 ? 21.104 48.962 62.636 1 27.21 124 GLY B CA 1
ATOM 2940 C C . GLY B 1 143 ? 22.545 49.087 63.064 1 27.69 124 GLY B C 1
ATOM 2941 O O . GLY B 1 143 ? 23.432 48.765 62.271 1 27.36 124 GLY B O 1
ATOM 2942 N N . PRO B 1 144 ? 22.826 49.585 64.281 1 27.16 125 PRO B N 1
ATOM 2943 C CA . PRO B 1 144 ? 24.24 49.768 64.68 1 27.39 125 PRO B CA 1
ATOM 2944 C C . PRO B 1 144 ? 25.094 48.491 64.622 1 26.84 125 PRO B C 1
ATOM 2945 O O . PRO B 1 144 ? 26.266 48.539 64.205 1 27.11 125 PRO B O 1
ATOM 2949 N N . GLU B 1 145 ? 24.525 47.345 65.015 1 26.58 126 GLU B N 1
ATOM 2950 C CA . GLU B 1 145 ? 25.24 46.072 64.964 1 25.11 126 GLU B CA 1
ATOM 2951 C C . GLU B 1 145 ? 25.539 45.68 63.503 1 25.29 126 GLU B C 1
ATOM 2952 O O . GLU B 1 145 ? 26.629 45.208 63.181 1 25.26 126 GLU B O 1
ATOM 2958 N N . LYS B 1 146 ? 24.543 45.847 62.624 1 24.98 127 LYS B N 1
ATOM 2959 C CA . LYS B 1 146 ? 24.745 45.571 61.187 1 23.7 127 LYS B CA 1
ATOM 2960 C C . LYS B 1 146 ? 25.877 46.454 60.591 1 23.07 127 LYS B C 1
ATOM 2961 O O . LYS B 1 146 ? 26.752 45.958 59.881 1 22.54 127 LYS B O 1
ATOM 2967 N N . GLU B 1 147 ? 25.848 47.758 60.886 1 22.98 128 GLU B N 1
ATOM 2968 C CA . GLU B 1 147 ? 26.883 48.663 60.366 1 21.77 128 GLU B CA 1
ATOM 2969 C C . GLU B 1 147 ? 28.249 48.289 60.87 1 21.9 128 GLU B C 1
ATOM 2970 O O . GLU B 1 147 ? 29.213 48.343 60.105 1 22.41 128 GLU B O 1
ATOM 2976 N N . GLU B 1 148 ? 28.35 47.925 62.167 1 21.64 129 GLU B N 1
ATOM 2977 C CA . GLU B 1 148 ? 29.643 47.539 62.706 1 22.75 129 GLU B CA 1
ATOM 2978 C C . GLU B 1 148 ? 30.145 46.266 62.023 1 22.46 129 GLU B C 1
ATOM 2979 O O . GLU B 1 148 ? 31.344 46.181 61.731 1 23.32 129 GLU B O 1
ATOM 2985 N N . LYS B 1 149 ? 29.253 45.311 61.726 1 23.07 130 LYS B N 1
ATOM 2986 C CA . LYS B 1 149 ? 29.666 44.09 61.017 1 23.16 130 LYS B CA 1
ATOM 2987 C C . LYS B 1 149 ? 30.253 44.411 59.629 1 22.06 130 LYS B C 1
ATOM 2988 O O . LYS B 1 149 ? 31.307 43.887 59.24 1 22.11 130 LYS B O 1
ATOM 2994 N N . LEU B 1 150 ? 29.631 45.378 58.935 1 20.46 131 LEU B N 1
ATOM 2995 C CA . LEU B 1 150 ? 30.15 45.773 57.629 1 19.58 131 LEU B CA 1
ATOM 2996 C C . LEU B 1 150 ? 31.478 46.494 57.769 1 19.37 131 LEU B C 1
ATOM 2997 O O . LEU B 1 150 ? 32.42 46.181 57.043 1 19.46 131 LEU B O 1
ATOM 3002 N N . ARG B 1 151 ? 31.602 47.439 58.737 1 20.1 132 ARG B N 1
ATOM 3003 C CA . ARG B 1 151 ? 32.866 48.148 58.938 1 20.62 132 ARG B CA 1
ATOM 3004 C C . ARG B 1 151 ? 33.993 47.188 59.258 1 21.87 132 ARG B C 1
ATOM 3005 O O . ARG B 1 151 ? 35.116 47.385 58.776 1 22.37 132 ARG B O 1
ATOM 3013 N N . GLN B 1 152 ? 33.715 46.14 60.058 1 21.29 133 GLN B N 1
ATOM 3014 C CA . GLN B 1 152 ? 34.765 45.167 60.371 1 21.71 133 GLN B CA 1
ATOM 3015 C C . GLN B 1 152 ? 35.148 44.315 59.174 1 23.91 133 GLN B C 1
ATOM 3016 O O . GLN B 1 152 ? 36.285 43.849 59.1 1 25.43 133 GLN B O 1
ATOM 3022 N N . ALA B 1 153 ? 34.233 44.126 58.235 1 22.85 134 ALA B N 1
ATOM 3023 C CA . ALA B 1 153 ? 34.506 43.287 57.064 1 21.01 134 ALA B CA 1
ATOM 3024 C C . ALA B 1 153 ? 35.365 43.971 56.026 1 20.47 134 ALA B C 1
ATOM 3025 O O . ALA B 1 153 ? 36.143 43.307 55.349 1 21.15 134 ALA B O 1
ATOM 3027 N N . VAL B 1 154 ? 35.29 45.306 55.927 1 21.09 135 VAL B N 1
ATOM 3028 C CA . VAL B 1 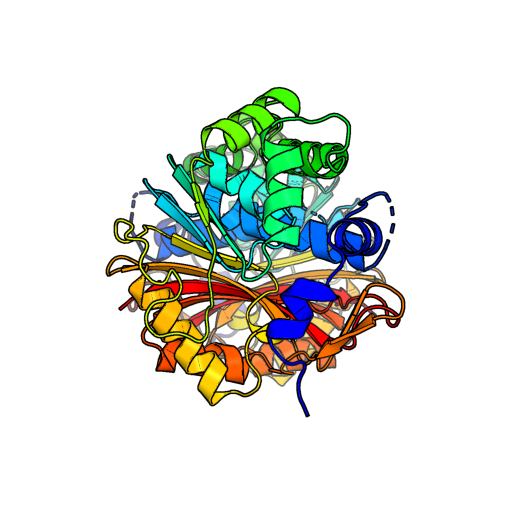154 ? 36.02 46.023 54.906 1 22 135 VAL B CA 1
ATOM 3029 C C . VAL B 1 154 ? 37.412 46.417 55.369 1 25.41 135 VAL B C 1
ATOM 3030 O O . VAL B 1 154 ? 37.53 47.251 56.257 1 26.17 135 VAL B O 1
ATOM 3034 N N . LYS B 1 155 ? 38.496 45.825 54.815 1 27.63 136 LYS B N 1
ATOM 3035 C CA . LYS B 1 155 ? 39.861 46.192 55.243 1 29.15 136 LYS B CA 1
ATOM 3036 C C . LYS B 1 155 ? 40.634 46.998 54.198 1 28.2 136 LYS B C 1
ATOM 3037 O O . LYS B 1 155 ? 41.572 47.735 54.532 1 31.12 136 LYS B O 1
ATOM 3043 N N . GLN B 1 156 ? 40.243 46.876 52.901 1 23.72 137 GLN B N 1
ATOM 3044 C CA . GLN B 1 156 ? 40.945 47.582 51.837 1 20.81 137 GLN B CA 1
ATOM 3045 C C . GLN B 1 156 ? 39.977 48.305 50.919 1 18.74 137 GLN B C 1
ATOM 3046 O O . GLN B 1 156 ? 38.875 47.796 50.635 1 18.33 137 GLN B O 1
ATOM 3052 N N . VAL B 1 157 ? 40.342 49.526 50.53 1 18.28 138 VAL B N 1
ATOM 3053 C CA . VAL B 1 157 ? 39.572 50.414 49.675 1 18.5 138 VAL B CA 1
ATOM 3054 C C . VAL B 1 157 ? 40.547 50.783 48.578 1 19.58 138 VAL B C 1
ATOM 3055 O O . VAL B 1 157 ? 41.522 51.503 48.83 1 21.24 138 VAL B O 1
ATOM 3059 N N . LEU B 1 158 ? 40.335 50.266 47.373 1 18.34 139 LEU B N 1
ATOM 3060 C CA . LEU B 1 158 ? 41.323 50.307 46.296 1 17.67 139 LEU B CA 1
ATOM 3061 C C . LEU B 1 158 ? 40.856 50.924 45.012 1 17.02 139 LEU B C 1
ATOM 3062 O O . LEU B 1 158 ? 39.715 50.754 44.598 1 16.43 139 LEU B O 1
ATOM 3067 N N . LYS B 1 159 ? 41.78 51.54 44.305 1 17.23 140 LYS B N 1
ATOM 3068 C CA . LYS B 1 159 ? 41.557 52.001 42.951 1 16.86 140 LYS B CA 1
ATOM 3069 C C . LYS B 1 159 ? 41.404 50.794 42.021 1 17.7 140 LYS B C 1
ATOM 3070 O O . LYS B 1 159 ? 42.139 49.781 42.102 1 19.36 140 LYS B O 1
ATOM 3076 N N A CYS B 1 160 ? 40.423 50.866 41.124 0.5 17.18 141 CYS B N 1
ATOM 3077 N N B CYS B 1 160 ? 40.433 50.916 41.129 0.5 17.73 141 CYS B N 1
ATOM 3078 C CA A CYS B 1 160 ? 40.304 49.847 40.098 0.5 16.74 141 CYS B CA 1
ATOM 3079 C CA B CYS B 1 160 ? 40.137 49.875 40.19 0.5 17.6 141 CYS B CA 1
ATOM 3080 C C A CYS B 1 160 ? 39.965 50.451 38.762 0.5 15.45 141 CYS B C 1
ATOM 3081 C C B CYS B 1 160 ? 39.829 50.412 38.784 0.5 15.71 141 CYS B C 1
ATOM 3082 O O A CYS B 1 160 ? 39.447 51.579 38.679 0.5 16.62 141 CYS B O 1
ATOM 3083 O O B CYS B 1 160 ? 39.098 51.401 38.68 0.5 16.54 141 CYS B O 1
ATOM 3088 N N . ASP B 1 161 ? 40.265 49.707 37.71 1 15.24 142 ASP B N 1
ATOM 3089 C CA . ASP B 1 161 ? 39.869 50.098 36.367 1 14.49 142 ASP B CA 1
ATOM 3090 C C . ASP B 1 161 ? 39.509 48.813 35.657 1 14.75 142 ASP B C 1
ATOM 3091 O O . ASP B 1 161 ? 40.395 48.012 35.303 1 15 142 ASP B O 1
ATOM 3096 N N . VAL B 1 162 ? 38.208 48.583 35.446 1 15.01 143 VAL B N 1
ATOM 3097 C CA . VAL B 1 162 ? 37.744 47.311 34.869 1 15.24 143 VAL B CA 1
ATOM 3098 C C . VAL B 1 162 ? 38.233 47.089 33.45 1 16.26 143 VAL B C 1
ATOM 3099 O O . VAL B 1 162 ? 38.118 45.971 32.954 1 16.44 143 VAL B O 1
ATOM 3103 N N . THR B 1 163 ? 38.703 48.161 32.765 1 15.95 144 THR B N 1
ATOM 3104 C CA . THR B 1 163 ? 39.099 47.982 31.36 1 17.23 144 THR B CA 1
ATOM 3105 C C . THR B 1 163 ? 40.537 47.45 31.264 1 18.7 144 THR B C 1
ATOM 3106 O O . THR B 1 163 ? 41.001 47.206 30.122 1 20.79 144 THR B O 1
ATOM 3110 N N . GLN B 1 164 ? 41.259 47.318 32.39 1 17.68 145 GLN B N 1
ATOM 3111 C CA . GLN B 1 164 ? 42.639 46.854 32.372 1 19.13 145 GLN B CA 1
ATOM 3112 C C . GLN B 1 164 ? 42.746 45.396 32.694 1 19.51 145 GLN B C 1
ATOM 3113 O O . GLN B 1 164 ? 42.034 44.872 33.571 1 18.88 145 GLN B O 1
ATOM 3119 N N . SER B 1 165 ? 43.753 44.752 32.085 1 19.64 146 SER B N 1
ATOM 3120 C CA . SER B 1 165 ? 43.978 43.319 32.334 1 20.7 146 SER B CA 1
ATOM 3121 C C . SER B 1 165 ? 44.162 42.996 33.837 1 21.81 146 SER B C 1
ATOM 3122 O O . SER B 1 165 ? 43.762 41.927 34.297 1 23.69 146 SER B O 1
ATOM 3125 N N . GLN B 1 166 ? 44.825 43.92 34.583 1 22.62 147 GLN B N 1
ATOM 3126 C CA . GLN B 1 166 ? 44.977 43.838 36.033 1 21.72 147 GLN B CA 1
ATOM 3127 C C . GLN B 1 166 ? 44.116 45.014 36.557 1 20.81 147 GLN B C 1
ATOM 3128 O O . GLN B 1 166 ? 44.622 46.131 36.689 1 21.02 147 GLN B O 1
ATOM 3134 N N . PRO B 1 167 ? 42.825 44.805 36.859 1 19.44 148 PRO B N 1
ATOM 3135 C CA . PRO B 1 167 ? 41.991 45.955 37.29 1 18.52 148 PRO B CA 1
ATOM 3136 C C . PRO B 1 167 ? 42.497 46.644 38.538 1 19.67 148 PRO B C 1
ATOM 3137 O O . PRO B 1 167 ? 42.215 47.831 38.721 1 19.19 148 PRO B O 1
ATOM 3141 N N . LEU B 1 168 ? 43.2 45.918 39.406 1 19.75 149 LEU B N 1
ATOM 3142 C CA . LEU B 1 168 ? 43.695 46.516 40.647 1 21.27 149 LEU B CA 1
ATOM 3143 C C . LEU B 1 168 ? 45.145 46.971 40.524 1 21.76 149 LEU B C 1
ATOM 3144 O O . LEU B 1 168 ? 45.754 47.298 41.558 1 23.45 149 LEU B O 1
ATOM 3149 N N . GLY B 1 169 ? 45.64 47.105 39.293 1 22.72 150 GLY B N 1
ATOM 3150 C CA . GLY B 1 169 ? 46.987 47.608 39.021 1 25.54 150 GLY B CA 1
ATOM 3151 C C . GLY B 1 169 ? 48.088 46.782 39.637 1 27.45 150 GLY B C 1
ATOM 3152 O O . GLY B 1 169 ? 48.162 45.564 39.438 1 27.28 150 GLY B O 1
ATOM 3153 N N . ALA B 1 170 ? 48.949 47.428 40.413 1 28.23 151 ALA B N 1
ATOM 3154 C CA . ALA B 1 170 ? 50.065 46.711 41.038 1 29.8 151 ALA B CA 1
ATOM 3155 C C . ALA B 1 170 ? 49.674 45.95 42.29 1 30.55 151 ALA B C 1
ATOM 3156 O O . ALA B 1 170 ? 50.435 45.095 42.737 1 31.45 151 ALA B O 1
ATOM 3158 N N . VAL B 1 171 ? 48.462 46.212 42.855 1 29.04 152 VAL B N 1
ATOM 3159 C CA . VAL B 1 171 ? 48.079 45.596 44.101 1 29.97 152 VAL B CA 1
ATOM 3160 C C . VAL B 1 171 ? 47.69 44.146 43.958 1 31.33 152 VAL B C 1
ATOM 3161 O O . VAL B 1 171 ? 46.694 43.831 43.277 1 32.23 152 VAL B O 1
ATOM 3165 N N . PRO B 1 172 ? 48.364 43.261 44.7 1 31.34 153 PRO B N 1
ATOM 3166 C CA . PRO B 1 172 ? 47.97 41.862 44.669 1 32.6 153 PRO B CA 1
ATOM 3167 C C . PRO B 1 172 ? 46.909 41.584 45.723 1 31.62 153 PRO B C 1
ATOM 3168 O O . PRO B 1 172 ? 46.908 42.165 46.824 1 35.26 153 PRO B O 1
ATOM 3172 N N . LEU B 1 173 ? 46.006 40.701 45.389 1 27.06 154 LEU B N 1
ATOM 3173 C CA . LEU B 1 173 ? 45.009 40.236 46.337 1 25.46 154 LEU B CA 1
ATOM 3174 C C . LEU B 1 173 ? 44.899 38.746 46.136 1 23.52 154 LEU B C 1
ATOM 3175 O O . LEU B 1 173 ? 45.009 38.274 44.984 1 23.11 154 LEU B O 1
ATOM 3180 N N . PRO B 1 174 ? 44.513 38.005 47.169 1 23.71 155 PRO B N 1
ATOM 3181 C CA . PRO B 1 174 ? 44.209 36.592 46.972 1 24.29 155 PRO B CA 1
ATOM 3182 C C . PRO B 1 174 ? 43.021 36.464 46.006 1 22.21 155 PRO B C 1
ATOM 3183 O O . PRO B 1 174 ? 42.164 37.38 45.967 1 21.8 155 PRO B O 1
ATOM 3187 N N . PRO B 1 175 ? 42.903 35.34 45.28 1 22.23 156 PRO B N 1
ATOM 3188 C CA . PRO B 1 175 ? 41.736 35.119 44.415 1 22.68 156 PRO B CA 1
ATOM 3189 C C . PRO B 1 175 ? 40.471 35.131 45.289 1 21.19 156 PRO B C 1
ATOM 3190 O O . PRO B 1 175 ? 40.45 34.559 46.391 1 22.55 156 PRO B O 1
ATOM 3194 N N . ALA B 1 176 ? 39.457 35.85 44.84 1 18.22 157 ALA B N 1
ATOM 3195 C CA . ALA B 1 176 ? 38.243 35.984 45.613 1 17.72 157 ALA B CA 1
ATOM 3196 C C . ALA B 1 176 ? 37.292 34.826 45.452 1 15.99 157 ALA B C 1
ATOM 3197 O O . ALA B 1 176 ? 37.282 34.127 44.417 1 17.14 157 ALA B O 1
ATOM 3199 N N . ASP B 1 177 ? 36.426 34.653 46.447 1 15.15 158 ASP B N 1
ATOM 3200 C CA . ASP B 1 177 ? 35.343 33.68 46.332 1 17.12 158 ASP B CA 1
ATOM 3201 C C . ASP B 1 177 ? 34.154 34.273 45.522 1 17.62 158 ASP B C 1
ATOM 3202 O O . ASP B 1 177 ? 33.35 33.519 44.984 1 17.99 158 ASP B O 1
ATOM 3207 N N . CYS B 1 178 ? 34.008 35.604 45.531 1 15.94 159 CYS B N 1
ATOM 3208 C CA . CYS B 1 178 ? 32.944 36.257 44.787 1 15.26 159 CYS B CA 1
ATOM 3209 C C . CYS B 1 178 ? 33.444 37.632 44.316 1 14.55 159 CYS B C 1
ATOM 3210 O O . CYS B 1 178 ? 34.134 38.32 45.068 1 15.1 159 CYS B O 1
ATOM 3213 N N . VAL B 1 179 ? 33.06 37.995 43.103 1 13.97 160 VAL B N 1
ATOM 3214 C CA . VAL B 1 179 ? 33.239 39.347 42.577 1 13.57 160 VAL B CA 1
ATOM 3215 C C . VAL B 1 179 ? 31.841 39.905 42.321 1 13.65 160 VAL B C 1
ATOM 3216 O O . VAL B 1 179 ? 31.035 39.224 41.667 1 14.9 160 VAL B O 1
ATOM 3220 N N . LEU B 1 180 ? 31.533 41.032 42.92 1 13.31 161 LEU B N 1
ATOM 3221 C CA . LEU B 1 180 ? 30.216 41.688 42.808 1 13.78 161 LEU B CA 1
ATOM 3222 C C . LEU B 1 180 ? 30.386 43.007 42.105 1 13.89 161 LEU B C 1
ATOM 3223 O O . LEU B 1 180 ? 31.377 43.72 42.315 1 14.82 161 LEU B O 1
ATOM 3228 N N . SER B 1 181 ? 29.42 43.355 41.24 1 13.3 162 SER B N 1
ATOM 3229 C CA . SER B 1 181 ? 29.471 44.69 40.606 1 13.59 162 SER B CA 1
ATOM 3230 C C . SER B 1 181 ? 28.091 45.156 40.332 1 13.98 162 SER B C 1
ATOM 3231 O O . SER B 1 181 ? 27.362 44.508 39.574 1 14.28 162 SER B O 1
ATOM 3234 N N . THR B 1 182 ? 27.68 46.268 40.982 1 14.04 163 THR B N 1
ATOM 3235 C CA . THR B 1 182 ? 26.339 46.802 40.825 1 13.18 163 THR B CA 1
ATOM 3236 C C . THR B 1 182 ? 26.412 48.139 40.078 1 12.86 163 THR B C 1
ATOM 3237 O O . THR B 1 182 ? 27.146 49.059 40.458 1 13.66 163 THR B O 1
ATOM 3241 N N . LEU B 1 183 ? 25.685 48.212 38.965 1 13.02 164 LEU B N 1
ATOM 3242 C CA . LEU B 1 183 ? 25.49 49.491 38.243 1 14.01 164 LEU B CA 1
ATOM 3243 C C . LEU B 1 183 ? 26.811 50.109 37.791 1 13.52 164 LEU B C 1
ATOM 3244 O O . LEU B 1 183 ? 26.895 51.334 37.639 1 15.06 164 LEU B O 1
ATOM 3249 N N . CYS B 1 184 ? 27.82 49.297 37.492 1 13.11 165 CYS B N 1
ATOM 3250 C CA . CYS B 1 184 ? 29.12 49.757 37.045 1 13.51 165 CYS B CA 1
ATOM 3251 C C . CYS B 1 184 ? 29.417 49.479 35.603 1 13.84 165 CYS B C 1
ATOM 3252 O O . CYS B 1 184 ? 29.899 50.359 34.875 1 13.75 165 CYS B O 1
ATOM 3255 N N . LEU B 1 185 ? 29.28 48.206 35.185 1 13.29 166 LEU B N 1
ATOM 3256 C CA . LEU B 1 185 ? 29.82 47.828 33.871 1 14.15 166 LEU B CA 1
ATOM 3257 C C . LEU B 1 185 ? 29.171 48.524 32.712 1 14.2 166 LEU B C 1
ATOM 3258 O O . LEU B 1 185 ? 29.899 48.847 31.771 1 15.78 166 LEU B O 1
ATOM 3263 N N . ASP B 1 186 ? 27.862 48.809 32.755 1 14.78 167 ASP B N 1
ATOM 3264 C CA . ASP B 1 186 ? 27.256 49.55 31.628 1 17.23 167 ASP B CA 1
ATOM 3265 C C . ASP B 1 186 ? 27.861 50.968 31.523 1 16.66 167 ASP B C 1
ATOM 3266 O O . ASP B 1 186 ? 28.015 51.488 30.415 1 18.31 167 ASP B O 1
ATOM 3271 N N . ALA B 1 187 ? 28.161 51.573 32.659 1 14.28 168 ALA B N 1
ATOM 3272 C CA . ALA B 1 187 ? 28.71 52.948 32.661 1 14.48 168 ALA B CA 1
ATOM 3273 C C . ALA B 1 187 ? 30.169 52.907 32.201 1 16.15 168 ALA B C 1
ATOM 3274 O O . ALA B 1 187 ? 30.664 53.862 31.585 1 19.38 168 ALA B O 1
ATOM 3276 N N . ALA B 1 188 ? 30.91 51.829 32.507 1 13.85 169 ALA B N 1
ATOM 3277 C CA . ALA B 1 188 ? 32.369 51.799 32.257 1 15.12 169 ALA B CA 1
ATOM 3278 C C . ALA B 1 188 ? 32.761 51.35 30.885 1 16.87 169 ALA B C 1
ATOM 3279 O O . ALA B 1 188 ? 33.962 51.482 30.529 1 16.51 169 ALA B O 1
ATOM 3281 N N . CYS B 1 189 ? 31.854 50.752 30.123 1 16.69 170 CYS B N 1
ATOM 3282 C CA . CYS B 1 189 ? 32.272 50.11 28.873 1 17.52 170 CYS B CA 1
ATOM 3283 C C . CYS B 1 189 ? 31.667 50.76 27.695 1 19.63 170 CYS B C 1
ATOM 3284 O O . CYS B 1 189 ? 30.449 50.839 27.602 1 19.58 170 CYS B O 1
ATOM 3287 N N . PRO B 1 190 ? 32.458 51.223 26.732 1 21.57 171 PRO B N 1
ATOM 3288 C CA . PRO B 1 190 ? 31.854 51.984 25.615 1 23.23 171 PRO B CA 1
ATOM 3289 C C . PRO B 1 190 ? 31.21 51.127 24.54 1 24.38 171 PRO B C 1
ATOM 3290 O O . PRO B 1 190 ? 30.434 51.654 23.745 1 27.17 171 PRO B O 1
ATOM 3294 N N . ASP B 1 191 ? 31.511 49.823 24.485 1 22.78 172 ASP B N 1
ATOM 3295 C CA . ASP B 1 191 ? 30.966 48.934 23.477 1 23.6 172 ASP B CA 1
ATOM 3296 C C . ASP B 1 191 ? 30.965 47.489 23.959 1 21.4 172 ASP B C 1
ATOM 3297 O O . ASP B 1 191 ? 31.515 47.202 25.02 1 20.3 172 ASP B O 1
ATOM 3302 N N . LEU B 1 192 ? 30.275 46.606 23.257 1 22.49 173 LEU B N 1
ATOM 3303 C CA . LEU B 1 192 ? 30.143 45.235 23.665 1 21.69 173 LEU B CA 1
ATOM 3304 C C . LEU B 1 192 ? 31.472 44.462 23.74 1 22.26 173 LEU B C 1
ATOM 3305 O O . LEU B 1 192 ? 31.683 43.754 24.746 1 20.87 173 LEU B O 1
ATOM 3310 N N . PRO B 1 193 ? 32.432 44.635 22.816 1 23.12 174 PRO B N 1
ATOM 3311 C CA . PRO B 1 193 ? 33.735 43.958 23.003 1 22.28 174 PRO B CA 1
ATOM 3312 C C . PRO B 1 193 ? 34.442 44.425 24.27 1 21.12 174 PRO B C 1
ATOM 3313 O O . PRO B 1 193 ? 35.026 43.573 24.96 1 20.23 174 PRO B O 1
ATOM 3317 N N . THR B 1 194 ? 34.335 45.703 24.651 1 19.93 175 THR B N 1
ATOM 3318 C CA . THR B 1 194 ? 34.964 46.166 25.892 1 19.74 175 THR B CA 1
ATOM 3319 C C . THR B 1 194 ? 34.235 45.546 27.089 1 16.79 175 THR B C 1
ATOM 3320 O O . THR B 1 194 ? 34.873 45.208 28.102 1 16.85 175 THR B O 1
ATOM 3324 N N . TYR B 1 195 ? 32.899 45.413 26.998 1 16.09 176 TYR B N 1
ATOM 3325 C CA . TYR B 1 195 ? 32.127 44.808 28.096 1 15.14 176 TYR B CA 1
ATOM 3326 C C . TYR B 1 195 ? 32.565 43.34 28.315 1 16.36 176 TYR B C 1
ATOM 3327 O O . TYR B 1 195 ? 32.836 42.936 29.446 1 15.6 176 TYR B O 1
ATOM 3336 N N . CYS B 1 196 ? 32.736 42.576 27.202 1 16.6 177 CYS B N 1
ATOM 3337 C CA . CYS B 1 196 ? 33.214 41.212 27.345 1 17.24 177 CYS B CA 1
ATOM 3338 C C . CYS B 1 196 ? 34.65 41.206 27.941 1 17.02 177 CYS B C 1
ATOM 3339 O O . CYS B 1 196 ? 34.948 40.416 28.859 1 17.46 177 CYS B O 1
ATOM 3342 N N . ARG B 1 197 ? 35.536 42.123 27.491 1 17.41 178 ARG B N 1
ATOM 3343 C CA . ARG B 1 197 ? 36.88 42.157 28.059 1 17.84 178 ARG B CA 1
ATOM 3344 C C . ARG B 1 197 ? 36.827 42.486 29.548 1 16.62 178 ARG B C 1
ATOM 3345 O O . ARG B 1 197 ? 37.561 41.881 30.347 1 17.31 178 ARG B O 1
ATOM 3353 N N . ALA B 1 198 ? 35.959 43.426 29.936 1 15.05 179 ALA B N 1
ATOM 3354 C CA . ALA B 1 198 ? 35.863 43.797 31.348 1 15.34 179 ALA B CA 1
ATOM 3355 C C . ALA B 1 198 ? 35.428 42.559 32.191 1 15.26 179 ALA B C 1
ATOM 3356 O O . ALA B 1 198 ? 35.96 42.359 33.272 1 15.56 179 ALA B O 1
ATOM 3358 N N . LEU B 1 199 ? 34.503 41.743 31.651 1 15.12 180 LEU B N 1
ATOM 3359 C CA . LEU B 1 199 ? 34.093 40.524 32.396 1 15.38 180 LEU B CA 1
ATOM 3360 C C . LEU B 1 199 ? 35.278 39.556 32.527 1 15.54 180 LEU B C 1
ATOM 3361 O O . LEU B 1 199 ? 35.481 38.971 33.612 1 16.08 180 LEU B O 1
ATOM 3366 N N . ARG B 1 200 ? 36.123 39.449 31.49 1 15.78 181 ARG B N 1
ATOM 3367 C CA . ARG B 1 200 ? 37.342 38.631 31.628 1 16.47 181 ARG B CA 1
ATOM 3368 C C . ARG B 1 200 ? 38.272 39.234 32.69 1 17.23 181 ARG B C 1
ATOM 3369 O O . ARG B 1 200 ? 38.891 38.505 33.494 1 17.7 181 ARG B O 1
ATOM 3377 N N . ASN B 1 201 ? 38.399 40.577 32.676 1 16.37 182 ASN B N 1
ATOM 3378 C CA . ASN B 1 201 ? 39.306 41.211 33.634 1 16.64 182 ASN B CA 1
ATOM 3379 C C . ASN B 1 201 ? 38.837 41.017 35.072 1 17.25 182 ASN B C 1
ATOM 3380 O O . ASN B 1 201 ? 39.65 40.763 35.97 1 18.35 182 ASN B O 1
ATOM 3385 N N . LEU B 1 202 ? 37.528 41.067 35.303 1 15.28 183 LEU B N 1
ATOM 3386 C CA . LEU B 1 202 ? 36.991 40.774 36.644 1 16.41 183 LEU B CA 1
ATOM 3387 C C . LEU B 1 202 ? 37.279 39.306 36.996 1 17.25 183 LEU B C 1
ATOM 3388 O O . LEU B 1 202 ? 37.588 39.012 38.135 1 17.02 183 LEU B O 1
ATOM 3393 N N . GLY B 1 203 ? 37.197 38.424 36.011 1 17.26 184 GLY B N 1
ATOM 3394 C CA . GLY B 1 203 ? 37.473 36.996 36.237 1 17 184 GLY B CA 1
ATOM 3395 C C . GLY B 1 203 ? 38.872 36.74 36.718 1 18.15 184 GLY B C 1
ATOM 3396 O O . GLY B 1 203 ? 39.1 35.776 37.474 1 18.58 184 GLY B O 1
ATOM 3397 N N . SER B 1 204 ? 39.827 37.623 36.329 1 17.64 185 SER B N 1
ATOM 3398 C CA . SER B 1 204 ? 41.21 37.412 36.78 1 19.07 185 SER B CA 1
ATOM 3399 C C . SER B 1 204 ? 41.317 37.565 38.317 1 17.95 185 SER B C 1
ATOM 3400 O O . SER B 1 204 ? 42.328 37.172 38.908 1 20.05 185 SER B O 1
ATOM 3403 N N . LEU B 1 205 ? 40.312 38.199 38.964 1 17.05 186 LEU B N 1
ATOM 3404 C CA . LEU B 1 205 ? 40.337 38.381 40.42 1 16.82 186 LEU B CA 1
ATOM 3405 C C . LEU B 1 205 ? 39.638 37.266 41.163 1 17.25 186 LEU B C 1
ATOM 3406 O O . LEU B 1 205 ? 39.597 37.322 42.395 1 18.75 186 LEU B O 1
ATOM 3411 N N . LEU B 1 206 ? 39.056 36.297 40.437 1 16.76 187 LEU B N 1
ATOM 3412 C CA . LEU B 1 206 ? 38.15 35.323 41.017 1 17.51 187 LEU B CA 1
ATOM 3413 C C . LEU B 1 206 ? 38.782 33.918 40.939 1 19.15 187 LEU B C 1
ATOM 3414 O O . LEU B 1 206 ? 39.413 33.554 39.94 1 20.41 187 LEU B O 1
ATOM 3419 N N . LYS B 1 207 ? 38.564 33.123 41.972 1 18.86 188 LYS B N 1
ATOM 3420 C CA . LYS B 1 207 ? 39.002 31.73 41.961 1 19.46 188 LYS B CA 1
ATOM 3421 C C . LYS B 1 207 ? 38.237 30.959 40.889 1 20.53 188 LYS B C 1
ATOM 3422 O O . LYS B 1 207 ? 37.118 31.267 40.559 1 19.75 188 LYS B O 1
ATOM 3428 N N . PRO B 1 208 ? 38.82 29.814 40.455 1 21.94 189 PRO B N 1
ATOM 3429 C CA . PRO B 1 208 ? 38.068 28.899 39.594 1 22.01 189 PRO B CA 1
ATOM 3430 C C . PRO B 1 208 ? 36.829 28.416 40.366 1 21.67 189 PRO B C 1
ATOM 3431 O O . PRO B 1 208 ? 36.906 28.134 41.589 1 21.34 189 PRO B O 1
ATOM 3435 N N . GLY B 1 209 ? 35.685 28.45 39.702 1 21.11 190 GLY B N 1
ATOM 3436 C CA . GLY B 1 209 ? 34.447 28.088 40.36 1 22.26 190 GLY B CA 1
ATOM 3437 C C . GLY B 1 209 ? 33.849 29.177 41.242 1 22.07 190 GLY B C 1
ATOM 3438 O O . GLY B 1 209 ? 32.823 28.967 41.865 1 24.11 190 GLY B O 1
ATOM 3439 N N . GLY B 1 210 ? 34.51 30.327 41.339 1 19.39 191 GLY B N 1
ATOM 3440 C CA . GLY B 1 210 ? 34.025 31.452 42.127 1 18.46 191 GLY B CA 1
ATOM 3441 C C . GLY B 1 210 ? 32.819 32.087 41.484 1 18.29 191 GLY B C 1
ATOM 3442 O O . GLY B 1 210 ? 32.575 31.919 40.286 1 18.76 191 GLY B O 1
ATOM 3443 N N . PHE B 1 211 ? 32.131 32.893 42.261 1 17.19 192 PHE B N 1
ATOM 3444 C CA . PHE B 1 211 ? 30.881 33.489 41.796 1 17.24 192 PHE B CA 1
ATOM 3445 C C . PHE B 1 211 ? 31.038 34.911 41.318 1 15.83 192 PHE B C 1
ATOM 3446 O O . PHE B 1 211 ? 31.727 35.707 41.941 1 17.24 192 PHE B O 1
ATOM 3454 N N . LEU B 1 212 ? 30.391 35.211 40.214 1 15.03 193 LEU B N 1
ATOM 3455 C CA . LEU B 1 212 ? 30.319 36.577 39.656 1 14.63 193 LEU B CA 1
ATOM 3456 C C . LEU B 1 212 ? 28.86 37.017 39.806 1 14.7 193 LEU B C 1
ATOM 3457 O O . LEU B 1 212 ? 27.94 36.32 39.351 1 15.62 193 LEU B O 1
ATOM 3462 N N . VAL B 1 213 ? 28.648 38.146 40.485 1 14.01 194 VAL B N 1
ATOM 3463 C CA . VAL B 1 213 ? 27.298 38.688 40.723 1 13.81 194 VAL B CA 1
ATOM 3464 C C . VAL B 1 213 ? 27.228 40.051 40.108 1 13.8 194 VAL B C 1
ATOM 3465 O O . VAL B 1 213 ? 28.015 40.939 40.502 1 14.25 194 VAL B O 1
ATOM 3469 N N . ILE B 1 214 ? 26.373 40.235 39.098 1 13.34 195 ILE B N 1
ATOM 3470 C CA . ILE B 1 214 ? 26.265 41.518 38.395 1 13.31 195 ILE B CA 1
ATOM 3471 C C . ILE B 1 214 ? 24.83 41.946 38.484 1 13.84 195 ILE B C 1
ATOM 3472 O O . ILE B 1 214 ? 23.918 41.167 38.2 1 14.24 195 ILE B O 1
ATOM 3477 N N . MET B 1 215 ? 24.58 43.221 38.749 1 13.65 196 MET B N 1
ATOM 3478 C CA . MET B 1 215 ? 23.245 43.806 38.677 1 13.57 196 MET B CA 1
ATOM 3479 C C . MET B 1 215 ? 23.407 45.113 37.933 1 14.07 196 MET B C 1
ATOM 3480 O O . MET B 1 215 ? 24.376 45.86 38.234 1 15.16 196 MET B O 1
ATOM 3485 N N . ASP B 1 216 ? 22.581 45.387 36.949 1 13.57 197 ASP B N 1
ATOM 3486 C CA . ASP B 1 216 ? 22.782 46.646 36.169 1 13.52 197 ASP B CA 1
ATOM 3487 C C . ASP B 1 216 ? 21.539 46.943 35.369 1 13.96 197 ASP B C 1
ATOM 3488 O O . ASP B 1 216 ? 20.562 46.192 35.369 1 15.17 197 ASP B O 1
ATOM 3493 N N . ALA B 1 217 ? 21.543 48.126 34.762 1 14.79 198 ALA B N 1
ATOM 3494 C CA . ALA B 1 217 ? 20.415 48.56 33.963 1 15.01 198 ALA B CA 1
ATOM 3495 C C . ALA B 1 217 ? 20.395 47.865 32.608 1 15.88 198 ALA B C 1
ATOM 3496 O O . ALA B 1 217 ? 21.428 47.535 32.013 1 17.29 198 ALA B O 1
ATOM 3498 N N . LEU B 1 218 ? 19.172 47.668 32.082 1 15.18 199 LEU B N 1
ATOM 3499 C CA . LEU B 1 218 ? 19.025 47.166 30.712 1 15.65 199 LEU B CA 1
ATOM 3500 C C . LEU B 1 218 ? 18.674 48.322 29.78 1 16.14 199 LEU B C 1
ATOM 3501 O O . LEU B 1 218 ? 17.853 49.165 30.148 1 16.27 199 LEU B O 1
ATOM 3506 N N . LYS B 1 219 ? 19.27 48.338 28.592 1 16.16 200 LYS B N 1
ATOM 3507 C CA . LYS B 1 219 ? 18.925 49.236 27.505 1 17.64 200 LYS B CA 1
ATOM 3508 C C . LYS B 1 219 ? 19.011 50.69 27.872 1 18.18 200 LYS B C 1
ATOM 3509 O O . LYS B 1 219 ? 18.279 51.502 27.321 1 20.36 200 LYS B O 1
ATOM 3515 N N . SER B 1 220 ? 19.927 51.059 28.745 1 16.37 201 SER B N 1
ATOM 3516 C CA . SER B 1 220 ? 20.128 52.479 29.123 1 16.96 201 SER B CA 1
ATOM 3517 C C . SER B 1 220 ? 21.282 53.028 28.311 1 15.69 201 SER B C 1
ATOM 3518 O O . SER B 1 220 ? 22.36 52.415 28.273 1 16.22 201 SER B O 1
ATOM 3521 N N . SER B 1 221 ? 21.092 54.198 27.691 1 16.26 202 SER B N 1
ATOM 3522 C CA . SER B 1 221 ? 22.191 54.846 26.992 1 16.47 202 SER B CA 1
ATOM 3523 C C . SER B 1 221 ? 22.737 56.054 27.745 1 15.89 202 SER B C 1
ATOM 3524 O O . SER B 1 221 ? 23.786 56.587 27.341 1 17.5 202 SER B O 1
ATOM 3527 N N . TYR B 1 222 ? 22.128 56.447 28.853 1 14.93 203 TYR B N 1
ATOM 3528 C CA . TYR B 1 222 ? 22.692 57.465 29.721 1 16.16 203 TYR B CA 1
ATOM 3529 C C . TYR B 1 222 ? 22.076 57.407 31.093 1 16.17 203 TYR B C 1
ATOM 3530 O O . TYR B 1 222 ? 20.977 56.803 31.289 1 16.78 203 TYR B O 1
ATOM 3539 N N . TYR B 1 223 ? 22.698 58.036 32.067 1 15.92 204 TYR B N 1
ATOM 3540 C CA . TYR B 1 223 ? 22.09 58.306 33.356 1 15.83 204 TYR B CA 1
ATOM 3541 C C . TYR B 1 223 ? 22.56 59.694 33.79 1 15.7 204 TYR B C 1
ATOM 3542 O O . TYR B 1 223 ? 23.632 60.191 33.356 1 16.31 204 TYR B O 1
ATOM 3551 N N . MET B 1 224 ? 21.784 60.309 34.667 1 16.67 205 MET B N 1
ATOM 3552 C CA . MET B 1 224 ? 22.016 61.68 35.087 1 16.4 205 MET B CA 1
ATOM 3553 C C . MET B 1 224 ? 22.343 61.79 36.555 1 16.06 205 MET B C 1
ATOM 3554 O O . MET B 1 224 ? 21.79 61.028 37.377 1 17.07 205 MET B O 1
ATOM 3559 N N . ILE B 1 225 ? 23.23 62.739 36.925 1 16.36 206 ILE B N 1
ATOM 3560 C CA . ILE B 1 225 ? 23.399 63.084 38.317 1 17.44 206 ILE B CA 1
ATOM 3561 C C . ILE B 1 225 ? 23.133 64.589 38.329 1 18.99 206 ILE B C 1
ATOM 3562 O O . ILE B 1 225 ? 23.995 65.374 37.936 1 18.83 206 ILE B O 1
ATOM 3567 N N . GLY B 1 226 ? 21.887 64.948 38.561 1 19.96 207 GLY B N 1
ATOM 3568 C CA . GLY B 1 226 ? 21.471 66.34 38.418 1 20.86 207 GLY B CA 1
ATOM 3569 C C . GLY B 1 226 ? 21.518 66.669 36.933 1 20.76 207 GLY B C 1
ATOM 3570 O O . GLY B 1 226 ? 20.968 65.919 36.125 1 21.55 207 GLY B O 1
ATOM 3571 N N . GLU B 1 227 ? 22.152 67.787 36.567 1 21.14 208 GLU B N 1
ATOM 3572 C CA . GLU B 1 227 ? 22.275 68.152 35.163 1 21.12 208 GLU B CA 1
ATOM 3573 C C . GLU B 1 227 ? 23.485 67.493 34.487 1 19.51 208 GLU B C 1
ATOM 3574 O O . GLU B 1 227 ? 23.615 67.652 33.269 1 19.55 208 GLU B O 1
ATOM 3580 N N . GLN B 1 228 ? 24.323 66.715 35.22 1 18.86 209 GLN B N 1
ATOM 3581 C CA . GLN B 1 228 ? 25.468 66.05 34.585 1 18.15 209 GLN B CA 1
ATOM 3582 C C . GLN B 1 228 ? 25.052 64.732 33.958 1 16.97 209 GLN B C 1
ATOM 3583 O O . GLN B 1 228 ? 24.526 63.85 34.648 1 17.24 209 GLN B O 1
ATOM 3589 N N . LYS B 1 229 ? 25.286 64.606 32.659 1 16.4 210 LYS B N 1
ATOM 3590 C CA . LYS B 1 229 ? 25.004 63.371 31.923 1 16.19 210 LYS B CA 1
ATOM 3591 C C . LYS B 1 229 ? 26.233 62.477 31.903 1 15.85 210 LYS B C 1
ATOM 3592 O O . LYS B 1 229 ? 27.347 62.965 31.699 1 16.53 210 LYS B O 1
ATOM 3598 N N . PHE B 1 230 ? 26 61.166 32.026 1 15.08 211 PHE B N 1
ATOM 3599 C CA . PHE B 1 230 ? 27.033 60.164 31.863 1 15.89 211 PHE B CA 1
ATOM 3600 C C . PHE B 1 230 ? 26.494 59.133 30.878 1 14.85 211 PHE B C 1
ATOM 3601 O O . PHE B 1 230 ? 25.309 58.752 30.946 1 16.01 211 PHE B O 1
ATOM 3609 N N . SER B 1 231 ? 27.335 58.646 29.987 1 15.31 212 SER B N 1
ATOM 3610 C CA . SER B 1 231 ? 26.951 57.605 29.037 1 15.48 212 SER B CA 1
ATOM 3611 C C . SER B 1 231 ? 26.743 56.278 29.727 1 15.17 212 SER B C 1
ATOM 3612 O O . SER B 1 231 ? 27.288 56.005 30.794 1 14.8 212 SER B O 1
ATOM 3615 N N . SER B 1 232 ? 25.931 55.425 29.061 1 14.46 213 SER B N 1
ATOM 3616 C CA . SER B 1 232 ? 25.788 54.029 29.495 1 14.99 213 SER B CA 1
ATOM 3617 C C . SER B 1 232 ? 25.716 53.189 28.214 1 15.84 213 SER B C 1
ATOM 3618 O O . SER B 1 232 ? 25.22 53.634 27.173 1 15.56 213 SER B O 1
ATOM 3621 N N . LEU B 1 233 ? 26.182 51.935 28.318 1 15.27 214 LEU B N 1
ATOM 3622 C CA . LEU B 1 233 ? 26.084 51.006 27.172 1 16.28 214 LEU B CA 1
ATOM 3623 C C . LEU B 1 233 ? 24.712 50.366 27.178 1 15.96 214 LEU B C 1
ATOM 3624 O O . LEU B 1 233 ? 24.348 49.687 28.172 1 16.26 214 LEU B O 1
ATOM 3629 N N . PRO B 1 234 ? 23.908 50.534 26.122 1 16.86 215 PRO B N 1
ATOM 3630 C CA . PRO B 1 234 ? 22.515 50.067 26.196 1 18.73 215 PRO B CA 1
ATOM 3631 C C . PRO B 1 234 ? 22.298 48.584 25.84 1 21.68 215 PRO B C 1
ATOM 3632 O O . PRO B 1 234 ? 21.529 48.299 24.903 1 26.79 215 PRO B O 1
ATOM 3636 N N . LEU B 1 235 ? 22.692 47.708 26.707 1 19.34 216 LEU B N 1
ATOM 3637 C CA . LEU B 1 235 ? 22.556 46.259 26.443 1 18.47 216 LEU B CA 1
ATOM 3638 C C . LEU B 1 235 ? 21.265 45.68 26.834 1 18.68 216 LEU B C 1
ATOM 3639 O O . LEU B 1 235 ? 20.701 45.978 27.886 1 19.67 216 LEU B O 1
ATOM 3644 N N . GLY B 1 236 ? 20.813 44.744 26.015 1 17.95 217 GLY B N 1
ATOM 3645 C CA . GLY B 1 236 ? 19.656 43.924 26.336 1 18.95 217 GLY B CA 1
ATOM 3646 C C . GLY B 1 236 ? 20.088 42.626 27.016 1 18.4 217 GLY B C 1
ATOM 3647 O O . GLY B 1 236 ? 21.29 42.291 27.074 1 18.05 217 GLY B O 1
ATOM 3648 N N . ARG B 1 237 ? 19.134 41.884 27.569 1 18.38 218 ARG B N 1
ATOM 3649 C CA . ARG B 1 237 ? 19.437 40.698 28.33 1 18.93 218 ARG B CA 1
ATOM 3650 C C . ARG B 1 237 ? 20.211 39.662 27.506 1 17.62 218 ARG B C 1
ATOM 3651 O O . ARG B 1 237 ? 21.082 38.97 28.049 1 18.22 218 ARG B O 1
ATOM 3659 N N . GLU B 1 238 ? 19.899 39.534 26.214 1 18.83 219 GLU B N 1
ATOM 3660 C CA . GLU B 1 238 ? 20.575 38.504 25.404 1 18.91 219 GLU B CA 1
ATOM 3661 C C . GLU B 1 238 ? 22.053 38.819 25.283 1 18.13 219 GLU B C 1
ATOM 3662 O O . GLU B 1 238 ? 22.901 37.919 25.39 1 18.03 219 GLU B O 1
ATOM 3668 N N . ALA B 1 239 ? 22.375 40.092 25.031 1 17.88 220 ALA B N 1
ATOM 3669 C CA . ALA B 1 239 ? 23.795 40.46 24.884 1 17.79 220 ALA B CA 1
ATOM 3670 C C . ALA B 1 239 ? 24.548 40.317 26.196 1 16.55 220 ALA B C 1
ATOM 3671 O O . ALA B 1 239 ? 25.745 39.925 26.178 1 15.69 220 ALA B O 1
ATOM 3673 N N . VAL B 1 240 ? 23.926 40.615 27.345 1 15.58 221 VAL B N 1
ATOM 3674 C CA . VAL B 1 240 ? 24.591 40.441 28.631 1 15.93 221 VAL B CA 1
ATOM 3675 C C . VAL B 1 240 ? 24.916 38.951 28.859 1 16.6 221 VAL B C 1
ATOM 3676 O O . VAL B 1 240 ? 26.067 38.594 29.137 1 15.97 221 VAL B O 1
ATOM 3680 N N . GLU B 1 241 ? 23.92 38.089 28.62 1 16.17 222 GLU B N 1
ATOM 3681 C CA . GLU B 1 241 ? 24.163 36.653 28.858 1 17.23 222 GLU B CA 1
ATOM 3682 C C . GLU B 1 241 ? 25.207 36.137 27.883 1 17.06 222 GLU B C 1
ATOM 3683 O O . GLU B 1 241 ? 26.103 35.341 28.309 1 19.25 222 GLU B O 1
ATOM 3689 N N . ALA B 1 242 ? 25.158 36.558 26.608 1 17.09 223 ALA B N 1
ATOM 3690 C CA . ALA B 1 242 ? 26.155 36.084 25.641 1 18.41 223 ALA B CA 1
ATOM 3691 C C . ALA B 1 242 ? 27.553 36.551 26.048 1 17.63 223 ALA B C 1
ATOM 3692 O O . ALA B 1 242 ? 28.514 35.77 25.922 1 18.1 223 ALA B O 1
ATOM 3694 N N . ALA B 1 243 ? 27.699 37.775 26.564 1 16.1 224 ALA B N 1
ATOM 3695 C CA . ALA B 1 243 ? 29.041 38.277 26.904 1 16.27 224 ALA B CA 1
ATOM 3696 C C . ALA B 1 243 ? 29.595 37.503 28.116 1 16.52 224 ALA B C 1
ATOM 3697 O O . ALA B 1 243 ? 30.798 37.191 28.171 1 16.25 224 ALA B O 1
ATOM 3699 N N . VAL B 1 244 ? 28.741 37.128 29.072 1 16.46 225 VAL B N 1
ATOM 3700 C CA . VAL B 1 244 ? 29.169 36.364 30.244 1 15.85 225 VAL B CA 1
ATOM 3701 C C . VAL B 1 244 ? 29.643 34.977 29.811 1 16.24 225 VAL B C 1
ATOM 3702 O O . VAL B 1 244 ? 30.682 34.54 30.293 1 16.99 225 VAL B O 1
ATOM 3706 N N . LYS B 1 245 ? 28.915 34.341 28.906 1 16.21 226 LYS B N 1
ATOM 3707 C CA . LYS B 1 245 ? 29.365 33.003 28.414 1 16.96 226 LYS B CA 1
ATOM 3708 C C . LYS B 1 245 ? 30.659 33.166 27.601 1 17.12 226 LYS B C 1
ATOM 3709 O O . LYS B 1 245 ? 31.553 32.28 27.67 1 18.39 226 LYS B O 1
ATOM 3715 N N . GLU B 1 246 ? 30.761 34.212 26.798 1 17.29 227 GLU B N 1
ATOM 3716 C CA . GLU B 1 246 ? 31.976 34.418 25.99 1 18.05 227 GLU B CA 1
ATOM 3717 C C . GLU B 1 246 ? 33.18 34.67 26.88 1 17.14 227 GLU B C 1
ATOM 3718 O O . GLU B 1 246 ? 34.282 34.181 26.568 1 17.91 227 GLU B O 1
ATOM 3724 N N . ALA B 1 247 ? 32.989 35.321 28.058 1 16.65 228 ALA B N 1
ATOM 3725 C CA . ALA B 1 247 ? 34.069 35.64 28.976 1 17.12 228 ALA B CA 1
ATOM 3726 C C . ALA B 1 247 ? 34.494 34.469 29.857 1 18.19 228 ALA B C 1
ATOM 3727 O O . ALA B 1 247 ? 35.364 34.666 30.704 1 18.75 228 ALA B O 1
ATOM 3729 N N . GLY B 1 248 ? 33.849 33.311 29.712 1 18.2 229 GLY B N 1
ATOM 3730 C CA . GLY B 1 248 ? 34.3 32.111 30.411 1 19.51 229 GLY B CA 1
ATOM 3731 C C . GLY B 1 248 ? 33.603 31.811 31.71 1 18.06 229 GLY B C 1
ATOM 3732 O O . GLY B 1 248 ? 34.209 31.203 32.613 1 18.67 229 GLY B O 1
ATOM 3733 N N . TYR B 1 249 ? 32.293 32.149 31.775 1 17.34 230 TYR B N 1
ATOM 3734 C CA . TYR B 1 249 ? 31.531 31.819 32.961 1 16.75 230 TYR B CA 1
ATOM 3735 C C . TYR B 1 249 ? 30.352 30.92 32.553 1 17.24 230 TYR B C 1
ATOM 3736 O O . TYR B 1 249 ? 29.976 30.887 31.388 1 19.39 230 TYR B O 1
ATOM 3745 N N . THR B 1 250 ? 29.776 30.248 33.502 1 16.11 231 THR B N 1
ATOM 3746 C CA . THR B 1 250 ? 28.487 29.559 33.311 1 17.58 231 THR B CA 1
ATOM 3747 C C . THR B 1 250 ? 27.41 30.281 34.085 1 18.42 231 THR B C 1
ATOM 3748 O O . THR B 1 250 ? 27.655 30.691 35.221 1 22.39 231 THR B O 1
ATOM 3752 N N . ILE B 1 251 ? 26.25 30.492 33.486 1 18.06 232 ILE B N 1
ATOM 3753 C CA . ILE B 1 251 ? 25.181 31.238 34.143 1 18.79 232 ILE B CA 1
ATOM 3754 C C . ILE B 1 251 ? 24.41 30.336 35.09 1 17.52 232 ILE B C 1
ATOM 3755 O O . ILE B 1 251 ? 24.013 29.25 34.668 1 19.73 232 ILE B O 1
ATOM 3760 N N . GLU B 1 252 ? 24.25 30.737 36.366 1 17.16 233 GLU B N 1
ATOM 3761 C CA . GLU B 1 252 ? 23.497 29.998 37.4 1 17.21 233 GLU B CA 1
ATOM 3762 C C . GLU B 1 252 ? 22.053 30.527 37.385 1 16.66 233 GLU B C 1
ATOM 3763 O O . GLU B 1 252 ? 21.096 29.75 37.405 1 17.36 233 GLU B O 1
ATOM 3769 N N . TRP B 1 253 ? 21.894 31.826 37.48 1 15.6 234 TRP B N 1
ATOM 3770 C CA . TRP B 1 253 ? 20.586 32.391 37.266 1 19.69 234 TRP B CA 1
ATOM 3771 C C . TRP B 1 253 ? 20.614 33.726 36.732 1 15.41 234 TRP B C 1
ATOM 3772 O O . TRP B 1 253 ? 21.632 34.424 36.8 1 14.84 234 TRP B O 1
ATOM 3783 N N . PHE B 1 254 ? 19.472 34.127 36.167 1 14.56 235 PHE B N 1
ATOM 3784 C CA . PHE B 1 254 ? 19.379 35.388 35.491 1 14.7 235 PHE B CA 1
ATOM 3785 C C . PHE B 1 254 ? 17.958 35.913 35.663 1 14.22 235 PHE B C 1
ATOM 3786 O O . PHE B 1 254 ? 16.998 35.217 35.329 1 14.86 235 PHE B O 1
ATOM 3794 N N . GLU B 1 255 ? 17.809 37.101 36.218 1 14.58 236 GLU B N 1
ATOM 3795 C CA . GLU B 1 255 ? 16.489 37.687 36.446 1 15.09 236 GLU B CA 1
ATOM 3796 C C . GLU B 1 255 ? 16.371 39.012 35.769 1 14.53 236 GLU B C 1
ATOM 3797 O O . GLU B 1 255 ? 17.315 39.802 35.854 1 15.6 236 GLU B O 1
ATOM 3803 N N . VAL B 1 256 ? 15.236 39.314 35.201 1 14.93 237 VAL B N 1
ATOM 3804 C CA . VAL B 1 256 ? 14.916 40.643 34.658 1 15.83 237 VAL B CA 1
ATOM 3805 C C . VAL B 1 256 ? 13.788 41.185 35.445 1 16.64 237 VAL B C 1
ATOM 3806 O O . VAL B 1 256 ? 12.785 40.509 35.666 1 16.78 237 VAL B O 1
ATOM 3810 N N . ILE B 1 257 ? 13.937 42.464 35.896 1 18.05 238 ILE B N 1
ATOM 3811 C CA . ILE B 1 257 ? 12.874 43.167 36.574 1 20.6 238 ILE B CA 1
ATOM 3812 C C . ILE B 1 257 ? 12.403 44.265 35.639 1 19.89 238 ILE B C 1
ATOM 3813 O O . ILE B 1 257 ? 13.227 44.932 34.972 1 19.47 238 ILE B O 1
ATOM 3818 N N A SER B 1 258 ? 11.101 44.506 35.601 0.5 20.23 239 SER B N 1
ATOM 3819 N N B SER B 1 258 ? 11.119 44.534 35.653 0.5 20.29 239 SER B N 1
ATOM 3820 C CA A SER B 1 258 ? 10.586 45.512 34.677 0.5 20.55 239 SER B CA 1
ATOM 3821 C CA B SER B 1 258 ? 10.546 45.508 34.734 0.5 20.78 239 SER B CA 1
ATOM 3822 C C A SER B 1 258 ? 10.793 46.955 35.123 0.5 21.26 239 SER B C 1
ATOM 3823 C C B SER B 1 258 ? 10.655 46.978 35.157 0.5 21.59 239 SER B C 1
ATOM 3824 O O A SER B 1 258 ? 10.951 47.83 34.269 0.5 23.21 239 SER B O 1
ATOM 3825 O O B SER B 1 258 ? 10.577 47.89 34.32 0.5 24 239 SER B O 1
ATOM 3830 N N . GLN B 1 259 ? 10.83 47.191 36.457 1 21.1 240 GLN B N 1
ATOM 3831 C CA . GLN B 1 259 ? 10.893 48.578 37.006 1 20.57 240 GLN B CA 1
ATOM 3832 C C . GLN B 1 259 ? 12.05 49.347 36.425 1 20.85 240 GLN B C 1
ATOM 3833 O O . GLN B 1 259 ? 13.177 48.873 36.431 1 21.33 240 GLN B O 1
ATOM 3839 N N . SER B 1 260 ? 11.804 50.568 35.951 1 19.82 241 SER B N 1
ATOM 3840 C CA . SER B 1 260 ? 12.822 51.446 35.386 1 20.56 241 SER B CA 1
ATOM 3841 C C . SER B 1 260 ? 13.014 52.651 36.284 1 19.96 241 SER B C 1
ATOM 3842 O O . SER B 1 260 ? 12.177 52.962 37.13 1 20.85 241 SER B O 1
ATOM 3845 N N . TYR B 1 261 ? 14.15 53.398 36.099 1 18.95 242 TYR B N 1
ATOM 3846 C CA . TYR B 1 261 ? 14.364 54.633 36.854 1 19.25 242 TYR B CA 1
ATOM 3847 C C . TYR B 1 261 ? 13.372 55.645 36.352 1 20.42 242 TYR B C 1
ATOM 3848 O O . TYR B 1 261 ? 12.807 55.513 35.258 1 21.17 242 TYR B O 1
ATOM 3857 N N . SER B 1 262 ? 13.315 56.785 37.066 1 20.48 243 SER B N 1
ATOM 3858 C CA . SER B 1 262 ? 12.516 57.91 36.599 1 21.9 243 SER B CA 1
ATOM 3859 C C . SER B 1 262 ? 13.06 58.382 35.226 1 22.2 243 SER B C 1
ATOM 3860 O O . SER B 1 262 ? 14.293 58.383 35.038 1 19.62 243 SER B O 1
ATOM 3863 N N . SER B 1 263 ? 12.218 58.725 34.243 1 26.75 244 SER B N 1
ATOM 3864 C CA . SER B 1 263 ? 12.704 59.073 32.902 1 28.21 244 SER B CA 1
ATOM 3865 C C . SER B 1 263 ? 13.63 60.313 32.859 1 27.88 244 SER B C 1
ATOM 3866 O O . SER B 1 263 ? 14.379 60.484 31.893 1 28.89 244 SER B O 1
ATOM 3869 N N . THR B 1 264 ? 13.626 61.119 33.881 1 26.73 245 THR B N 1
ATOM 3870 C CA . THR B 1 264 ? 14.513 62.276 33.967 1 27.85 245 THR B CA 1
ATOM 3871 C C . THR B 1 264 ? 15.901 61.895 34.562 1 27.95 245 THR B C 1
ATOM 3872 O O . THR B 1 264 ? 16.824 62.734 34.614 1 30.27 245 THR B O 1
ATOM 3876 N N . MET B 1 265 ? 16.044 60.634 35.055 1 23.75 246 MET B N 1
ATOM 3877 C CA . MET B 1 265 ? 17.305 60.133 35.64 1 23.3 246 MET B CA 1
ATOM 3878 C C . MET B 1 265 ? 18.031 59.206 34.653 1 21.93 246 MET B C 1
ATOM 3879 O O . MET B 1 265 ? 19.263 59.231 34.575 1 21.09 246 MET B O 1
ATOM 3884 N N . ALA B 1 266 ? 17.318 58.294 33.992 1 21.46 247 ALA B N 1
ATOM 3885 C CA . ALA B 1 266 ? 17.954 57.348 33.058 1 21.36 247 ALA B CA 1
ATOM 3886 C C . ALA B 1 266 ? 16.943 56.778 32.113 1 22.71 247 ALA B C 1
ATOM 3887 O O . ALA B 1 266 ? 15.751 56.73 32.483 1 28.74 247 ALA B O 1
ATOM 3889 N N . ASN B 1 267 ? 17.335 56.347 30.931 1 18.6 248 ASN B N 1
ATOM 3890 C CA . ASN B 1 267 ? 16.374 55.871 29.945 1 17.92 248 ASN B CA 1
ATOM 3891 C C . ASN B 1 267 ? 16.387 54.319 29.841 1 19.22 248 ASN B C 1
ATOM 3892 O O . ASN B 1 267 ? 16.238 53.796 28.731 1 22.2 248 ASN B O 1
ATOM 3897 N N . ASN B 1 268 ? 16.47 53.632 30.983 1 17.73 249 ASN B N 1
ATOM 3898 C CA . ASN B 1 268 ? 16.538 52.16 30.942 1 16.9 249 ASN B CA 1
ATOM 3899 C C . ASN B 1 268 ? 15.192 51.543 30.722 1 19.02 249 ASN B C 1
ATOM 3900 O O . ASN B 1 268 ? 14.142 52.177 30.912 1 20.12 249 ASN B O 1
ATOM 3905 N N . GLU B 1 269 ? 15.22 50.245 30.38 1 18.06 250 GLU B N 1
ATOM 3906 C CA . GLU B 1 269 ? 14.029 49.394 30.289 1 19.1 250 GLU B CA 1
ATOM 3907 C C . GLU B 1 269 ? 14.28 48.242 31.27 1 18.19 250 GLU B C 1
ATOM 3908 O O . GLU B 1 269 ? 14.675 47.121 30.869 1 19.15 250 GLU B O 1
ATOM 3914 N N . GLY B 1 270 ? 14.107 48.499 32.547 1 17.72 251 GLY B N 1
ATOM 3915 C CA . GLY B 1 270 ? 14.306 47.513 33.602 1 17.83 251 GLY B CA 1
ATOM 3916 C C . GLY B 1 270 ? 15.773 47.299 33.968 1 15.65 251 GLY B C 1
ATOM 3917 O O . GLY B 1 270 ? 16.688 48.061 33.587 1 15.92 251 GLY B O 1
ATOM 3918 N N . LEU B 1 271 ? 15.995 46.265 34.76 1 15.44 252 LEU B N 1
ATOM 3919 C CA . LEU B 1 271 ? 17.316 45.936 35.27 1 16.38 252 LEU B CA 1
ATOM 3920 C C . LEU B 1 271 ? 17.44 44.444 35.263 1 15.3 252 LEU B C 1
ATOM 3921 O O . LEU B 1 271 ? 16.448 43.705 35.194 1 16.29 252 LEU B O 1
ATOM 3926 N N . PHE B 1 272 ? 18.659 43.976 35.309 1 14.47 253 PHE B N 1
ATOM 3927 C CA . PHE B 1 272 ? 18.914 42.54 35.412 1 14.03 253 PHE B CA 1
ATOM 3928 C C . PHE B 1 272 ? 19.761 42.265 36.647 1 13.27 253 PHE B C 1
ATOM 3929 O O . PHE B 1 272 ? 20.496 43.133 37.139 1 13.82 253 PHE B O 1
ATOM 3937 N N . SER B 1 273 ? 19.696 41.002 37.105 1 14.22 254 SER B N 1
ATOM 3938 C CA . SER B 1 273 ? 20.568 40.493 38.146 1 14.73 254 SER B CA 1
ATOM 3939 C C . SER B 1 273 ? 21.028 39.145 37.647 1 14.52 254 SER B C 1
ATOM 3940 O O . SER B 1 273 ? 20.178 38.333 37.242 1 14.78 254 SER B O 1
ATOM 3943 N N . LEU B 1 274 ? 22.286 38.846 37.786 1 14.1 255 LEU B N 1
ATOM 3944 C CA . LEU B 1 274 ? 22.756 37.53 37.431 1 15.96 255 LEU B CA 1
ATOM 3945 C C . LEU B 1 274 ? 23.771 37.016 38.367 1 14.88 255 LEU B C 1
ATOM 3946 O O . LEU B 1 274 ? 24.519 37.775 38.985 1 13.97 255 LEU B O 1
ATOM 3951 N N . VAL B 1 275 ? 23.784 35.691 38.468 1 14.69 256 VAL B N 1
ATOM 3952 C CA . VAL B 1 275 ? 24.787 34.972 39.203 1 15.11 256 VAL B CA 1
ATOM 3953 C C . VAL B 1 275 ? 25.428 33.985 38.241 1 15.79 256 VAL B C 1
ATOM 3954 O O . VAL B 1 275 ? 24.723 33.197 37.615 1 15.93 256 VAL B O 1
ATOM 3958 N N . ALA B 1 276 ? 26.75 34.022 38.1 1 16.44 257 ALA B N 1
ATOM 3959 C CA . ALA B 1 276 ? 27.494 33.133 37.239 1 16.31 257 ALA B CA 1
ATOM 3960 C C . ALA B 1 276 ? 28.677 32.547 38.004 1 17.04 257 ALA B C 1
ATOM 3961 O O . ALA B 1 276 ? 29.032 33.051 39.067 1 17.26 257 ALA B O 1
ATOM 3963 N N . ARG B 1 277 ? 29.281 31.473 37.491 1 17.16 258 ARG B N 1
ATOM 3964 C CA . ARG B 1 277 ? 30.456 30.881 38.096 1 17.68 258 ARG B CA 1
ATOM 3965 C C . ARG B 1 277 ? 31.555 30.844 37.063 1 16.96 258 ARG B C 1
ATOM 3966 O O . ARG B 1 277 ? 31.326 30.54 35.871 1 17.61 258 ARG B O 1
ATOM 3974 N N . LYS B 1 278 ? 32.787 31.141 37.505 1 17.5 259 LYS B N 1
ATOM 3975 C CA . LYS B 1 278 ? 33.913 31.117 36.588 1 17.78 259 LYS B CA 1
ATOM 3976 C C . LYS B 1 278 ? 34.288 29.673 36.251 1 21.43 259 LYS B C 1
ATOM 3977 O O . LYS B 1 278 ? 34.351 28.872 37.17 1 23.25 259 LYS B O 1
ATOM 3983 N N . LEU B 1 279 ? 34.56 29.383 34.982 1 21.13 260 LEU B N 1
ATOM 3984 C CA . LEU B 1 279 ? 35.089 28.029 34.678 1 25.9 260 LEU B CA 1
ATOM 3985 C C . LEU B 1 279 ? 36.567 28.046 35.155 1 30.97 260 LEU B C 1
ATOM 3986 O O . LEU B 1 279 ? 37.305 29.027 34.87 1 34.25 260 LEU B O 1
#

InterPro domains:
  IPR000940 Methyltransferase, NNMT/PNMT/TEMT [PF01234] (2-259)
  IPR000940 Methyltransferase, NNMT/PNMT/TEMT [PIRSF000384] (4-260)
  IPR000940 Methyltransferase, NNMT/PNMT/TEMT [PS51681] (8-262)
  IPR000940 Methyltransferase, NNMT/PNMT/TEMT [PTHR10867] (4-260)
  IPR025820 Methyltransferase NNMT/PNMT/TEMT, conserved site [PS01100] (59-75)
  IPR029063 S-adenosyl-L-methionine-dependent methyltransferase superfamily [G3DSA:3.40.50.150] (1-262)
  IPR029063 S-adenosyl-L-methionine-dependent methyltransferase superfamily [SSF53335] (6-259)
  IPR053384 SAM-dependent methyltransferase [NF041360] (10-216)

Radius of gyration: 23.67 Å; Cα contacts (8 Å, |Δi|>4): 1092; chains: 2; bounding box: 70×64×43 Å

Foldseek 3Di:
DADDLVCQQPPVQQVLVCVVQPPCVALSVVVLLVLLLVLLCPQPVNLQAEAEEEEEQCFLDCLSCLNVLVGYQAYEYEHQYPNRLVLNVCVLVVPPPHDDNQVSLQSNCVSNPVPDHRVVSSVSSSNRYDYYAYAQLQDLARRPPDDDAQGLEYEYEAPLQLRAPDLVSSLSSLLSSVVSHDAFHKYKYKHFAQWQWFDSVPDIHGGHHHHPVSVVVSNVVSAKAWPDKDWDQRDHDPNTIDTRTMMITMITGD/DDDLVCQQPPVQLVLVCVVQPPCPPALSVVVLLVLLLVLLCDQVVDQAEAEEEEEQCFLDCLSC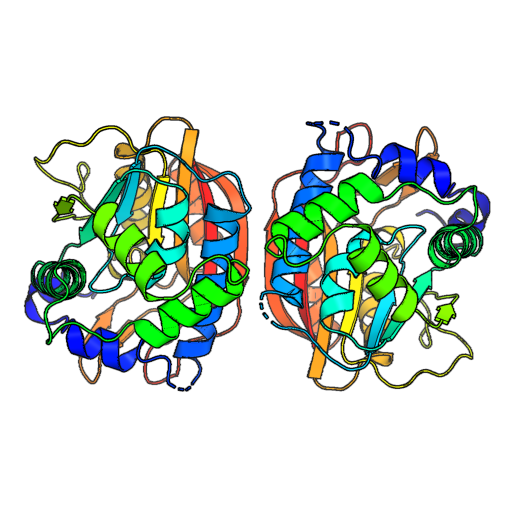LSVLVGYQAYEYEHQYPNRLVLNVCLLVVPVVHDDNQVSQQSSCVSNPVPDHRVVSSVSSSNRYDYYAYAQLQDLQRRPPDDDAQGLEYEYEAPLQLRAPDLVSSLSSLLSSVVSHDAFHKYKYKHFAQWQWFDSDPDIGGGHHHHPVSVQVSNVVSAKAWPDKDWDQRDHDVVGIDTRTMMITMITHD